Protein AF-A0ABD0QKV2-F1 (afdb_monomer)

Organism: Cirrhinus mrigala (NCBI:txid683832)

Structure (mmCIF, N/CA/C/O backbone):
data_AF-A0ABD0QKV2-F1
#
_entry.id   AF-A0ABD0QKV2-F1
#
loop_
_atom_site.group_PDB
_atom_site.id
_atom_site.type_symbol
_atom_site.label_atom_id
_atom_site.label_alt_id
_atom_site.label_comp_id
_atom_site.label_asym_id
_atom_site.label_entity_id
_atom_site.label_seq_id
_atom_site.pdbx_PDB_ins_code
_atom_site.Cartn_x
_atom_site.Cartn_y
_atom_site.Cartn_z
_atom_site.occupancy
_atom_site.B_iso_or_equiv
_atom_site.auth_seq_id
_atom_site.auth_comp_id
_atom_site.auth_asym_id
_atom_site.auth_atom_id
_atom_site.pdbx_PDB_model_num
ATOM 1 N N . GLU A 1 1 ? 58.581 32.798 39.010 1.00 36.25 1 GLU A N 1
ATOM 2 C CA . GLU A 1 1 ? 58.944 34.219 38.940 1.00 36.25 1 GLU A CA 1
ATOM 3 C C . GLU A 1 1 ? 58.485 34.706 37.579 1.00 36.25 1 GLU A C 1
ATOM 5 O O . GLU A 1 1 ? 59.067 34.332 36.573 1.00 36.25 1 GLU A O 1
ATOM 10 N N . ASP A 1 2 ? 57.300 35.310 37.620 1.00 37.59 2 ASP A N 1
ATOM 11 C CA . ASP A 1 2 ? 56.784 36.445 36.850 1.00 37.59 2 ASP A CA 1
ATOM 12 C C . ASP A 1 2 ? 56.943 36.471 35.320 1.00 37.59 2 ASP A C 1
ATOM 14 O O . ASP A 1 2 ? 57.939 36.946 34.781 1.00 37.59 2 ASP A O 1
ATOM 18 N N . GLU A 1 3 ? 55.862 36.077 34.637 1.00 36.50 3 GLU A N 1
ATOM 19 C CA . GLU A 1 3 ? 55.467 36.631 33.338 1.00 36.50 3 GLU A CA 1
ATOM 20 C C . GLU A 1 3 ? 54.128 37.370 33.521 1.00 36.50 3 GLU A C 1
ATOM 22 O O . GLU A 1 3 ? 53.061 36.758 33.595 1.00 36.50 3 GLU A O 1
ATOM 27 N N . GLU A 1 4 ? 54.195 38.695 33.634 1.00 41.81 4 GLU A N 1
ATOM 28 C CA . GLU A 1 4 ? 53.119 39.608 33.236 1.00 41.81 4 GLU A CA 1
ATOM 29 C C . GLU A 1 4 ? 53.403 39.993 31.770 1.00 41.81 4 GLU A C 1
ATOM 31 O O . GLU A 1 4 ? 54.542 40.320 31.441 1.00 41.81 4 GLU A O 1
ATOM 36 N N . ASP A 1 5 ? 52.435 39.932 30.852 1.00 35.72 5 ASP A N 1
ATOM 37 C CA . ASP A 1 5 ? 51.531 41.070 30.643 1.00 35.72 5 ASP A CA 1
ATOM 38 C C . ASP A 1 5 ? 50.574 40.892 29.438 1.00 35.72 5 ASP A C 1
ATOM 40 O O . ASP A 1 5 ? 50.903 40.310 28.406 1.00 35.72 5 ASP A O 1
ATOM 44 N N . GLU A 1 6 ? 49.380 41.452 29.627 1.00 35.06 6 GLU A N 1
ATOM 45 C CA . GLU A 1 6 ? 48.463 42.073 28.660 1.00 35.06 6 GLU A CA 1
ATOM 46 C C . GLU A 1 6 ? 47.909 41.342 27.406 1.00 35.06 6 GLU A C 1
ATOM 48 O O . GLU A 1 6 ? 48.517 41.210 26.345 1.00 35.06 6 GLU A O 1
ATOM 53 N N . ARG A 1 7 ? 46.598 41.052 27.482 1.00 43.97 7 ARG A N 1
ATOM 54 C CA . ARG A 1 7 ? 45.670 40.962 26.336 1.00 43.97 7 ARG A CA 1
ATOM 55 C C . ARG A 1 7 ? 45.372 42.354 25.754 1.00 43.97 7 ARG A C 1
ATOM 57 O O . ARG A 1 7 ? 45.107 43.268 26.533 1.00 43.97 7 ARG A O 1
ATOM 64 N N . PRO A 1 8 ? 45.142 42.453 24.431 1.00 47.12 8 PRO A N 1
ATOM 65 C CA . PRO A 1 8 ? 44.146 43.391 23.906 1.00 47.12 8 PRO A CA 1
ATOM 66 C C . PRO A 1 8 ? 43.104 42.740 22.963 1.00 47.12 8 PRO A C 1
ATOM 68 O O . PRO A 1 8 ? 43.262 41.586 22.563 1.00 47.12 8 PRO A O 1
ATOM 71 N N . PRO A 1 9 ? 41.991 43.448 22.671 1.00 44.97 9 PRO A N 1
ATOM 72 C CA . PRO A 1 9 ? 40.691 42.850 22.366 1.00 44.97 9 PRO A CA 1
ATOM 73 C C . PRO A 1 9 ? 40.333 42.799 20.872 1.00 44.97 9 PRO A C 1
ATOM 75 O O . PRO A 1 9 ? 40.781 43.612 20.066 1.00 44.97 9 PRO A O 1
ATOM 78 N N . GLU A 1 10 ? 39.430 41.876 20.544 1.00 47.44 10 GLU A N 1
ATOM 79 C CA . GLU A 1 10 ? 38.711 41.774 19.273 1.00 47.44 10 GLU A CA 1
ATOM 80 C C . GLU A 1 10 ? 37.808 42.999 19.040 1.00 47.44 10 GLU A C 1
ATOM 82 O O . GLU A 1 10 ? 36.949 43.299 19.873 1.00 47.44 10 GLU A O 1
ATOM 87 N N . ARG A 1 11 ? 37.957 43.677 17.891 1.00 40.59 11 ARG A N 1
ATOM 88 C CA . ARG A 1 11 ? 36.893 44.481 17.262 1.00 40.59 11 ARG A CA 1
ATOM 89 C C . ARG A 1 11 ? 36.997 44.476 15.733 1.00 40.59 11 ARG A C 1
ATOM 91 O O . ARG A 1 11 ? 38.031 44.807 15.166 1.00 40.59 11 ARG A O 1
ATOM 98 N N . GLU A 1 12 ? 35.869 44.094 15.141 1.00 47.84 12 GLU A N 1
ATOM 99 C CA . GLU A 1 12 ? 35.316 44.330 13.800 1.00 47.84 12 GLU A CA 1
ATOM 100 C C . GLU A 1 12 ? 36.091 45.254 12.840 1.00 47.84 12 GLU A C 1
ATOM 102 O O . GLU A 1 12 ? 36.335 46.425 13.130 1.00 47.84 12 GLU A O 1
ATOM 107 N N . ALA A 1 13 ? 36.321 44.768 11.615 1.00 38.47 13 ALA A N 1
ATOM 108 C CA . ALA A 1 13 ? 36.595 45.602 10.448 1.00 38.47 13 ALA A CA 1
ATOM 109 C C . ALA A 1 13 ? 35.646 45.207 9.305 1.00 38.47 13 ALA A C 1
ATOM 111 O O . ALA A 1 13 ? 35.945 44.337 8.490 1.00 38.47 13 ALA A O 1
ATOM 112 N N . ALA A 1 14 ? 34.479 45.853 9.250 1.00 46.31 14 ALA A N 1
ATOM 113 C CA . ALA A 1 14 ? 33.695 45.926 8.025 1.00 46.31 14 ALA A CA 1
ATOM 114 C C . ALA A 1 14 ? 34.515 46.723 6.995 1.00 46.31 14 ALA A C 1
ATOM 116 O O . ALA A 1 14 ? 34.829 47.893 7.219 1.00 46.31 14 ALA A O 1
ATOM 117 N N . ALA A 1 15 ? 34.919 46.073 5.904 1.00 52.50 15 ALA A N 1
ATOM 118 C CA . ALA A 1 15 ? 35.728 46.688 4.860 1.00 52.50 15 ALA A CA 1
ATOM 119 C C . ALA A 1 15 ? 34.952 47.840 4.197 1.00 52.50 15 ALA A C 1
ATOM 121 O O . ALA A 1 15 ? 33.942 47.634 3.525 1.00 52.50 15 ALA A O 1
ATOM 122 N N . VAL A 1 16 ? 35.423 49.067 4.409 1.00 57.22 16 VAL A N 1
ATOM 123 C CA . VAL A 1 16 ? 34.918 50.263 3.732 1.00 57.22 16 VAL A CA 1
ATOM 124 C C . VAL A 1 16 ? 35.433 50.227 2.294 1.00 57.22 16 VAL A C 1
ATOM 126 O O . VAL A 1 16 ? 36.618 50.450 2.065 1.00 57.22 16 VAL A O 1
ATOM 129 N N . ILE A 1 17 ? 34.554 49.924 1.336 1.00 61.88 17 ILE A N 1
ATOM 130 C CA . ILE A 1 17 ? 34.852 49.994 -0.103 1.00 61.88 17 ILE A CA 1
ATOM 131 C C . ILE A 1 17 ? 35.229 51.442 -0.435 1.00 61.88 17 ILE A C 1
ATOM 133 O O . ILE A 1 17 ? 34.429 52.360 -0.234 1.00 61.88 17 ILE A O 1
ATOM 137 N N . THR A 1 18 ? 36.450 51.662 -0.916 1.00 72.06 18 THR A N 1
ATOM 138 C CA . THR A 1 18 ? 36.936 52.999 -1.266 1.00 72.06 18 THR A CA 1
ATOM 139 C C . THR A 1 18 ? 36.606 53.332 -2.722 1.00 72.06 18 THR A C 1
ATOM 141 O O . THR A 1 18 ? 36.414 52.446 -3.554 1.00 72.06 18 THR A O 1
ATOM 144 N N . ALA A 1 19 ? 36.543 54.621 -3.073 1.00 69.56 19 ALA A N 1
ATOM 145 C CA . ALA A 1 19 ? 36.267 55.051 -4.451 1.00 69.56 19 ALA A CA 1
ATOM 146 C C . ALA A 1 19 ? 37.271 54.473 -5.476 1.00 69.56 19 ALA A C 1
ATOM 148 O O . ALA A 1 19 ? 36.898 54.204 -6.615 1.00 69.56 19 ALA A O 1
ATOM 149 N N . ALA A 1 20 ? 38.510 54.201 -5.049 1.00 72.12 20 ALA A N 1
ATOM 150 C CA . ALA A 1 20 ? 39.540 53.566 -5.870 1.00 72.12 20 ALA A CA 1
ATOM 151 C C . ALA A 1 20 ? 39.243 52.082 -6.179 1.00 72.12 20 ALA A C 1
ATOM 153 O O . ALA A 1 20 ? 39.584 51.597 -7.260 1.00 72.12 20 ALA A O 1
ATOM 154 N N . ASP A 1 21 ? 38.564 51.368 -5.274 1.00 78.75 21 ASP A N 1
ATOM 155 C CA . ASP A 1 21 ? 38.156 49.970 -5.482 1.00 78.75 21 ASP A CA 1
ATOM 156 C C . ASP A 1 21 ? 37.020 49.878 -6.512 1.00 78.75 21 ASP A C 1
ATOM 158 O O . ASP A 1 21 ? 36.986 48.976 -7.355 1.00 78.75 21 ASP A O 1
ATOM 162 N N . VAL A 1 22 ? 36.115 50.864 -6.499 1.00 80.75 22 VAL A N 1
ATOM 163 C CA . VAL A 1 22 ? 35.035 50.988 -7.489 1.00 80.75 22 VAL A CA 1
ATOM 164 C C . VAL A 1 22 ? 35.597 51.330 -8.869 1.00 80.75 22 VAL A C 1
ATOM 166 O O . VAL A 1 22 ? 35.208 50.701 -9.853 1.00 80.75 22 VAL A O 1
ATOM 169 N N . GLU A 1 23 ? 36.545 52.268 -8.956 1.00 85.12 23 GLU A N 1
ATOM 170 C CA . GLU A 1 23 ? 37.219 52.606 -10.218 1.00 85.12 23 GLU A CA 1
ATOM 171 C C . GLU A 1 23 ? 38.000 51.414 -10.790 1.00 85.12 23 GLU A C 1
ATOM 173 O O . GLU A 1 23 ? 37.902 51.135 -11.985 1.00 85.12 23 GLU A O 1
ATOM 178 N N . SER A 1 24 ? 38.696 50.651 -9.941 1.00 85.00 24 SER A N 1
ATOM 179 C CA . SER A 1 24 ? 39.420 49.438 -10.351 1.00 85.00 24 SER A CA 1
ATOM 180 C C . SER A 1 24 ? 38.476 48.349 -10.871 1.00 85.00 24 SER A C 1
ATOM 182 O O . SER A 1 24 ? 38.754 47.711 -11.887 1.00 85.00 24 SER A O 1
ATOM 184 N N . THR A 1 25 ? 37.321 48.173 -10.223 1.00 85.88 25 THR A N 1
ATOM 185 C CA . THR A 1 25 ? 36.288 47.222 -10.663 1.00 85.88 25 THR A CA 1
ATOM 186 C C . THR A 1 25 ? 35.670 47.642 -11.999 1.00 85.88 25 THR A C 1
ATOM 188 O O . THR A 1 25 ? 35.424 46.802 -12.865 1.00 85.88 25 THR A O 1
ATOM 191 N N . LEU A 1 26 ? 35.451 48.944 -12.205 1.00 89.38 26 LEU A N 1
ATOM 192 C CA . LEU A 1 26 ? 34.914 49.479 -13.456 1.00 89.38 26 LEU A CA 1
ATOM 193 C C . LEU A 1 26 ? 35.900 49.281 -14.615 1.00 89.38 26 LEU A C 1
ATOM 195 O O . LEU A 1 26 ? 35.490 48.871 -15.700 1.00 89.38 26 LEU A O 1
ATOM 199 N N . LEU A 1 27 ? 37.194 49.501 -14.372 1.00 91.50 27 LEU A N 1
ATOM 200 C CA . LEU A 1 27 ? 38.251 49.284 -15.361 1.00 91.50 27 LEU A CA 1
ATOM 201 C C . LEU A 1 27 ? 38.348 47.799 -15.750 1.00 91.50 27 LEU A C 1
ATOM 203 O O . LEU A 1 27 ? 38.351 47.478 -16.938 1.00 91.50 27 LEU A O 1
ATOM 207 N N . LEU A 1 28 ? 38.288 46.890 -14.770 1.00 92.31 28 LEU A N 1
ATOM 208 C CA . LEU A 1 28 ? 38.263 45.445 -15.015 1.00 92.31 28 LEU A CA 1
ATOM 209 C C . LEU A 1 28 ? 37.035 45.015 -15.835 1.00 92.31 28 LEU A C 1
ATOM 211 O O . LEU A 1 28 ? 37.156 44.249 -16.790 1.00 92.31 28 LEU A O 1
ATOM 215 N N . LEU A 1 29 ? 35.848 45.537 -15.510 1.00 91.12 29 LEU A N 1
ATOM 216 C CA . LEU A 1 29 ? 34.633 45.275 -16.286 1.00 91.12 29 LEU A CA 1
ATOM 217 C C . LEU A 1 29 ? 34.728 45.838 -17.706 1.00 91.12 29 LEU A C 1
ATOM 219 O O . LEU A 1 29 ? 34.202 45.239 -18.645 1.00 91.12 29 LEU A O 1
ATOM 223 N N . GLN A 1 30 ? 35.386 46.981 -17.893 1.00 93.25 30 GLN A N 1
ATOM 224 C CA . GLN A 1 30 ? 35.595 47.564 -19.213 1.00 93.25 30 GLN A CA 1
ATOM 225 C C . GLN A 1 30 ? 36.533 46.699 -20.067 1.00 93.25 30 GLN A C 1
ATOM 227 O O . GLN A 1 30 ? 36.234 46.462 -21.241 1.00 93.25 30 GLN A O 1
ATOM 232 N N . GLU A 1 31 ? 37.606 46.168 -19.478 1.00 93.06 31 GLU A N 1
ATOM 233 C CA . GLU A 1 31 ? 38.508 45.213 -20.131 1.00 93.06 31 GLU A CA 1
ATOM 234 C C . GLU A 1 31 ? 37.792 43.900 -20.479 1.00 93.06 31 GLU A C 1
ATOM 236 O O . GLU A 1 31 ? 37.879 43.439 -21.620 1.00 93.06 31 GLU A O 1
ATOM 241 N N . GLN A 1 32 ? 36.999 43.342 -19.558 1.00 93.62 32 GLN A N 1
ATOM 242 C CA . GLN A 1 32 ? 36.181 42.150 -19.822 1.00 93.62 32 GLN A CA 1
ATOM 243 C C . GLN A 1 32 ? 35.173 42.383 -20.955 1.00 93.62 32 GLN A C 1
ATOM 245 O O . GLN A 1 32 ? 35.053 41.563 -21.864 1.00 93.62 32 GLN A O 1
ATOM 250 N N . ASN A 1 33 ? 34.489 43.530 -20.968 1.00 92.06 33 ASN A N 1
ATOM 251 C CA . ASN A 1 33 ? 33.583 43.890 -22.060 1.00 92.06 33 ASN A CA 1
ATOM 252 C C . ASN A 1 33 ? 34.317 44.020 -23.402 1.00 92.06 33 ASN A C 1
ATOM 254 O O . ASN A 1 33 ? 33.766 43.675 -24.451 1.00 92.06 33 ASN A O 1
ATOM 258 N N . GLN A 1 34 ? 35.554 44.517 -23.397 1.00 94.88 34 GLN A N 1
ATOM 259 C CA . GLN A 1 34 ? 36.368 44.607 -24.603 1.00 94.88 34 GLN A CA 1
ATOM 260 C C . GLN A 1 34 ? 36.811 43.221 -25.097 1.00 94.88 34 GLN A C 1
ATOM 262 O O . GLN A 1 34 ? 36.757 42.974 -26.303 1.00 94.88 34 GLN A O 1
ATOM 267 N N . ALA A 1 35 ? 37.155 42.307 -24.186 1.00 94.25 35 ALA A N 1
ATOM 268 C CA . ALA A 1 35 ? 37.473 40.916 -24.504 1.00 94.25 35 ALA A CA 1
ATOM 269 C C . ALA A 1 35 ? 36.269 40.177 -25.116 1.00 94.25 35 ALA A C 1
ATOM 271 O O . ALA A 1 35 ? 36.386 39.627 -26.211 1.00 94.25 35 ALA A O 1
ATOM 272 N N . ILE A 1 36 ? 35.084 40.280 -24.499 1.00 93.75 36 ILE A N 1
ATOM 273 C CA . ILE A 1 36 ? 33.838 39.673 -25.006 1.00 93.75 36 ILE A CA 1
ATOM 274 C C . ILE A 1 36 ? 33.502 40.192 -26.410 1.00 93.75 36 ILE A C 1
ATOM 276 O O . ILE A 1 36 ? 33.123 39.429 -27.297 1.00 93.75 36 ILE A O 1
ATOM 280 N N . ARG A 1 37 ? 33.680 41.496 -26.665 1.00 93.31 37 ARG A N 1
ATOM 281 C CA . ARG A 1 37 ? 33.491 42.069 -28.011 1.00 93.31 37 ARG A CA 1
ATOM 282 C C . ARG A 1 37 ? 34.504 41.529 -29.025 1.00 93.31 37 ARG A C 1
ATOM 284 O O . ARG A 1 37 ? 34.176 41.423 -30.208 1.00 93.31 37 ARG A O 1
ATOM 291 N N . GLY A 1 38 ? 35.721 41.209 -28.590 1.00 94.75 38 GLY A N 1
ATOM 292 C CA . GLY A 1 38 ? 36.731 40.542 -29.410 1.00 94.75 38 GLY A CA 1
ATOM 293 C C . GLY A 1 38 ? 36.305 39.125 -29.795 1.00 94.75 38 GLY A C 1
ATOM 294 O O . GLY A 1 38 ? 36.274 38.795 -30.981 1.00 94.75 38 GLY A O 1
ATOM 295 N N . GLU A 1 39 ? 35.892 38.326 -28.814 1.00 94.56 39 GLU A N 1
ATOM 296 C CA . GLU A 1 39 ? 35.401 36.958 -29.020 1.00 94.56 39 GLU A CA 1
ATOM 297 C C . GLU A 1 39 ? 34.147 36.916 -29.895 1.00 94.56 39 GLU A C 1
ATOM 299 O O . GLU A 1 39 ? 34.071 36.125 -30.834 1.00 94.56 39 GLU A O 1
ATOM 304 N N . LEU A 1 40 ? 33.198 37.832 -29.681 1.00 94.88 40 LEU A N 1
ATOM 305 C CA . LEU A 1 40 ? 32.000 37.942 -30.511 1.00 94.88 40 LEU A CA 1
ATOM 306 C C . LEU A 1 40 ? 32.348 38.221 -31.981 1.00 94.88 40 LEU A C 1
ATOM 308 O O . LEU A 1 40 ? 31.725 37.669 -32.888 1.00 94.88 40 LEU A O 1
ATOM 312 N N . ASN A 1 41 ? 33.357 39.058 -32.238 1.00 94.69 41 ASN A N 1
ATOM 313 C CA . ASN A 1 41 ? 33.826 39.315 -33.598 1.00 94.69 41 ASN A CA 1
ATOM 314 C C . ASN A 1 41 ? 34.522 38.094 -34.216 1.00 94.69 41 ASN A C 1
ATOM 316 O O . ASN A 1 41 ? 34.325 37.832 -35.404 1.00 94.69 41 ASN A O 1
ATOM 320 N N . LEU A 1 42 ? 35.290 37.331 -33.432 1.00 95.56 42 LEU A N 1
ATOM 321 C CA . LEU A 1 42 ? 35.886 36.070 -33.884 1.00 95.56 42 LEU A CA 1
ATOM 322 C C . LEU A 1 42 ? 34.803 35.049 -34.249 1.00 95.56 42 LEU A C 1
ATOM 324 O O . LEU A 1 42 ? 34.794 34.565 -35.379 1.00 95.56 42 LEU A O 1
ATOM 328 N N . LEU A 1 43 ? 33.830 34.823 -33.364 1.00 94.94 43 LEU A N 1
ATOM 329 C CA . LEU A 1 43 ? 32.692 33.929 -33.603 1.00 94.94 43 LEU A CA 1
ATOM 330 C C . LEU A 1 43 ? 31.848 34.363 -34.805 1.00 94.94 43 LEU A C 1
ATOM 332 O O . LEU A 1 43 ? 31.356 33.523 -35.558 1.00 94.94 43 LEU A O 1
ATOM 336 N N . LYS A 1 44 ? 31.690 35.673 -35.030 1.00 95.81 44 LYS A N 1
ATOM 337 C CA . LYS A 1 44 ? 30.992 36.215 -36.205 1.00 95.81 44 LYS A CA 1
ATOM 338 C C . LYS A 1 44 ? 31.760 35.957 -37.503 1.00 95.81 44 LYS A C 1
ATOM 340 O O . LYS A 1 44 ? 31.143 35.706 -38.539 1.00 95.81 44 LYS A O 1
ATOM 345 N N . ASN A 1 45 ? 33.088 36.026 -37.467 1.00 94.38 45 ASN A N 1
ATOM 346 C CA . ASN A 1 45 ? 33.933 35.699 -38.615 1.00 94.38 45 ASN A CA 1
ATOM 347 C C . ASN A 1 45 ? 33.945 34.193 -38.887 1.00 94.38 45 ASN A C 1
ATOM 349 O O . ASN A 1 45 ? 33.835 33.790 -40.042 1.00 94.38 45 ASN A O 1
ATOM 353 N N . GLU A 1 46 ? 33.996 33.370 -37.843 1.00 95.25 46 GLU A N 1
ATOM 354 C CA . GLU A 1 46 ? 33.890 31.918 -37.960 1.00 95.25 46 GLU A CA 1
ATOM 355 C C . GLU A 1 46 ? 32.525 31.502 -38.516 1.00 95.25 46 GLU A C 1
ATOM 357 O O . GLU A 1 46 ? 32.470 30.771 -39.499 1.00 95.25 46 GLU A O 1
ATOM 362 N N . ASN A 1 47 ? 31.425 32.059 -37.999 1.00 92.19 47 ASN A N 1
ATOM 363 C CA . ASN A 1 47 ? 30.087 31.835 -38.552 1.00 92.19 47 ASN A CA 1
ATOM 364 C C . ASN A 1 47 ? 29.985 32.244 -40.022 1.00 92.19 47 ASN A C 1
ATOM 366 O O . ASN A 1 47 ? 29.327 31.564 -40.804 1.00 92.19 47 ASN A O 1
ATOM 370 N N . ARG A 1 48 ? 30.646 33.336 -40.421 1.00 95.25 48 ARG A N 1
ATOM 371 C CA . ARG A 1 48 ? 30.706 33.741 -41.829 1.00 95.25 48 ARG A CA 1
ATOM 372 C C . ARG A 1 48 ? 31.449 32.709 -42.671 1.00 95.25 48 ARG A C 1
ATOM 374 O O . ARG A 1 48 ? 30.910 32.283 -43.681 1.00 95.25 48 ARG A O 1
ATOM 381 N N . MET A 1 49 ? 32.620 32.251 -42.226 1.00 93.94 49 MET A N 1
ATOM 382 C CA . MET A 1 49 ? 33.375 31.212 -42.935 1.00 93.94 49 MET A CA 1
ATOM 383 C C . MET A 1 49 ? 32.616 29.886 -43.007 1.00 93.94 49 MET A C 1
ATOM 385 O O . MET A 1 49 ? 32.628 29.229 -44.045 1.00 93.94 49 MET A O 1
ATOM 389 N N . LEU A 1 50 ? 31.933 29.494 -41.930 1.00 91.81 50 LEU A N 1
ATOM 390 C CA . LEU A 1 50 ? 31.082 28.309 -41.911 1.00 91.81 50 LEU A CA 1
ATOM 391 C C . LEU A 1 50 ? 29.906 28.468 -42.873 1.00 91.81 50 LEU A C 1
ATOM 393 O O . LEU A 1 50 ? 29.639 27.545 -43.633 1.00 91.81 50 LEU A O 1
ATOM 397 N N . LYS A 1 51 ? 29.260 29.639 -42.910 1.00 92.69 51 LYS A N 1
ATOM 398 C CA . LYS A 1 51 ? 28.188 29.950 -43.865 1.00 92.69 51 LYS A CA 1
ATOM 399 C C . LYS A 1 51 ? 28.686 29.914 -45.313 1.00 92.69 51 LYS A C 1
ATOM 401 O O . LYS A 1 51 ? 28.032 29.317 -46.161 1.00 92.69 51 LYS A O 1
ATOM 406 N N . ASP A 1 52 ? 29.860 30.474 -45.589 1.00 91.56 52 ASP A N 1
ATOM 407 C CA . ASP A 1 52 ? 30.478 30.452 -46.919 1.00 91.56 52 ASP A CA 1
ATOM 408 C C . ASP A 1 52 ? 30.858 29.023 -47.337 1.00 91.56 52 ASP A C 1
ATOM 410 O O . ASP A 1 52 ? 30.630 28.624 -48.479 1.00 91.56 52 ASP A O 1
ATOM 414 N N . ARG A 1 53 ? 31.363 28.209 -46.402 1.00 91.12 53 ARG A N 1
ATOM 415 C CA . ARG A 1 53 ? 31.676 26.791 -46.632 1.00 91.12 53 ARG A CA 1
ATOM 416 C C . ARG A 1 53 ? 30.417 25.950 -46.841 1.00 91.12 53 ARG A C 1
ATOM 418 O O . ARG A 1 53 ? 30.414 25.078 -47.703 1.00 91.12 53 ARG A O 1
ATOM 425 N N . LEU A 1 54 ? 29.354 26.227 -46.089 1.00 84.00 54 LEU A N 1
ATOM 426 C CA . LEU A 1 54 ? 28.040 25.601 -46.233 1.00 84.00 54 LEU A CA 1
ATOM 427 C C . LEU A 1 54 ? 27.457 25.897 -47.627 1.00 84.00 54 LEU A C 1
ATOM 429 O O . LEU A 1 54 ? 27.043 24.982 -48.337 1.00 84.00 54 LEU A O 1
ATOM 433 N N . ASN A 1 55 ? 27.538 27.158 -48.060 1.00 84.75 55 ASN A N 1
ATOM 434 C CA . ASN A 1 55 ? 27.142 27.584 -49.401 1.00 84.75 55 ASN A CA 1
ATOM 435 C C . ASN A 1 55 ? 27.999 26.931 -50.500 1.00 84.75 55 ASN A C 1
ATOM 437 O O . ASN A 1 55 ? 27.453 26.474 -51.501 1.00 84.75 55 ASN A O 1
ATOM 441 N N . ALA A 1 56 ? 29.322 26.829 -50.317 1.00 83.31 56 ALA A N 1
ATOM 442 C CA . ALA A 1 56 ? 30.220 26.162 -51.267 1.00 83.31 56 ALA A CA 1
ATOM 443 C C . ALA A 1 56 ? 29.941 24.653 -51.404 1.00 83.31 56 ALA A C 1
ATOM 445 O O . ALA A 1 56 ? 30.164 24.079 -52.467 1.00 83.31 56 ALA A O 1
ATOM 446 N N . LEU A 1 57 ? 29.427 24.021 -50.345 1.00 80.00 57 LEU A N 1
ATOM 447 C CA . LEU A 1 57 ? 28.967 22.630 -50.342 1.00 80.00 57 LEU A CA 1
ATOM 448 C C . LEU A 1 57 ? 27.531 22.463 -50.880 1.00 80.00 57 LEU A C 1
ATOM 450 O O . LEU A 1 57 ? 26.997 21.359 -50.841 1.00 80.00 57 LEU A O 1
ATOM 454 N N . GLY A 1 58 ? 26.906 23.530 -51.394 1.00 70.31 58 GLY A N 1
ATOM 455 C CA . GLY A 1 58 ? 25.578 23.483 -52.017 1.00 70.31 58 GLY A CA 1
ATOM 456 C C . GLY A 1 58 ? 24.402 23.542 -51.037 1.00 70.31 58 GLY A C 1
ATOM 457 O O . GLY A 1 58 ? 23.260 23.336 -51.436 1.00 70.31 58 GLY A O 1
ATOM 458 N N . PHE A 1 59 ? 24.647 23.848 -49.762 1.00 58.78 59 PHE A N 1
ATOM 459 C CA . PHE A 1 59 ? 23.615 23.982 -48.736 1.00 58.78 59 PHE A CA 1
ATOM 460 C C . PHE A 1 59 ? 23.273 25.468 -48.517 1.00 58.78 59 PHE A C 1
ATOM 462 O O . PHE A 1 59 ? 23.613 26.050 -47.489 1.00 58.78 59 PHE A O 1
ATOM 469 N N . SER A 1 60 ? 22.599 26.104 -49.480 1.00 62.09 60 SER A N 1
ATOM 470 C CA . SER A 1 60 ? 21.972 27.416 -49.245 1.00 62.09 60 SER A CA 1
ATOM 471 C C . SER A 1 60 ? 20.641 27.214 -48.517 1.00 62.09 60 SER A C 1
ATOM 473 O O . SER A 1 60 ? 19.780 26.444 -48.953 1.00 62.09 60 SER A O 1
ATOM 475 N N . LEU A 1 61 ? 20.460 27.916 -47.394 1.00 55.31 61 LEU A N 1
ATOM 476 C CA . LEU A 1 61 ? 19.207 27.909 -46.636 1.00 55.31 61 LEU A CA 1
ATOM 477 C C . LEU A 1 61 ? 18.035 28.454 -47.477 1.00 55.31 61 LEU A C 1
ATOM 479 O O . LEU A 1 61 ? 16.905 28.020 -47.272 1.00 55.31 61 LEU A O 1
ATOM 483 N N . GLU A 1 62 ? 18.306 29.342 -48.444 1.00 56.75 62 GLU A N 1
ATOM 484 C CA . GLU A 1 62 ? 17.292 29.907 -49.343 1.00 56.75 62 GLU A CA 1
ATOM 485 C C . GLU A 1 62 ? 16.811 28.915 -50.417 1.00 56.75 62 GLU A C 1
ATOM 487 O O . GLU A 1 62 ? 15.665 28.988 -50.848 1.00 56.75 62 GLU A O 1
ATOM 492 N N . GLN A 1 63 ? 17.633 27.945 -50.830 1.00 51.12 63 GLN A N 1
ATOM 493 C CA . GLN A 1 63 ? 17.285 27.045 -51.942 1.00 51.12 63 GLN A CA 1
ATOM 494 C C . GLN A 1 63 ? 16.392 25.862 -51.527 1.00 51.12 63 GLN A C 1
ATOM 496 O O . GLN A 1 63 ? 15.778 25.208 -52.372 1.00 51.12 63 GLN A O 1
ATOM 501 N N . ARG A 1 64 ? 16.285 25.589 -50.220 1.00 49.19 64 ARG A N 1
ATOM 502 C CA . ARG A 1 64 ? 15.532 24.441 -49.687 1.00 49.19 64 ARG A CA 1
ATOM 503 C C . ARG A 1 64 ? 14.015 24.642 -49.653 1.00 49.19 64 ARG A C 1
ATOM 505 O O . ARG A 1 64 ? 13.303 23.659 -49.491 1.00 49.19 64 ARG A O 1
ATOM 512 N N . LEU A 1 65 ? 13.535 25.880 -49.782 1.00 47.81 65 LEU A N 1
ATOM 513 C CA . LEU A 1 65 ? 12.102 26.191 -49.736 1.00 47.81 65 LEU A CA 1
ATOM 514 C C . LEU A 1 65 ? 11.432 26.221 -51.120 1.00 47.81 65 LEU A C 1
ATOM 516 O O . LEU A 1 65 ? 10.234 25.991 -51.179 1.00 47.81 65 LEU A O 1
ATOM 520 N N . ASP A 1 66 ? 12.188 26.374 -52.216 1.00 43.62 66 ASP A N 1
ATOM 521 C CA . ASP A 1 66 ? 11.624 26.439 -53.582 1.00 43.62 66 ASP A CA 1
ATOM 522 C C . ASP A 1 66 ? 12.181 25.385 -54.570 1.00 43.62 66 ASP A C 1
ATOM 524 O O . ASP A 1 66 ? 11.772 25.336 -55.730 1.00 43.62 66 ASP A O 1
ATOM 528 N N . GLY A 1 67 ? 13.119 24.523 -54.151 1.00 42.44 67 GLY A N 1
ATOM 529 C CA . GLY A 1 67 ? 13.928 23.709 -55.075 1.00 42.44 67 GLY A CA 1
ATOM 530 C C . GLY A 1 67 ? 13.913 22.188 -54.893 1.00 42.44 67 GLY A C 1
ATOM 531 O O . GLY A 1 67 ? 14.746 21.522 -55.503 1.00 42.44 67 GLY A O 1
ATOM 532 N N . ALA A 1 68 ? 13.033 21.610 -54.071 1.00 44.12 68 ALA A N 1
ATOM 533 C CA . ALA A 1 68 ? 13.120 20.184 -53.721 1.00 44.12 68 ALA A CA 1
ATOM 534 C C . ALA A 1 68 ? 12.591 19.196 -54.788 1.00 44.12 68 ALA A C 1
ATOM 536 O O . ALA A 1 68 ? 12.791 17.996 -54.632 1.00 44.12 68 ALA A O 1
ATOM 537 N N . GLU A 1 69 ? 11.973 19.654 -55.886 1.00 45.88 69 GLU A N 1
ATOM 538 C CA . GLU A 1 69 ? 11.335 18.741 -56.861 1.00 45.88 69 GLU A CA 1
ATOM 539 C C . GLU A 1 69 ? 11.912 18.759 -58.289 1.00 45.88 69 GLU A C 1
ATOM 541 O O . GLU A 1 69 ? 11.474 17.982 -59.136 1.00 45.88 69 GLU A O 1
ATOM 546 N N . LYS A 1 70 ? 12.899 19.606 -58.615 1.00 48.53 70 LYS A N 1
ATOM 547 C CA . LYS A 1 70 ? 13.391 19.728 -60.005 1.00 48.53 70 LYS A CA 1
ATOM 548 C C . LYS A 1 70 ? 14.899 19.923 -60.107 1.00 48.53 70 LYS A C 1
ATOM 550 O O . LYS A 1 70 ? 15.354 20.992 -60.502 1.00 48.53 70 LYS A O 1
ATOM 555 N N . THR A 1 71 ? 15.689 18.891 -59.828 1.00 47.59 71 THR A N 1
ATOM 556 C CA . THR A 1 71 ? 17.128 18.919 -60.169 1.00 47.59 71 THR A CA 1
ATOM 557 C C . THR A 1 71 ? 17.684 17.661 -60.829 1.00 47.59 71 THR A C 1
ATOM 559 O O . THR A 1 71 ? 18.848 17.675 -61.207 1.00 47.59 71 THR A O 1
ATOM 562 N N . PHE A 1 72 ? 16.880 16.632 -61.125 1.00 41.72 72 PHE A N 1
ATOM 563 C CA . PHE A 1 72 ? 17.350 15.503 -61.944 1.00 41.72 72 PHE A CA 1
ATOM 564 C C . PHE A 1 72 ? 16.308 15.042 -62.968 1.00 41.72 72 PHE A C 1
ATOM 566 O O . PHE A 1 72 ? 15.714 13.977 -62.857 1.00 41.72 72 PHE A O 1
ATOM 573 N N . GLY A 1 73 ? 16.096 15.865 -63.997 1.00 33.75 73 GLY A N 1
ATOM 574 C CA . GLY A 1 73 ? 15.443 15.459 -65.241 1.00 33.75 73 GLY A CA 1
ATOM 575 C C . GLY A 1 73 ? 16.441 15.545 -66.393 1.00 33.75 73 GLY A C 1
ATOM 576 O O . GLY A 1 73 ? 16.686 16.632 -66.910 1.00 33.75 73 GLY A O 1
ATOM 577 N N . PHE A 1 74 ? 17.036 14.419 -66.785 1.00 30.77 74 PHE A N 1
ATOM 578 C CA . PHE A 1 74 ? 17.803 14.320 -68.031 1.00 30.77 74 PHE A CA 1
ATOM 579 C C . PHE A 1 74 ? 16.850 14.342 -69.244 1.00 30.77 74 PHE A C 1
ATOM 581 O O . PHE A 1 74 ? 15.829 13.652 -69.210 1.00 30.77 74 PHE A O 1
ATOM 588 N N . PRO A 1 75 ? 17.161 15.063 -70.341 1.00 40.03 75 PRO A N 1
ATOM 589 C CA . PRO A 1 75 ? 16.436 14.927 -71.596 1.00 40.03 75 PRO A CA 1
ATOM 590 C C . PRO A 1 75 ? 16.994 13.730 -72.380 1.00 40.03 75 PRO A C 1
ATOM 592 O O . PRO A 1 75 ? 18.125 13.763 -72.860 1.00 40.03 75 PRO A O 1
ATOM 595 N N . SER A 1 76 ? 16.196 12.671 -72.518 1.00 29.48 76 SER A N 1
ATOM 596 C CA . SER A 1 76 ? 16.481 11.584 -73.458 1.00 29.48 76 SER A CA 1
ATOM 597 C C . SER A 1 76 ? 16.068 12.026 -74.862 1.00 29.48 76 SER A C 1
ATOM 599 O O . SER A 1 76 ? 14.892 12.280 -75.125 1.00 29.48 76 SER A O 1
ATOM 601 N N . THR A 1 77 ? 17.040 12.168 -75.759 1.00 35.81 77 THR A N 1
ATOM 602 C CA . THR A 1 77 ? 16.811 12.360 -77.190 1.00 35.81 77 THR A CA 1
ATOM 603 C C . THR A 1 77 ? 16.909 11.015 -77.899 1.00 35.81 77 THR A C 1
ATOM 605 O O . THR A 1 77 ? 17.965 10.387 -77.908 1.00 35.81 77 THR A O 1
ATOM 608 N N . SER A 1 78 ? 15.829 10.591 -78.555 1.00 26.91 78 SER A N 1
ATOM 609 C CA . SER A 1 78 ? 15.885 9.826 -79.810 1.00 26.91 78 SER A CA 1
ATOM 610 C C . SER A 1 78 ? 14.520 9.811 -80.515 1.00 26.91 78 SER A C 1
ATOM 612 O O . SER A 1 78 ? 13.503 10.011 -79.850 1.00 26.91 78 SER A O 1
ATOM 614 N N . PRO A 1 79 ? 14.493 9.680 -81.857 1.00 46.12 79 PRO A N 1
ATOM 615 C CA . PRO A 1 79 ? 13.558 10.432 -82.691 1.00 46.12 79 PRO A CA 1
ATOM 616 C C . PRO A 1 79 ? 12.524 9.576 -83.448 1.00 46.12 79 PRO A C 1
ATOM 618 O O . PRO A 1 79 ? 12.592 8.351 -83.461 1.00 46.12 79 PRO A O 1
ATOM 621 N N . ASP A 1 80 ? 11.641 10.304 -84.146 1.00 27.11 80 ASP A N 1
ATOM 622 C CA . ASP A 1 80 ? 10.951 9.941 -85.394 1.00 27.11 80 ASP A CA 1
ATOM 623 C C . ASP A 1 80 ? 9.786 8.925 -85.340 1.00 27.11 80 ASP A C 1
ATOM 625 O O . ASP A 1 80 ? 9.961 7.717 -85.258 1.00 27.11 80 ASP A O 1
ATOM 629 N N . LEU A 1 81 ? 8.542 9.392 -85.507 1.00 31.92 81 LEU A N 1
ATOM 630 C CA . LEU A 1 81 ? 7.906 9.635 -86.815 1.00 31.92 81 LEU A CA 1
ATOM 631 C C . LEU A 1 81 ? 6.425 10.016 -86.639 1.00 31.92 81 LEU A C 1
ATOM 633 O O . LEU A 1 81 ? 5.668 9.454 -85.854 1.00 31.92 81 LEU A O 1
ATOM 637 N N . SER A 1 82 ? 6.030 10.981 -87.457 1.00 34.09 82 SER A N 1
ATOM 638 C CA . SER A 1 82 ? 4.684 11.470 -87.742 1.00 34.09 82 SER A CA 1
ATOM 639 C C . SER A 1 82 ? 3.644 10.387 -88.067 1.00 34.09 82 SER A C 1
ATOM 641 O O . SER A 1 82 ? 3.886 9.564 -88.946 1.00 34.09 82 SER A O 1
ATOM 643 N N . SER A 1 83 ? 2.425 10.522 -87.538 1.00 33.16 83 SER A N 1
ATOM 644 C CA . SER A 1 83 ? 1.207 10.511 -88.364 1.00 33.16 83 SER A CA 1
ATOM 645 C C . SER A 1 83 ? 0.004 11.046 -87.586 1.00 33.16 83 SER A C 1
ATOM 647 O O . SER A 1 83 ? -0.167 10.814 -86.396 1.00 33.16 83 SER A O 1
ATOM 649 N N . SER A 1 84 ? -0.806 11.787 -88.323 1.00 35.19 84 SER A N 1
ATOM 650 C CA . SER A 1 84 ? -2.016 12.518 -87.981 1.00 35.19 84 SER A CA 1
ATOM 651 C C . SER A 1 84 ? -3.245 11.649 -87.673 1.00 35.19 84 SER A C 1
ATOM 653 O O . SER A 1 84 ? -3.337 10.496 -88.090 1.00 35.19 84 SER A O 1
ATOM 655 N N . GLY A 1 85 ? -4.238 12.287 -87.038 1.00 31.66 85 GLY A N 1
ATOM 656 C CA . GLY A 1 85 ? -5.637 11.845 -86.905 1.00 31.66 85 GLY A CA 1
ATOM 657 C C . GLY A 1 85 ? -6.155 12.175 -85.502 1.00 31.66 85 GLY A C 1
ATOM 658 O O . GLY A 1 85 ? -5.717 11.553 -84.549 1.00 31.66 85 GLY A O 1
ATOM 659 N N . GLY A 1 86 ? -6.896 13.269 -85.277 1.00 30.48 86 GLY A N 1
ATOM 660 C CA . GLY A 1 86 ? -8.352 13.366 -85.493 1.00 30.48 86 GLY A CA 1
ATOM 661 C C . GLY A 1 86 ? -9.092 12.621 -84.369 1.00 30.48 86 GLY A C 1
ATOM 662 O O . GLY A 1 86 ? -8.857 11.440 -84.196 1.00 30.48 86 GLY A O 1
ATOM 663 N N . GLY A 1 87 ? -9.981 13.167 -83.547 1.00 31.34 87 GLY A N 1
ATOM 664 C CA . GLY A 1 87 ? -10.701 14.431 -83.464 1.00 31.34 87 GLY A CA 1
ATOM 665 C C . GLY A 1 87 ? -11.847 14.228 -82.451 1.00 31.34 87 GLY A C 1
ATOM 666 O O . GLY A 1 87 ? -12.292 13.099 -82.273 1.00 31.34 87 GLY A O 1
ATOM 667 N N . GLY A 1 88 ? -12.330 15.314 -81.832 1.00 30.61 88 GLY A N 1
ATOM 668 C CA . GLY A 1 88 ? -13.577 15.367 -81.042 1.00 30.61 88 GLY A CA 1
ATOM 669 C C . GLY A 1 88 ? -13.508 14.711 -79.651 1.00 30.61 88 GLY A C 1
ATOM 670 O O . GLY A 1 88 ? -12.939 13.647 -79.485 1.00 30.61 88 GLY A O 1
ATOM 671 N N . GLY A 1 89 ? -14.076 15.265 -78.587 1.00 33.75 89 GLY A N 1
ATOM 672 C CA . GLY A 1 89 ? -14.859 16.479 -78.412 1.00 33.75 89 GLY A CA 1
ATOM 673 C C . GLY A 1 89 ? -15.377 16.541 -76.969 1.00 33.75 89 GLY A C 1
ATOM 674 O O . GLY A 1 89 ? -15.444 15.508 -76.318 1.00 33.75 89 GLY A O 1
ATOM 675 N N . HIS A 1 90 ? -15.755 17.756 -76.552 1.00 38.25 90 HIS A N 1
ATOM 676 C CA . HIS A 1 90 ? -16.677 18.120 -75.456 1.00 38.25 90 HIS A CA 1
ATOM 677 C C . HIS A 1 90 ? -16.398 17.581 -74.027 1.00 38.25 90 HIS A C 1
ATOM 679 O O . HIS A 1 90 ? -16.204 16.398 -73.810 1.00 38.25 90 HIS A O 1
ATOM 685 N N . GLY A 1 91 ? -16.456 18.385 -72.967 1.00 34.62 91 GLY A N 1
ATOM 686 C CA . GLY A 1 91 ? -16.940 19.754 -72.867 1.00 34.62 91 GLY A CA 1
ATOM 687 C C . GLY A 1 91 ? -16.663 20.365 -71.492 1.00 34.62 91 GLY A C 1
ATOM 688 O O . GLY A 1 91 ? -16.512 19.661 -70.498 1.00 34.62 91 GLY A O 1
ATOM 689 N N . ASP A 1 92 ? -16.558 21.690 -71.530 1.00 33.38 92 ASP A N 1
ATOM 690 C CA . ASP A 1 92 ? -16.983 22.693 -70.556 1.00 33.38 92 ASP A CA 1
ATOM 691 C C . ASP A 1 92 ? -16.806 22.423 -69.054 1.00 33.38 92 ASP A C 1
ATOM 693 O O . ASP A 1 92 ? -17.570 21.701 -68.423 1.00 33.38 92 ASP A O 1
ATOM 697 N N . CYS A 1 93 ? -15.950 23.237 -68.433 1.00 34.66 93 CYS A N 1
ATOM 698 C CA . CYS A 1 93 ? -16.458 24.137 -67.401 1.00 34.66 93 CYS A CA 1
ATOM 699 C C . CYS A 1 93 ? -15.671 25.448 -67.425 1.00 34.66 93 CYS A C 1
ATOM 701 O O . CYS A 1 93 ? -14.460 25.504 -67.213 1.00 34.66 93 CYS A O 1
ATOM 703 N N . ALA A 1 94 ? -16.404 26.494 -67.768 1.00 34.94 94 ALA A N 1
ATOM 704 C CA . ALA A 1 94 ? -15.962 27.857 -67.891 1.00 34.94 94 ALA A CA 1
ATOM 705 C C . ALA A 1 94 ? -15.808 28.504 -66.501 1.00 34.94 94 ALA A C 1
ATOM 707 O O . ALA A 1 94 ? -16.697 28.397 -65.666 1.00 34.94 94 ALA A O 1
ATOM 708 N N . THR A 1 95 ? -14.667 29.176 -66.308 1.00 35.16 95 THR A N 1
ATOM 709 C CA . THR A 1 95 ? -14.547 30.616 -65.986 1.00 35.16 95 THR A CA 1
ATOM 710 C C . THR A 1 95 ? -15.495 31.203 -64.926 1.00 35.16 95 THR A C 1
ATOM 712 O O . THR A 1 95 ? -16.702 31.056 -65.021 1.00 35.16 95 THR A O 1
ATOM 715 N N . VAL A 1 96 ? -15.120 32.079 -64.001 1.00 38.41 96 VAL A N 1
ATOM 716 C CA . VAL A 1 96 ? -13.951 32.930 -63.754 1.00 38.41 96 VAL A CA 1
ATOM 717 C C . VAL A 1 96 ? -14.271 33.679 -62.448 1.00 38.41 96 VAL A C 1
ATOM 719 O O . VAL A 1 96 ? -15.438 33.807 -62.082 1.00 38.41 96 VAL A O 1
ATOM 722 N N . ALA A 1 97 ? -13.231 34.314 -61.905 1.00 33.84 97 ALA A N 1
ATOM 723 C CA . ALA A 1 97 ? -13.265 35.638 -61.277 1.00 33.84 97 ALA A CA 1
ATOM 724 C C . ALA A 1 97 ? -13.426 35.671 -59.748 1.00 33.84 97 ALA A C 1
ATOM 726 O O . ALA A 1 97 ? -14.210 34.926 -59.181 1.00 33.84 97 ALA A O 1
ATOM 727 N N . SER A 1 98 ? -12.767 36.563 -59.008 1.00 33.53 98 SER A N 1
ATOM 728 C CA . SER A 1 98 ? -11.640 37.478 -59.268 1.00 33.53 98 SER A CA 1
ATOM 729 C C . SER A 1 98 ? -11.438 38.336 -58.011 1.00 33.53 98 SER A C 1
ATOM 731 O O . SER A 1 98 ? -12.444 38.677 -57.393 1.00 33.53 98 SER A O 1
ATOM 733 N N . SER A 1 99 ? -10.206 38.828 -57.805 1.00 35.16 99 SER A N 1
ATOM 734 C CA . SER A 1 99 ? -9.886 40.156 -57.225 1.00 35.16 99 SER A CA 1
ATOM 735 C C . SER A 1 99 ? -10.114 40.304 -55.707 1.00 35.16 99 SER A C 1
ATOM 737 O O . SER A 1 99 ? -11.049 39.742 -55.164 1.00 35.16 99 SER A O 1
ATOM 739 N N . VAL A 1 100 ? -9.344 41.049 -54.911 1.00 37.81 100 VAL A N 1
ATOM 740 C CA . VAL A 1 100 ? -8.284 42.070 -55.067 1.00 37.81 100 VAL A CA 1
ATOM 741 C C . VAL A 1 100 ? -7.668 42.187 -53.642 1.00 37.81 100 VAL A C 1
ATOM 743 O O . VAL A 1 100 ? -8.380 41.909 -52.684 1.00 37.81 100 VAL A O 1
ATOM 746 N N . GLU A 1 101 ? -6.377 42.341 -53.348 1.00 37.81 101 GLU A N 1
ATOM 747 C CA . GLU A 1 101 ? -5.460 43.504 -53.360 1.00 37.81 101 GLU A CA 1
ATOM 748 C C . GLU A 1 101 ? -4.286 42.999 -52.471 1.00 37.81 101 GLU A C 1
ATOM 750 O O . GLU A 1 101 ? -4.522 42.353 -51.457 1.00 37.81 101 GLU A O 1
ATOM 755 N N . GLY A 1 102 ? -3.004 43.064 -52.828 1.00 32.75 102 GLY A N 1
ATOM 756 C CA . GLY A 1 102 ? -2.226 44.292 -52.921 1.00 32.75 102 GLY A CA 1
ATOM 757 C C . GLY A 1 102 ? -1.613 44.671 -51.562 1.00 32.75 102 GLY A C 1
ATOM 758 O O . GLY A 1 1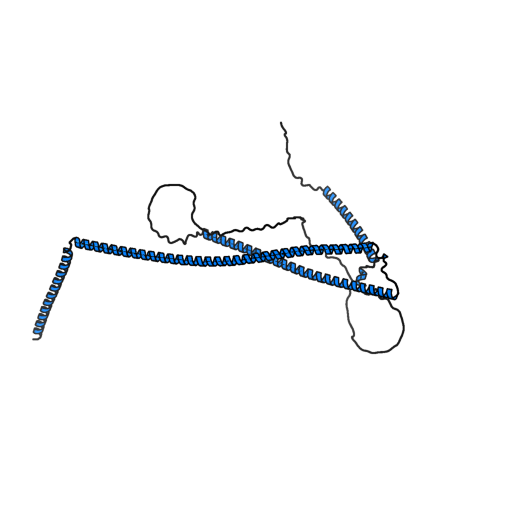02 ? -2.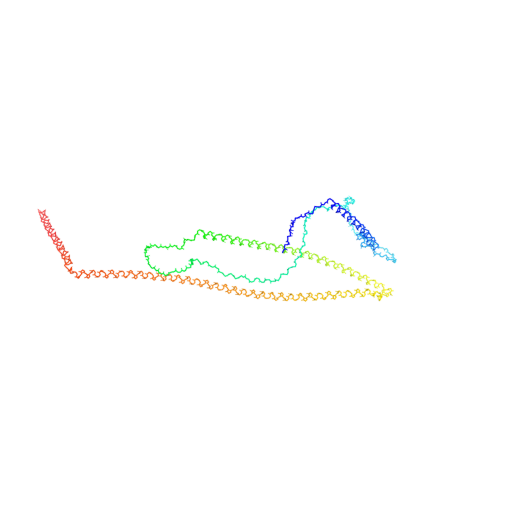251 45.402 -50.817 1.00 32.75 102 GLY A O 1
ATOM 759 N N . SER A 1 103 ? -0.386 44.218 -51.253 1.00 35.06 103 SER A N 1
ATOM 760 C CA . SER A 1 103 ? 0.709 45.025 -50.655 1.00 35.06 103 SER A CA 1
ATOM 761 C C . SER A 1 103 ? 1.910 44.174 -50.213 1.00 35.06 103 SER A C 1
ATOM 763 O O . SER A 1 103 ? 1.775 43.044 -49.760 1.00 35.06 103 SER A O 1
ATOM 765 N N . ALA A 1 104 ? 3.093 44.753 -50.409 1.00 40.41 104 ALA A N 1
ATOM 766 C CA . ALA A 1 104 ? 4.429 44.187 -50.234 1.00 40.41 104 ALA A CA 1
ATOM 767 C C . ALA A 1 104 ? 4.913 44.233 -48.749 1.00 40.41 104 ALA A C 1
ATOM 769 O O . ALA A 1 104 ? 4.186 44.739 -47.894 1.00 40.41 104 ALA A O 1
ATOM 770 N N . PRO A 1 105 ? 6.110 43.693 -48.426 1.00 51.94 105 PRO A N 1
ATOM 771 C CA . PRO A 1 105 ? 6.446 43.084 -47.136 1.00 51.94 105 PRO A CA 1
ATOM 772 C C . PRO A 1 105 ? 7.076 44.057 -46.129 1.00 51.94 105 PRO A C 1
ATOM 774 O O . PRO A 1 105 ? 7.696 45.049 -46.511 1.00 51.94 105 PRO A O 1
ATOM 777 N N . GLY A 1 106 ? 7.000 43.735 -44.835 1.00 31.03 106 GLY A N 1
ATOM 778 C CA . GLY A 1 106 ? 7.685 44.513 -43.807 1.00 31.03 106 GLY A CA 1
ATOM 779 C C . GLY A 1 106 ? 7.834 43.806 -42.460 1.00 31.03 106 GLY A C 1
ATOM 780 O O . GLY A 1 106 ? 6.847 43.536 -41.793 1.00 31.03 106 GLY A O 1
ATOM 781 N N . SER A 1 107 ? 9.102 43.650 -42.065 1.00 33.66 107 SER A N 1
ATOM 782 C CA . SER A 1 107 ? 9.622 43.904 -40.712 1.00 33.66 107 SER A CA 1
ATOM 783 C C . SER A 1 107 ? 9.338 42.885 -39.596 1.00 33.66 107 SER A C 1
ATOM 785 O O . SER A 1 107 ? 8.276 42.893 -38.985 1.00 33.66 107 SER A O 1
ATOM 787 N N . MET A 1 108 ? 10.358 42.080 -39.256 1.00 45.72 108 MET A N 1
ATOM 788 C CA . MET A 1 108 ? 10.439 41.308 -38.006 1.00 45.72 108 MET A CA 1
ATOM 789 C C . MET A 1 108 ? 11.248 42.057 -36.939 1.00 45.72 108 MET A C 1
ATOM 791 O O . MET A 1 108 ? 12.401 41.732 -36.676 1.00 45.72 108 MET A O 1
ATOM 795 N N . GLU A 1 109 ? 10.652 43.046 -36.287 1.00 44.19 109 GLU A N 1
ATOM 796 C CA . GLU A 1 109 ? 11.183 43.487 -34.999 1.00 44.19 109 GLU A CA 1
ATOM 797 C C . GLU A 1 109 ? 10.075 43.569 -33.961 1.00 44.19 109 GLU A C 1
ATOM 799 O O . GLU A 1 109 ? 8.978 44.048 -34.238 1.00 44.19 109 GLU A O 1
ATOM 804 N N . ASP A 1 110 ? 10.471 43.131 -32.769 1.00 34.53 110 ASP A N 1
ATOM 805 C CA . ASP A 1 110 ? 9.889 43.422 -31.468 1.00 34.53 110 ASP A CA 1
ATOM 806 C C . ASP A 1 110 ? 8.814 42.454 -30.952 1.00 34.53 110 ASP A C 1
ATOM 808 O O . ASP A 1 110 ? 7.727 42.333 -31.504 1.00 34.53 110 ASP A O 1
ATOM 812 N N . LEU A 1 111 ? 9.181 41.718 -29.895 1.00 40.03 111 LEU A N 1
ATOM 813 C CA . LEU A 1 111 ? 8.488 41.642 -28.600 1.00 40.03 111 LEU A CA 1
ATOM 814 C C . LEU A 1 111 ? 9.239 40.640 -27.695 1.00 40.03 111 LEU A C 1
ATOM 816 O O . LEU A 1 111 ? 8.762 39.550 -27.384 1.00 40.03 111 LEU A O 1
ATOM 820 N N . LEU A 1 112 ? 10.437 41.024 -27.246 1.00 41.34 112 LEU A N 1
ATOM 821 C CA . LEU A 1 112 ? 11.042 40.477 -26.027 1.00 41.34 112 LEU A CA 1
ATOM 822 C C . LEU A 1 112 ? 11.311 41.630 -25.066 1.00 41.34 112 LEU A C 1
ATOM 824 O O . LEU A 1 112 ? 12.418 42.151 -25.004 1.00 41.34 112 LEU A O 1
ATOM 828 N N . THR A 1 113 ? 10.295 42.017 -24.291 1.00 37.84 113 THR A N 1
ATOM 829 C CA . THR A 1 113 ? 10.522 42.701 -23.013 1.00 37.84 113 THR A CA 1
ATOM 830 C C . THR A 1 113 ? 9.402 42.378 -22.026 1.00 37.84 113 THR A C 1
ATOM 832 O O . THR A 1 113 ? 8.243 42.689 -22.284 1.00 37.84 113 THR A O 1
ATOM 835 N N . GLY A 1 114 ? 9.762 41.819 -20.866 1.00 30.16 114 GLY A N 1
ATOM 836 C CA . GLY A 1 114 ? 8.944 41.910 -19.654 1.00 30.16 114 GLY A CA 1
ATOM 837 C C . GLY A 1 114 ? 8.858 40.626 -18.834 1.00 30.16 114 GLY A C 1
ATOM 838 O O . GLY A 1 114 ? 8.123 39.715 -19.194 1.00 30.16 114 GLY A O 1
ATOM 839 N N . GLY A 1 115 ? 9.531 40.593 -17.678 1.00 30.06 115 GLY A N 1
ATOM 840 C CA . GLY A 1 115 ? 9.163 39.663 -16.603 1.00 30.06 115 GLY A CA 1
ATOM 841 C C . GLY A 1 115 ? 10.312 39.178 -15.730 1.00 30.06 115 GLY A C 1
ATOM 842 O O . GLY A 1 115 ? 10.745 38.041 -15.845 1.00 30.06 115 GLY A O 1
ATOM 843 N N . GLN A 1 116 ? 10.778 40.056 -14.848 1.00 34.44 116 GLN A N 1
ATOM 844 C CA . GLN A 1 116 ? 11.758 39.829 -13.787 1.00 34.44 116 GLN A CA 1
ATOM 845 C C . GLN A 1 116 ? 11.560 38.511 -13.012 1.00 34.44 116 GLN A C 1
ATOM 847 O O . GLN A 1 116 ? 10.463 38.233 -12.528 1.00 34.44 116 GLN A O 1
ATOM 852 N N . ARG A 1 117 ? 12.651 37.774 -12.771 1.00 30.89 117 ARG A N 1
ATOM 853 C CA . ARG A 1 117 ? 12.764 36.874 -11.617 1.00 30.89 117 ARG A CA 1
ATOM 854 C C . ARG A 1 117 ? 14.017 37.226 -10.824 1.00 30.89 117 ARG A C 1
ATOM 856 O O . ARG A 1 117 ? 15.139 37.076 -11.297 1.00 30.89 117 ARG A O 1
ATOM 863 N N . SER A 1 118 ? 13.764 37.762 -9.636 1.00 33.03 118 SER A N 1
ATOM 864 C CA . SER A 1 118 ? 14.701 37.848 -8.525 1.00 33.03 118 SER A CA 1
ATOM 865 C C . SER A 1 118 ? 15.106 36.452 -8.063 1.00 33.03 118 SER A C 1
ATOM 867 O O . SER A 1 118 ? 14.241 35.602 -7.888 1.00 33.03 118 SER A O 1
ATOM 869 N N . GLY A 1 119 ? 16.387 36.309 -7.731 1.00 32.94 119 GLY A N 1
ATOM 870 C CA . GLY A 1 119 ? 16.775 35.802 -6.418 1.00 32.94 119 GLY A CA 1
ATOM 871 C C . GLY A 1 119 ? 17.083 34.312 -6.280 1.00 32.94 119 GLY A C 1
ATOM 872 O O . GLY A 1 119 ? 16.189 33.481 -6.236 1.00 32.94 119 GLY A O 1
ATOM 873 N N . SER A 1 120 ? 18.361 34.086 -5.978 1.00 33.94 120 SER A N 1
ATOM 874 C CA . SER A 1 120 ? 18.886 33.117 -5.011 1.00 33.94 120 SER A CA 1
ATOM 875 C C . SER A 1 120 ? 19.402 31.790 -5.554 1.00 33.94 120 SER A C 1
ATOM 877 O O . SER A 1 120 ? 18.677 30.844 -5.838 1.00 33.94 120 SER A O 1
ATOM 879 N N . THR A 1 121 ? 20.728 31.761 -5.621 1.00 48.03 121 THR A N 1
ATOM 880 C CA . THR A 1 121 ? 21.582 30.604 -5.384 1.00 48.03 121 THR A CA 1
ATOM 881 C C . THR A 1 121 ? 21.237 29.948 -4.048 1.00 48.03 121 THR A C 1
ATOM 883 O O . THR A 1 121 ? 21.050 30.677 -3.079 1.00 48.03 121 THR A O 1
ATOM 886 N N . ASP A 1 122 ? 21.212 28.617 -4.004 1.00 37.19 122 ASP A N 1
ATOM 887 C CA . ASP A 1 122 ? 21.933 27.836 -2.994 1.00 37.19 122 ASP A CA 1
ATOM 888 C C . ASP A 1 122 ? 22.093 26.384 -3.466 1.00 37.19 122 ASP A C 1
ATOM 890 O O . ASP A 1 122 ? 21.134 25.688 -3.793 1.00 37.19 122 ASP A O 1
ATOM 894 N N . ASN A 1 123 ? 23.359 25.972 -3.541 1.00 41.31 123 ASN A N 1
ATOM 895 C CA . ASN A 1 123 ? 23.807 24.590 -3.620 1.00 41.31 123 ASN A CA 1
ATOM 896 C C . ASN A 1 123 ? 23.773 24.012 -2.209 1.00 41.31 123 ASN A C 1
ATOM 898 O O . ASN A 1 123 ? 24.413 24.592 -1.335 1.00 41.31 123 ASN A O 1
ATOM 902 N N . LEU A 1 124 ? 23.175 22.837 -2.021 1.00 44.94 124 LEU A N 1
ATOM 903 C CA . LEU A 1 124 ? 23.595 21.912 -0.974 1.00 44.94 124 LEU A CA 1
ATOM 904 C C . LEU A 1 124 ? 23.547 20.483 -1.516 1.00 44.94 124 LEU A C 1
ATOM 906 O O . LEU A 1 124 ? 22.481 19.907 -1.722 1.00 44.94 124 LEU A O 1
ATOM 910 N N . ASP A 1 125 ? 24.744 19.937 -1.722 1.00 39.12 125 ASP A N 1
ATOM 911 C CA . ASP A 1 125 ? 25.030 18.521 -1.531 1.00 39.12 125 ASP A CA 1
ATOM 912 C C . ASP A 1 125 ? 24.545 18.109 -0.136 1.00 39.12 125 ASP A C 1
ATOM 914 O O . ASP A 1 125 ? 24.873 18.748 0.869 1.00 39.12 125 ASP A O 1
ATOM 918 N N . SER A 1 126 ? 23.794 17.019 -0.055 1.00 46.28 126 SER A N 1
ATOM 919 C CA . SER A 1 126 ? 23.669 16.236 1.172 1.00 46.28 126 SER A CA 1
ATOM 920 C C . SER A 1 126 ? 23.365 14.797 0.803 1.00 46.28 126 SER A C 1
ATOM 922 O O . SER A 1 126 ? 22.220 14.370 0.680 1.00 46.28 126 SER A O 1
ATOM 924 N N . GLU A 1 127 ? 24.446 14.046 0.632 1.00 42.47 127 GLU A N 1
ATOM 925 C CA . GLU A 1 127 ? 24.444 12.607 0.811 1.00 42.47 127 GLU A CA 1
ATOM 926 C C . GLU A 1 127 ? 24.063 12.311 2.265 1.00 42.47 127 GLU A C 1
ATOM 928 O O . GLU A 1 127 ? 24.752 12.706 3.208 1.00 42.47 127 GLU A O 1
ATOM 933 N N . SER A 1 128 ? 22.942 11.632 2.474 1.00 31.25 128 SER A N 1
ATOM 934 C CA . SER A 1 128 ? 22.612 11.012 3.754 1.00 31.25 128 SER A CA 1
ATOM 935 C C . SER A 1 128 ? 21.851 9.725 3.488 1.00 31.25 128 SER A C 1
ATOM 937 O O . SER A 1 128 ? 20.687 9.701 3.114 1.00 31.25 128 SER A O 1
ATOM 939 N N . SER A 1 129 ? 22.607 8.645 3.641 1.00 44.47 129 SER A N 1
ATOM 940 C CA . SER A 1 129 ? 22.183 7.257 3.727 1.00 44.47 129 SER A CA 1
ATOM 941 C C . SER A 1 129 ? 21.106 7.075 4.802 1.00 44.47 129 SER A C 1
ATOM 943 O O . SER A 1 129 ? 21.428 7.066 5.990 1.00 44.47 129 SER A O 1
ATOM 945 N N . GLU A 1 130 ? 19.860 6.827 4.406 1.00 36.00 130 GLU A N 1
ATOM 946 C CA . GLU A 1 130 ? 18.819 6.343 5.316 1.00 36.00 130 GLU A CA 1
ATOM 947 C C . GLU A 1 130 ? 18.760 4.814 5.274 1.00 36.00 130 GLU A C 1
ATOM 949 O O . GLU A 1 130 ? 18.177 4.173 4.401 1.00 36.00 130 GLU A O 1
ATOM 954 N N . VAL A 1 131 ? 19.441 4.228 6.256 1.00 35.41 131 VAL A N 1
ATOM 955 C CA . VAL A 1 131 ? 19.275 2.840 6.671 1.00 35.41 131 VAL A CA 1
ATOM 956 C C . VAL A 1 131 ? 17.967 2.742 7.450 1.00 35.41 131 VAL A C 1
ATOM 958 O O . VAL A 1 131 ? 17.759 3.464 8.422 1.00 35.41 131 VAL A O 1
ATOM 961 N N . TYR A 1 132 ? 17.121 1.806 7.029 1.00 38.34 132 TYR A N 1
ATOM 962 C CA . TYR A 1 132 ? 15.959 1.281 7.738 1.00 38.34 132 TYR A CA 1
ATOM 963 C C . TYR A 1 132 ? 16.108 1.315 9.272 1.00 38.34 132 TYR A C 1
ATOM 965 O O . TYR A 1 132 ? 16.879 0.543 9.846 1.00 38.34 132 TYR A O 1
ATOM 973 N N . GLN A 1 133 ? 15.301 2.136 9.945 1.00 31.56 133 GLN A N 1
ATOM 974 C CA . GLN A 1 133 ? 14.911 1.886 11.330 1.00 31.56 133 GLN A CA 1
ATOM 975 C C . GLN A 1 133 ? 13.481 1.357 11.346 1.00 31.56 133 GLN A C 1
ATOM 977 O O . GLN A 1 133 ? 12.518 2.065 11.065 1.00 31.56 133 GLN A O 1
ATOM 982 N N . ALA A 1 134 ? 13.361 0.075 11.681 1.00 38.50 134 ALA A N 1
ATOM 983 C CA . ALA A 1 134 ? 12.105 -0.533 12.070 1.00 38.50 134 ALA A CA 1
ATOM 984 C C . ALA A 1 134 ? 11.646 0.093 13.395 1.00 38.50 134 ALA A C 1
ATOM 986 O O . ALA A 1 134 ? 12.200 -0.197 14.456 1.00 38.50 134 ALA A O 1
ATOM 987 N N . VAL A 1 135 ? 10.627 0.945 13.338 1.00 39.06 135 VAL A N 1
ATOM 988 C CA . VAL A 1 135 ? 9.876 1.368 14.520 1.00 39.06 135 VAL A CA 1
ATOM 989 C C . VAL A 1 135 ? 8.853 0.287 14.860 1.00 39.06 135 VAL A C 1
ATOM 991 O O . VAL A 1 135 ? 7.720 0.284 14.394 1.00 39.06 135 VAL A O 1
ATOM 994 N N . THR A 1 136 ? 9.268 -0.676 15.680 1.00 46.06 136 THR A N 1
ATOM 995 C CA . THR A 1 136 ? 8.342 -1.501 16.460 1.00 46.06 136 THR A CA 1
ATOM 996 C C . THR A 1 136 ? 8.352 -0.983 17.893 1.00 46.06 136 THR A C 1
ATOM 998 O O . THR A 1 136 ? 9.155 -1.430 18.709 1.00 46.06 136 THR A O 1
ATOM 1001 N N . SER A 1 137 ? 7.487 -0.026 18.219 1.00 45.19 137 SER A N 1
ATOM 1002 C CA . SER A 1 137 ? 7.136 0.253 19.615 1.00 45.19 137 SER A CA 1
ATOM 1003 C C . SER A 1 137 ? 5.804 0.988 19.700 1.00 45.19 137 SER A C 1
ATOM 1005 O O . SER A 1 137 ? 5.738 2.209 19.571 1.00 45.19 137 SER A O 1
ATOM 1007 N N . SER A 1 138 ? 4.737 0.238 19.942 1.00 40.03 138 SER A N 1
ATOM 1008 C CA . SER A 1 138 ? 3.523 0.749 20.577 1.00 40.03 138 SER A CA 1
ATOM 1009 C C . SER A 1 138 ? 2.919 -0.408 21.366 1.00 40.03 138 SER A C 1
ATOM 1011 O O . SER A 1 138 ? 2.121 -1.192 20.860 1.00 40.03 138 SER A O 1
ATOM 1013 N N . ASP A 1 139 ? 3.435 -0.563 22.581 1.00 52.72 139 ASP A N 1
ATOM 1014 C CA . ASP A 1 139 ? 2.775 -1.246 23.685 1.00 52.72 139 ASP A CA 1
ATOM 1015 C C . ASP A 1 139 ? 2.010 -0.138 24.415 1.00 52.72 139 ASP A C 1
ATOM 1017 O O . ASP A 1 139 ? 2.637 0.721 25.029 1.00 52.72 139 ASP A O 1
ATOM 1021 N N . ASP A 1 140 ? 0.687 -0.081 24.256 1.00 42.66 140 ASP A N 1
ATOM 1022 C CA . ASP A 1 140 ? -0.153 0.819 25.050 1.00 42.66 140 ASP A CA 1
ATOM 1023 C C . ASP A 1 140 ? -1.385 0.046 25.522 1.00 42.66 140 ASP A C 1
ATOM 1025 O O . ASP A 1 140 ? -2.423 -0.072 24.863 1.00 42.66 140 ASP A O 1
ATOM 1029 N N . ALA A 1 141 ? -1.184 -0.626 26.651 1.00 42.12 141 ALA A N 1
ATOM 1030 C CA . ALA A 1 141 ? -2.206 -1.345 27.374 1.00 42.12 141 ALA A CA 1
ATOM 1031 C C . ALA A 1 141 ? -2.991 -0.358 28.249 1.00 42.12 141 ALA A C 1
ATOM 1033 O O . ALA A 1 141 ? -2.459 0.180 29.209 1.00 42.12 141 ALA A O 1
ATOM 1034 N N . LEU A 1 142 ? -4.272 -0.191 27.916 1.00 46.69 142 LEU A N 1
ATOM 1035 C CA . LEU A 1 142 ? -5.411 0.010 28.821 1.00 46.69 142 LEU A CA 1
ATOM 1036 C C . LEU A 1 142 ? -5.105 0.660 30.187 1.00 46.69 142 LEU A C 1
ATOM 1038 O O . LEU A 1 142 ? -4.770 -0.051 31.136 1.00 46.69 142 LEU A O 1
ATOM 1042 N N . ASP A 1 143 ? -5.407 1.953 30.336 1.00 41.31 143 ASP A N 1
ATOM 1043 C CA . ASP A 1 143 ? -5.657 2.540 31.657 1.00 41.31 143 ASP A CA 1
ATOM 1044 C C . ASP A 1 143 ? -7.152 2.850 31.837 1.00 41.31 143 ASP A C 1
ATOM 1046 O O . ASP A 1 143 ? -7.784 3.567 31.057 1.00 41.31 143 ASP A O 1
ATOM 1050 N N . ALA A 1 144 ? -7.733 2.231 32.862 1.00 39.81 144 ALA A N 1
ATOM 1051 C CA . ALA A 1 144 ? -9.121 2.377 33.279 1.00 39.81 144 ALA A CA 1
ATOM 1052 C C . ALA A 1 144 ? -9.142 3.125 34.622 1.00 39.81 144 ALA A C 1
ATOM 1054 O O . ALA A 1 144 ? -8.402 2.750 35.533 1.00 39.81 144 ALA A O 1
ATOM 1055 N N . PRO A 1 145 ? -10.007 4.136 34.824 1.00 45.16 145 PRO A N 1
ATOM 1056 C CA . PRO A 1 145 ? -9.936 4.961 36.019 1.00 45.16 145 PRO A CA 1
ATOM 1057 C C . PRO A 1 145 ? -10.522 4.213 37.222 1.00 45.16 145 PRO A C 1
ATOM 1059 O O . PRO A 1 145 ? -11.733 4.025 37.338 1.00 45.16 145 PRO A O 1
ATOM 1062 N N . SER A 1 146 ? -9.654 3.819 38.152 1.00 37.44 146 SER A N 1
ATOM 1063 C CA . SER A 1 146 ? -10.036 3.404 39.504 1.00 37.44 146 SER A CA 1
ATOM 1064 C C . SER A 1 146 ? -9.822 4.577 40.456 1.00 37.44 146 SER A C 1
ATOM 1066 O O . SER A 1 146 ? -8.696 4.911 40.812 1.00 37.44 146 SER A O 1
ATOM 1068 N N . GLY A 1 147 ? -10.908 5.223 40.877 1.00 36.28 147 GLY A N 1
ATOM 1069 C CA . GLY A 1 147 ? -10.871 6.197 41.963 1.00 36.28 147 GLY A CA 1
ATOM 1070 C C . GLY A 1 147 ? -10.942 5.508 43.325 1.00 36.28 147 GLY A C 1
ATOM 1071 O O . GLY A 1 147 ? -11.887 4.761 43.563 1.00 36.28 147 GLY A O 1
ATOM 1072 N N . CYS A 1 148 ? -9.977 5.785 44.212 1.00 33.75 148 CYS A N 1
ATOM 1073 C CA . CYS A 1 148 ? -10.157 6.031 45.655 1.00 33.75 148 CYS A CA 1
ATOM 1074 C C . CYS A 1 148 ? -8.807 5.984 46.403 1.00 33.75 148 CYS A C 1
ATOM 1076 O O . CYS A 1 148 ? -8.178 4.936 46.483 1.00 33.75 148 CYS A O 1
ATOM 1078 N N . GLY A 1 149 ? -8.449 7.095 47.057 1.00 32.81 149 GLY A N 1
ATOM 1079 C CA . GLY A 1 149 ? -7.974 7.049 48.447 1.00 32.81 149 GLY A CA 1
ATOM 1080 C C . GLY A 1 149 ? -6.469 6.939 48.699 1.00 32.81 149 GLY A C 1
ATOM 1081 O O . GLY A 1 149 ? -5.925 5.858 48.877 1.00 32.81 149 GLY A O 1
ATOM 1082 N N . SER A 1 150 ? -5.846 8.107 48.831 1.00 38.78 150 SER A N 1
ATOM 1083 C CA . SER A 1 150 ? -4.531 8.422 49.402 1.00 38.78 150 SER A CA 1
ATOM 1084 C C . SER A 1 150 ? -4.106 7.622 50.652 1.00 38.78 150 SER A C 1
ATOM 1086 O O . SER A 1 150 ? -4.914 7.402 51.551 1.00 38.78 150 SER A O 1
ATOM 1088 N N . SER A 1 151 ? -2.799 7.353 50.803 1.00 35.66 151 SER A N 1
ATOM 1089 C CA . SER A 1 151 ? -1.913 8.086 51.741 1.00 35.66 151 SER A CA 1
ATOM 1090 C C . SER A 1 151 ? -0.708 7.281 52.243 1.00 35.66 151 SER A C 1
ATOM 1092 O O . SER A 1 151 ? -0.752 6.079 52.480 1.00 35.66 151 SER A O 1
ATOM 1094 N N . SER A 1 152 ? 0.364 8.043 52.433 1.00 35.47 152 SER A N 1
ATOM 1095 C CA . SER A 1 152 ? 1.676 7.710 52.976 1.00 35.47 152 SER A CA 1
ATOM 1096 C C . SER A 1 152 ? 1.666 7.291 54.461 1.00 35.47 152 SER A C 1
ATOM 1098 O O . SER A 1 152 ? 0.864 7.793 55.243 1.00 35.47 152 SER A O 1
ATOM 1100 N N . SER A 1 153 ? 2.664 6.467 54.816 1.00 33.91 153 SER A N 1
ATOM 1101 C CA . SER A 1 153 ? 3.437 6.416 56.082 1.00 33.91 153 SER A CA 1
ATOM 1102 C C . SER A 1 153 ? 2.727 6.208 57.438 1.00 33.91 153 SER A C 1
ATOM 1104 O O . SER A 1 153 ? 2.198 7.142 58.025 1.00 33.91 153 SER A O 1
ATOM 1106 N N . SER A 1 154 ? 2.813 4.956 57.908 1.00 35.97 154 SER A N 1
ATOM 1107 C CA . SER A 1 154 ? 3.466 4.458 59.141 1.00 35.97 154 SER A CA 1
ATOM 1108 C C . SER A 1 154 ? 3.098 4.942 60.575 1.00 35.97 154 SER A C 1
ATOM 1110 O O . SER A 1 154 ? 2.609 6.035 60.821 1.00 35.97 154 SER A O 1
ATOM 1112 N N . GLU A 1 155 ? 3.312 3.986 61.503 1.00 35.34 155 GLU A N 1
ATOM 1113 C CA . GLU A 1 155 ? 3.251 3.956 62.984 1.00 35.34 155 GLU A CA 1
ATOM 1114 C C . GLU A 1 155 ? 2.022 4.478 63.769 1.00 35.34 155 GLU A C 1
ATOM 1116 O O . GLU A 1 155 ? 1.790 5.673 63.889 1.00 35.34 155 GLU A O 1
ATOM 1121 N N . SER A 1 156 ? 1.342 3.579 64.505 1.00 31.38 156 SER A N 1
ATOM 1122 C CA . SER A 1 156 ? 1.392 3.537 65.987 1.00 31.38 156 SER A CA 1
ATOM 1123 C C . SER A 1 156 ? 0.351 2.577 66.588 1.00 31.38 156 SER A C 1
ATOM 1125 O O . SER A 1 156 ? -0.823 2.574 66.229 1.00 31.38 156 SER A O 1
ATOM 1127 N N . GLU A 1 157 ? 0.812 1.808 67.573 1.00 40.66 157 GLU A N 1
ATOM 1128 C CA . GLU A 1 157 ? 0.037 1.092 68.587 1.00 40.66 157 GLU A CA 1
ATOM 1129 C C . GLU A 1 157 ? -0.937 2.011 69.355 1.00 40.66 157 GLU A C 1
ATOM 1131 O O . GLU A 1 157 ? -0.603 3.156 69.666 1.00 40.66 157 GLU A O 1
ATOM 1136 N N . GLY A 1 158 ? -2.073 1.438 69.774 1.00 33.38 158 GLY A N 1
ATOM 1137 C CA . GLY A 1 158 ? -2.745 1.779 71.033 1.00 33.38 158 GLY A CA 1
ATOM 1138 C C . GLY A 1 158 ? -3.904 2.789 71.001 1.00 33.38 158 GLY A C 1
ATOM 1139 O O . GLY A 1 158 ? -3.719 3.968 70.730 1.00 33.38 158 GLY A O 1
ATOM 1140 N N . GLY A 1 159 ? -5.082 2.341 71.465 1.00 29.95 159 GLY A N 1
ATOM 1141 C CA . GLY A 1 159 ? -6.062 3.210 72.139 1.00 29.95 159 GLY A CA 1
ATOM 1142 C C . GLY A 1 159 ? -7.471 3.266 71.534 1.00 29.95 159 GLY A C 1
ATOM 1143 O O . GLY A 1 159 ? -7.754 4.048 70.638 1.00 29.95 159 GLY A O 1
ATOM 1144 N N . ALA A 1 160 ? -8.390 2.484 72.099 1.00 34.84 160 ALA A N 1
ATOM 1145 C CA . ALA A 1 160 ? -9.846 2.638 71.967 1.00 34.84 160 ALA A CA 1
ATOM 1146 C C . ALA A 1 160 ? -10.369 3.858 72.785 1.00 34.84 160 ALA A C 1
ATOM 1148 O O . ALA A 1 160 ? -9.587 4.466 73.514 1.00 34.84 160 ALA A O 1
ATOM 1149 N N . PRO A 1 161 ? -11.694 4.081 72.940 1.00 57.66 161 PRO A N 1
ATOM 1150 C CA . PRO A 1 161 ? -12.779 4.236 71.957 1.00 57.66 161 PRO A CA 1
ATOM 1151 C C . PRO A 1 161 ? -13.645 5.491 72.248 1.00 57.66 161 PRO A C 1
ATOM 1153 O O . PRO A 1 161 ? -13.768 5.897 73.397 1.00 57.66 161 PRO A O 1
ATOM 1156 N N . CYS A 1 162 ? -14.406 6.009 71.275 1.00 31.25 162 CYS A N 1
ATOM 1157 C CA . CYS A 1 162 ? -15.564 6.869 71.578 1.00 31.25 162 CYS A CA 1
ATOM 1158 C C . CYS A 1 162 ? -16.735 6.599 70.624 1.00 31.25 162 CYS A C 1
ATOM 1160 O O . CYS A 1 162 ? -16.722 6.962 69.452 1.00 31.25 162 CYS A O 1
ATOM 1162 N N . ARG A 1 163 ? -17.777 5.966 71.177 1.00 42.78 163 ARG A N 1
ATOM 1163 C CA . ARG A 1 163 ? -19.141 5.938 70.638 1.00 42.78 163 ARG A CA 1
ATOM 1164 C C . ARG A 1 163 ? -19.662 7.372 70.553 1.00 42.78 163 ARG A C 1
ATOM 1166 O O . ARG A 1 163 ? -19.570 8.084 71.544 1.00 42.78 163 ARG A O 1
ATOM 1173 N N . ASN A 1 164 ? -20.317 7.728 69.450 1.00 34.50 164 ASN A N 1
ATOM 1174 C CA . ASN A 1 164 ? -21.585 8.446 69.519 1.00 34.50 164 ASN A CA 1
ATOM 1175 C C . ASN A 1 164 ? -22.443 8.207 68.270 1.00 34.50 164 ASN A C 1
ATOM 1177 O O . ASN A 1 164 ? -22.025 8.363 67.130 1.00 34.50 164 ASN A O 1
ATOM 1181 N N . SER A 1 165 ? -23.668 7.788 68.572 1.00 38.81 165 SER A N 1
ATOM 1182 C CA . SER A 1 165 ? -24.875 7.737 67.755 1.00 38.81 165 SER A CA 1
ATOM 1183 C C . SER A 1 165 ? -25.000 8.869 66.729 1.00 38.81 165 SER A C 1
ATOM 1185 O O . SER A 1 165 ? -24.935 10.035 67.111 1.00 38.81 165 SER A O 1
ATOM 1187 N N . SER A 1 166 ? -25.393 8.547 65.492 1.00 34.66 166 SER A N 1
ATOM 1188 C CA . SER A 1 166 ? -26.738 8.895 64.997 1.00 34.66 166 SER A CA 1
ATOM 1189 C C . SER A 1 166 ? -27.023 8.318 63.614 1.00 34.66 166 SER A C 1
ATOM 1191 O O . SER A 1 166 ? -26.243 8.428 62.676 1.00 34.66 166 SER A O 1
ATOM 1193 N N . ARG A 1 167 ? -28.208 7.716 63.515 1.00 49.41 167 ARG A N 1
ATOM 1194 C CA . ARG A 1 167 ? -28.865 7.287 62.284 1.00 49.41 167 ARG A CA 1
ATOM 1195 C C . ARG A 1 167 ? -29.054 8.475 61.336 1.00 49.41 167 ARG A C 1
ATOM 1197 O O . ARG A 1 167 ? -29.744 9.428 61.689 1.00 49.41 167 ARG A O 1
ATOM 1204 N N . LYS A 1 168 ? -28.587 8.344 60.098 1.00 39.06 168 LYS A N 1
ATOM 1205 C CA . LYS A 1 168 ? -29.222 8.953 58.926 1.00 39.06 168 LYS A CA 1
ATOM 1206 C C . LYS A 1 168 ? -28.861 8.095 57.719 1.00 39.06 168 LYS A C 1
ATOM 1208 O O . LYS A 1 168 ? -27.686 7.916 57.423 1.00 39.06 168 LYS A O 1
ATOM 1213 N N . GLY A 1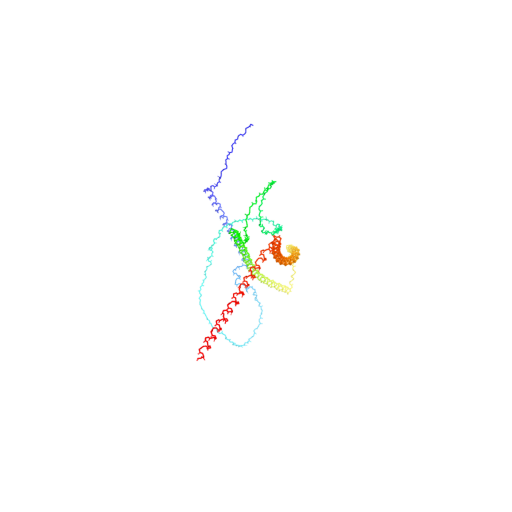 169 ? -29.873 7.522 57.074 1.00 45.84 169 GLY A N 1
ATOM 1214 C CA . GLY A 1 169 ? -29.691 6.914 55.765 1.00 45.84 169 GLY A CA 1
ATOM 1215 C C . GLY A 1 169 ? -29.154 7.962 54.797 1.00 45.84 169 GLY A C 1
ATOM 1216 O O . GLY A 1 169 ? -29.664 9.081 54.765 1.00 45.84 169 GLY A O 1
ATOM 1217 N N . SER A 1 170 ? -28.129 7.589 54.039 1.00 38.59 170 SER A N 1
ATOM 1218 C CA . SER A 1 170 ? -27.728 8.306 52.837 1.00 38.59 170 SER A CA 1
ATOM 1219 C C . SER A 1 170 ? -27.820 7.328 51.677 1.00 38.59 170 SER A C 1
ATOM 1221 O O . SER A 1 170 ? -26.890 6.596 51.360 1.00 38.59 170 SER A O 1
ATOM 1223 N N . SER A 1 171 ? -29.018 7.269 51.105 1.00 49.88 171 SER A N 1
ATOM 1224 C CA . SER A 1 171 ? -29.185 7.067 49.676 1.00 49.88 171 SER A CA 1
ATOM 1225 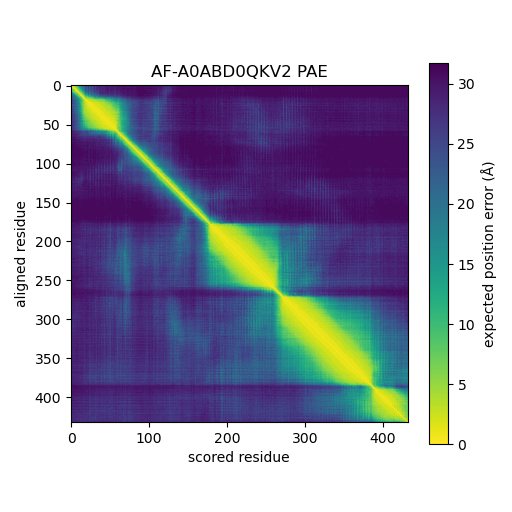C C . SER A 1 171 ? -28.532 8.256 48.969 1.00 49.88 171 SER A C 1
ATOM 1227 O O . SER A 1 171 ? -28.993 9.384 49.158 1.00 49.88 171 SER A O 1
ATOM 1229 N N . GLY A 1 172 ? -27.486 8.032 48.176 1.00 39.31 172 GLY A N 1
ATOM 1230 C CA . GLY A 1 172 ? -26.930 9.105 47.352 1.00 39.31 172 GLY A CA 1
ATOM 1231 C C . GLY A 1 172 ? -25.477 8.918 46.945 1.00 39.31 172 GLY A C 1
ATOM 1232 O O . GLY A 1 172 ? -24.659 9.776 47.236 1.00 39.31 172 GLY A O 1
ATOM 1233 N N . ASN A 1 173 ? -25.147 7.839 46.237 1.00 40.50 173 ASN A N 1
ATOM 1234 C CA . ASN A 1 173 ? -23.863 7.731 45.528 1.00 40.50 173 ASN A CA 1
ATOM 1235 C C . ASN A 1 173 ? -23.967 8.237 44.075 1.00 40.50 173 ASN A C 1
ATOM 1237 O O . ASN A 1 173 ? -23.087 7.969 43.268 1.00 40.50 173 ASN A O 1
ATOM 1241 N N . THR A 1 174 ? -25.040 8.950 43.716 1.00 48.41 174 THR A N 1
ATOM 1242 C CA . THR A 1 174 ? -25.300 9.417 42.341 1.00 48.41 174 THR A CA 1
ATOM 1243 C C . THR A 1 174 ? -25.177 10.929 42.163 1.00 48.41 174 THR A C 1
ATOM 1245 O O . THR A 1 174 ? -25.699 11.459 41.190 1.00 48.41 174 THR A O 1
ATOM 1248 N N . SER A 1 175 ? -24.544 11.668 43.076 1.00 56.59 175 SER A N 1
ATOM 1249 C CA . SER A 1 175 ? -24.496 13.129 42.936 1.00 56.59 175 SER A CA 1
ATOM 1250 C C . SER A 1 175 ? -23.285 13.751 43.613 1.00 56.59 175 SER A C 1
ATOM 1252 O O . SER A 1 175 ? -23.434 14.457 44.599 1.00 56.59 175 SER A O 1
ATOM 1254 N N . GLU A 1 176 ? -22.097 13.512 43.064 1.00 50.44 176 GLU A N 1
ATOM 1255 C CA . GLU A 1 176 ? -20.945 14.411 43.235 1.00 50.44 176 GLU A CA 1
ATOM 1256 C C . GLU A 1 176 ? -19.922 14.197 42.100 1.00 50.44 176 GLU A C 1
ATOM 1258 O O . GLU A 1 176 ? -18.713 14.186 42.301 1.00 50.44 176 GLU A O 1
ATOM 1263 N N . VAL A 1 177 ? -20.400 14.055 40.854 1.00 57.66 177 VAL A N 1
ATOM 1264 C CA . VAL A 1 177 ? -19.568 14.475 39.717 1.00 57.66 177 VAL A CA 1
ATOM 1265 C C . VAL A 1 177 ? -19.487 15.990 39.846 1.00 57.66 177 VAL A C 1
ATOM 1267 O O . VAL A 1 177 ? -20.433 16.703 39.515 1.00 57.66 177 VAL A O 1
ATOM 1270 N N . SER A 1 178 ? -18.408 16.473 40.460 1.00 70.88 178 SER A N 1
ATOM 1271 C CA . SER A 1 178 ? -18.172 17.903 40.619 1.00 70.88 178 SER A CA 1
ATOM 1272 C C . SER A 1 178 ? -18.248 18.570 39.249 1.00 70.88 178 SER A C 1
ATOM 1274 O O . SER A 1 178 ? -17.775 18.004 38.264 1.00 70.88 178 SER A O 1
ATOM 1276 N N . VAL A 1 179 ? -18.802 19.784 39.184 1.00 81.50 179 VAL A N 1
ATOM 1277 C CA . VAL A 1 179 ? -18.808 20.604 37.958 1.00 81.50 179 VAL A CA 1
ATOM 1278 C C . VAL A 1 179 ? -17.416 20.609 37.315 1.00 81.50 179 VAL A C 1
ATOM 1280 O O . VAL A 1 179 ? -17.314 20.460 36.109 1.00 81.50 179 VAL A O 1
ATOM 1283 N N . ALA A 1 180 ? -16.352 20.635 38.127 1.00 80.31 180 ALA A N 1
ATOM 1284 C CA . ALA A 1 180 ? -14.964 20.499 37.688 1.00 80.31 180 ALA A CA 1
ATOM 1285 C C . ALA A 1 180 ? -14.669 19.225 36.863 1.00 80.31 180 ALA A C 1
ATOM 1287 O O . ALA A 1 180 ? -14.089 19.342 35.790 1.00 80.31 180 ALA A O 1
ATOM 1288 N N . CYS A 1 181 ? -15.107 18.036 37.300 1.00 83.00 181 CYS A N 1
ATOM 1289 C CA . CYS A 1 181 ? -14.897 16.780 36.563 1.00 83.00 181 CYS A CA 1
ATOM 1290 C C . CYS A 1 181 ? -15.687 16.746 35.246 1.00 83.00 181 CYS A C 1
ATOM 1292 O O . CYS A 1 181 ? -15.234 16.177 34.256 1.00 83.00 181 CYS A O 1
ATOM 1294 N N . LEU A 1 182 ? -16.877 17.357 35.221 1.00 90.44 182 LEU A N 1
ATOM 1295 C CA . LEU A 1 182 ? -17.674 17.460 33.998 1.00 90.44 182 LEU A CA 1
ATOM 1296 C C . LEU A 1 182 ? -17.025 18.431 32.998 1.00 90.44 182 LEU A C 1
ATOM 1298 O O . LEU A 1 182 ? -16.961 18.132 31.810 1.00 90.44 182 LEU A O 1
ATOM 1302 N N . THR A 1 183 ? -16.504 19.562 33.484 1.00 90.19 183 THR A N 1
ATOM 1303 C CA . THR A 1 183 ? -15.777 20.550 32.676 1.00 90.19 183 THR A CA 1
ATOM 1304 C C . THR A 1 183 ? -14.497 19.964 32.088 1.00 90.19 183 THR A C 1
ATOM 1306 O O . THR A 1 183 ? -14.222 20.184 30.913 1.00 90.19 183 THR A O 1
ATOM 1309 N N . GLU A 1 184 ? -13.735 19.196 32.866 1.00 93.75 184 GLU A N 1
ATOM 1310 C CA . GLU A 1 184 ? -12.538 18.493 32.385 1.00 93.75 184 GLU A CA 1
ATOM 1311 C C . GLU A 1 184 ? -12.891 17.465 31.303 1.00 93.75 184 GLU A C 1
ATOM 1313 O O . GLU A 1 184 ? -12.263 17.425 30.247 1.00 93.75 184 GLU A O 1
ATOM 1318 N N . ARG A 1 185 ? -13.974 16.699 31.500 1.00 94.62 185 ARG A N 1
ATOM 1319 C CA . ARG A 1 185 ? -14.438 15.737 30.495 1.00 94.62 185 ARG A CA 1
ATOM 1320 C C . ARG A 1 185 ? -14.876 16.404 29.188 1.00 94.62 185 ARG A C 1
ATOM 1322 O O . ARG A 1 185 ? -14.639 15.835 28.126 1.00 94.62 185 ARG A O 1
ATOM 1329 N N . ILE A 1 186 ? -15.512 17.574 29.262 1.00 92.69 186 ILE A N 1
ATOM 1330 C CA . ILE A 1 186 ? -15.900 18.361 28.083 1.00 92.69 186 ILE A CA 1
ATOM 1331 C C . ILE A 1 186 ? -14.657 18.854 27.337 1.00 92.69 186 ILE A C 1
ATOM 1333 O O . ILE A 1 186 ? -14.569 18.611 26.140 1.00 92.69 186 ILE A O 1
ATOM 1337 N N . HIS A 1 187 ? -13.671 19.435 28.031 1.00 95.12 187 HIS A N 1
ATOM 1338 C CA . HIS A 1 187 ? -12.427 19.884 27.390 1.00 95.12 187 HIS A CA 1
ATOM 1339 C C . HIS A 1 187 ? -11.695 18.735 26.697 1.00 95.12 187 HIS A C 1
ATOM 1341 O O . HIS A 1 187 ? -11.236 18.894 25.574 1.00 95.12 187 HIS A O 1
ATOM 1347 N N . GLN A 1 188 ? -11.641 17.552 27.314 1.00 96.94 188 GLN A N 1
ATOM 1348 C CA . GLN A 1 188 ? -10.999 16.406 26.675 1.00 96.94 188 GLN A CA 1
ATOM 1349 C C . GLN A 1 188 ? -11.777 15.896 25.454 1.00 96.94 188 GLN A C 1
ATOM 1351 O O . GLN A 1 188 ? -11.187 15.425 24.486 1.00 96.94 188 GLN A O 1
ATOM 1356 N N . MET A 1 189 ? -13.109 15.992 25.469 1.00 96.56 189 MET A N 1
ATOM 1357 C CA . MET A 1 189 ? -13.901 15.717 24.271 1.00 96.56 189 MET A CA 1
ATOM 1358 C C . MET A 1 189 ? -13.657 16.751 23.167 1.00 96.56 189 MET A C 1
ATOM 1360 O O . MET A 1 189 ? -13.591 16.365 22.004 1.00 96.56 189 MET A O 1
ATOM 1364 N N . GLU A 1 190 ? -13.517 18.030 23.515 1.00 96.81 190 GLU A N 1
ATOM 1365 C CA . GLU A 1 190 ? -13.204 19.106 22.569 1.00 96.81 190 GLU A CA 1
ATOM 1366 C C . GLU A 1 190 ? -11.805 18.919 21.966 1.00 96.81 190 GLU A C 1
ATOM 1368 O O . GLU A 1 190 ? -11.654 18.974 20.750 1.00 96.81 190 GLU A O 1
ATOM 1373 N N . GLU A 1 191 ? -10.798 18.603 22.779 1.00 95.81 191 GLU A N 1
ATOM 1374 C CA . GLU A 1 191 ? -9.434 18.317 22.322 1.00 95.81 191 GLU A CA 1
ATOM 1375 C C . GLU A 1 191 ? -9.387 17.091 21.403 1.00 95.81 191 GLU A C 1
ATOM 1377 O O . GLU A 1 191 ? -8.831 17.160 20.308 1.00 95.81 191 GLU A O 1
ATOM 1382 N N . ASN A 1 192 ? -10.055 15.996 21.781 1.00 95.88 192 ASN A N 1
ATOM 1383 C CA . ASN A 1 192 ? -10.146 14.810 20.930 1.00 95.88 192 ASN A CA 1
ATOM 1384 C C . ASN A 1 192 ? -10.867 15.113 19.611 1.00 95.88 192 ASN A C 1
ATOM 1386 O O . ASN A 1 192 ? -10.467 14.616 18.558 1.00 95.88 192 ASN A O 1
ATOM 1390 N N . GLN A 1 193 ? -11.923 15.930 19.647 1.00 96.94 193 GLN A N 1
ATOM 1391 C CA . GLN A 1 193 ? -12.618 16.366 18.440 1.00 96.94 193 GLN A CA 1
ATOM 1392 C C . GLN A 1 193 ? -11.698 17.205 17.547 1.00 96.94 193 GLN A C 1
ATOM 1394 O O . GLN A 1 193 ? -11.684 16.988 16.336 1.00 96.94 193 GLN A O 1
ATOM 1399 N N . HIS A 1 194 ? -10.933 18.134 18.124 1.00 97.75 194 HIS A N 1
ATOM 1400 C CA . HIS A 1 194 ? -9.974 18.955 17.393 1.00 97.75 194 HIS A CA 1
ATOM 1401 C C . HIS A 1 194 ? -8.862 18.107 16.771 1.00 97.75 194 HIS A C 1
ATOM 1403 O O . HIS A 1 194 ? -8.651 18.209 15.568 1.00 97.75 194 HIS A O 1
ATOM 1409 N N . SER A 1 195 ? -8.245 17.202 17.533 1.00 97.62 195 SER A N 1
ATOM 1410 C CA . SER A 1 195 ? -7.208 16.294 17.028 1.00 97.62 195 SER A CA 1
ATOM 1411 C C . SER A 1 195 ? -7.729 15.398 15.900 1.00 97.62 195 SER A C 1
ATOM 1413 O O . SER A 1 195 ? -7.101 15.307 14.849 1.00 97.62 195 SER A O 1
ATOM 1415 N N . THR A 1 196 ? -8.929 14.825 16.053 1.00 97.44 196 THR A N 1
ATOM 1416 C CA . THR A 1 196 ? -9.551 14.012 14.992 1.00 97.44 196 THR A CA 1
ATOM 1417 C C . THR A 1 196 ? -9.838 14.852 13.742 1.00 97.44 196 THR A C 1
ATOM 1419 O O . THR A 1 196 ? -9.679 14.381 12.619 1.00 97.44 196 THR A O 1
ATOM 1422 N N . ALA A 1 197 ? -10.283 16.101 13.909 1.00 97.94 197 ALA A N 1
ATOM 1423 C CA . ALA A 1 197 ? -10.560 16.994 12.788 1.00 97.94 197 ALA A CA 1
ATOM 1424 C C . ALA A 1 197 ? -9.278 17.415 12.051 1.00 97.94 197 ALA A C 1
ATOM 1426 O O . ALA A 1 197 ? -9.279 17.448 10.822 1.00 97.94 197 ALA A O 1
ATOM 1427 N N . GLU A 1 198 ? -8.198 17.699 12.781 1.00 98.00 198 GLU A N 1
ATOM 1428 C CA . GLU A 1 198 ? -6.880 18.009 12.216 1.00 98.00 198 GLU A CA 1
ATOM 1429 C C . GLU A 1 198 ? -6.303 16.814 11.452 1.00 98.00 198 GLU A C 1
ATOM 1431 O O . GLU A 1 198 ? -5.846 16.976 10.322 1.00 98.00 198 GLU A O 1
ATOM 1436 N N . GLU A 1 199 ? -6.401 15.606 12.010 1.00 97.88 199 GLU A N 1
ATOM 1437 C CA . GLU A 1 199 ? -5.968 14.377 11.340 1.00 97.88 199 GLU A CA 1
ATOM 1438 C C . GLU A 1 199 ? -6.777 14.123 10.057 1.00 97.88 199 GLU A C 1
ATOM 1440 O O . GLU A 1 199 ? -6.215 13.874 8.989 1.00 97.88 199 GLU A O 1
ATOM 1445 N N . LEU A 1 200 ? -8.104 14.285 10.104 1.00 98.44 200 LEU A N 1
ATOM 1446 C CA . LEU A 1 200 ? -8.944 14.192 8.906 1.00 98.44 200 LEU A CA 1
ATOM 1447 C C . LEU A 1 200 ? -8.585 15.260 7.866 1.00 98.44 200 LEU A C 1
ATOM 1449 O O . LEU A 1 200 ? -8.567 14.968 6.671 1.00 98.44 200 LEU A O 1
ATOM 1453 N N . GLN A 1 201 ? -8.267 16.483 8.288 1.00 98.50 201 GLN A N 1
ATOM 1454 C CA . GLN A 1 201 ? -7.831 17.531 7.372 1.00 98.50 201 GLN A CA 1
ATOM 1455 C C . GLN A 1 201 ? -6.475 17.200 6.730 1.00 98.50 201 GLN A C 1
ATOM 1457 O O . GLN A 1 201 ? -6.317 17.421 5.529 1.00 98.50 201 GLN A O 1
ATOM 1462 N N . ALA A 1 202 ? -5.536 16.623 7.485 1.00 98.25 202 ALA A N 1
ATOM 1463 C CA . ALA A 1 202 ? -4.259 16.150 6.955 1.00 98.25 202 ALA A CA 1
ATOM 1464 C C . ALA A 1 202 ? -4.464 15.047 5.904 1.00 98.25 202 ALA A C 1
ATOM 1466 O O . ALA A 1 202 ? -3.964 15.170 4.789 1.00 98.25 202 ALA A O 1
ATOM 1467 N N . THR A 1 203 ? -5.294 14.036 6.192 1.00 98.00 203 THR A N 1
ATOM 1468 C CA . THR A 1 203 ? -5.582 12.960 5.220 1.00 98.00 203 THR A CA 1
ATOM 1469 C C . THR A 1 203 ? -6.279 13.465 3.953 1.00 98.00 203 THR A C 1
ATOM 1471 O O . THR A 1 203 ? -6.008 12.978 2.855 1.00 98.00 203 THR A O 1
ATOM 1474 N N . LEU A 1 204 ? -7.163 14.464 4.067 1.00 98.44 204 LEU A N 1
ATOM 1475 C CA . LEU A 1 204 ? -7.788 15.101 2.906 1.00 98.44 204 LEU A CA 1
ATOM 1476 C C . LEU A 1 204 ? -6.770 15.866 2.056 1.00 98.44 204 LEU A C 1
ATOM 1478 O O . LEU A 1 204 ? -6.869 15.826 0.829 1.00 98.44 204 LEU A O 1
ATOM 1482 N N . GLN A 1 205 ? -5.805 16.538 2.688 1.00 98.50 205 GLN A N 1
ATOM 1483 C CA . GLN A 1 205 ? -4.732 17.226 1.976 1.00 98.50 205 GLN A CA 1
ATOM 1484 C C . GLN A 1 205 ? -3.814 16.228 1.262 1.00 98.50 205 GLN A C 1
ATOM 1486 O O . GLN A 1 205 ? -3.582 16.381 0.068 1.00 98.50 205 GLN A O 1
ATOM 1491 N N . GLU A 1 206 ? -3.381 15.163 1.939 1.00 98.38 206 GLU A N 1
ATOM 1492 C CA . GLU A 1 206 ? -2.570 14.104 1.324 1.00 98.38 206 GLU A CA 1
ATOM 1493 C C . GLU A 1 206 ? -3.284 13.466 0.121 1.00 98.38 206 GLU A C 1
ATOM 1495 O O . GLU A 1 206 ? -2.676 13.232 -0.924 1.00 98.38 206 GLU A O 1
ATOM 1500 N N . LEU A 1 207 ? -4.599 13.231 0.220 1.00 98.38 207 LEU A N 1
ATOM 1501 C CA . LEU A 1 207 ? -5.387 12.720 -0.900 1.00 98.38 207 LEU A CA 1
ATOM 1502 C C . LEU A 1 207 ? -5.441 13.712 -2.073 1.00 98.38 207 LEU A C 1
ATOM 1504 O O . LEU A 1 207 ? -5.396 13.285 -3.228 1.00 98.38 207 LEU A O 1
ATOM 1508 N N . ALA A 1 208 ? -5.543 15.014 -1.799 1.00 98.38 208 ALA A N 1
ATOM 1509 C CA . ALA A 1 208 ? -5.520 16.051 -2.829 1.00 98.38 208 ALA A CA 1
ATOM 1510 C C . ALA A 1 208 ? -4.152 16.127 -3.527 1.00 98.38 208 ALA A C 1
ATOM 1512 O O . ALA A 1 208 ? -4.099 16.188 -4.757 1.00 98.38 208 ALA A O 1
ATOM 1513 N N . ASP A 1 209 ? -3.059 16.028 -2.770 1.00 98.62 209 ASP A N 1
ATOM 1514 C CA . ASP A 1 209 ? -1.696 16.024 -3.307 1.00 98.62 209 ASP A CA 1
ATOM 1515 C C . ASP A 1 209 ? -1.459 14.783 -4.186 1.00 98.62 209 ASP A C 1
ATOM 1517 O O . ASP A 1 209 ? -0.954 14.885 -5.306 1.00 98.62 209 ASP A O 1
ATOM 1521 N N . LEU A 1 210 ? -1.922 13.603 -3.750 1.00 98.44 210 LEU A N 1
ATOM 1522 C CA . LEU A 1 210 ? -1.879 12.379 -4.559 1.00 98.44 210 LEU A CA 1
ATOM 1523 C C . LEU A 1 210 ? -2.706 12.499 -5.847 1.00 98.44 210 LEU A C 1
ATOM 1525 O O . LEU A 1 210 ? -2.290 12.012 -6.906 1.00 98.44 210 LEU A O 1
ATOM 1529 N N . GLN A 1 211 ? -3.870 13.152 -5.789 1.00 98.44 211 GLN A N 1
ATOM 1530 C CA . GLN A 1 211 ? -4.671 13.438 -6.980 1.00 98.44 211 GLN A CA 1
ATOM 1531 C C . GLN A 1 211 ? -3.942 14.382 -7.940 1.00 98.44 211 GLN A C 1
ATOM 1533 O O . GLN A 1 211 ? -3.987 14.147 -9.149 1.00 98.44 211 GLN A O 1
ATOM 1538 N N . GLN A 1 212 ? -3.248 15.401 -7.430 1.00 98.50 212 GLN A N 1
ATOM 1539 C CA . GLN A 1 212 ? -2.439 16.306 -8.243 1.00 98.50 212 GLN A CA 1
ATOM 1540 C C . GLN A 1 212 ? -1.286 15.560 -8.928 1.00 98.50 212 GLN A C 1
ATOM 1542 O O . GLN A 1 212 ? -1.160 15.636 -10.148 1.00 98.50 212 GLN A O 1
ATOM 1547 N N . ILE A 1 213 ? -0.511 14.766 -8.183 1.00 98.44 213 ILE A N 1
ATOM 1548 C CA . ILE A 1 213 ? 0.591 13.964 -8.740 1.00 98.44 213 ILE A CA 1
ATOM 1549 C C . ILE A 1 213 ? 0.072 13.016 -9.828 1.00 98.44 213 ILE A C 1
ATOM 1551 O O . ILE A 1 213 ? 0.684 12.869 -10.883 1.00 98.44 213 ILE A O 1
ATOM 1555 N N . THR A 1 214 ? -1.092 12.398 -9.615 1.00 98.19 214 THR A N 1
ATOM 1556 C CA . THR A 1 214 ? -1.713 11.519 -10.618 1.00 98.19 214 THR A CA 1
ATOM 1557 C C . THR A 1 214 ? -2.069 12.276 -11.903 1.00 98.19 214 THR A C 1
ATOM 1559 O O . THR A 1 214 ? -1.902 11.742 -13.000 1.00 98.19 214 THR A O 1
ATOM 1562 N N . GLN A 1 215 ? -2.549 13.517 -11.794 1.00 98.50 215 GLN A N 1
ATOM 1563 C CA . GLN A 1 215 ? -2.843 14.359 -12.958 1.00 98.50 215 GLN A CA 1
ATOM 1564 C C . GLN A 1 215 ? -1.567 14.766 -13.701 1.00 98.50 215 GLN A C 1
ATOM 1566 O O . GLN A 1 215 ? -1.530 14.675 -14.927 1.00 98.50 215 GLN A O 1
ATOM 1571 N N . GLU A 1 216 ? -0.516 15.151 -12.975 1.00 98.31 216 GLU A N 1
ATOM 1572 C CA . GLU A 1 216 ? 0.788 15.493 -13.554 1.00 98.31 216 GLU A CA 1
ATOM 1573 C C . GLU A 1 216 ? 1.408 14.293 -14.286 1.00 98.31 216 GLU A C 1
ATOM 1575 O O . GLU A 1 216 ? 1.828 14.421 -15.436 1.00 98.31 216 GLU A O 1
ATOM 1580 N N . LEU A 1 217 ? 1.379 13.102 -13.676 1.00 98.00 217 LEU A N 1
ATOM 1581 C CA . LEU A 1 217 ? 1.858 11.864 -14.299 1.00 98.00 217 LEU A CA 1
ATOM 1582 C C . LEU A 1 217 ? 1.050 11.478 -15.542 1.00 98.00 217 LEU A C 1
ATOM 1584 O O . LEU A 1 217 ? 1.628 11.000 -16.517 1.00 98.00 217 LEU A O 1
ATOM 1588 N N . ASN A 1 218 ? -0.269 11.686 -15.539 1.00 97.94 218 ASN A N 1
ATOM 1589 C CA . ASN A 1 218 ? -1.086 11.457 -16.730 1.00 97.94 218 ASN A CA 1
ATOM 1590 C C . ASN A 1 218 ? -0.720 12.425 -17.862 1.00 97.94 218 ASN A C 1
ATOM 1592 O O . ASN A 1 218 ? -0.561 11.978 -18.995 1.00 97.94 218 ASN A O 1
ATOM 1596 N N . GLY A 1 219 ? -0.525 13.713 -17.560 1.00 98.38 219 GLY A N 1
ATOM 1597 C CA . GLY A 1 219 ? -0.078 14.694 -18.553 1.00 98.38 219 GLY A CA 1
ATOM 1598 C C . GLY A 1 219 ? 1.300 14.357 -19.128 1.00 98.38 219 GLY A C 1
ATOM 1599 O O . GLY A 1 219 ? 1.508 14.425 -20.338 1.00 98.38 219 GLY A O 1
ATOM 1600 N N . GLU A 1 220 ? 2.227 13.907 -18.283 1.00 98.19 220 GLU A N 1
ATOM 1601 C CA . GLU A 1 220 ? 3.545 13.448 -18.724 1.00 98.19 220 GLU A CA 1
ATOM 1602 C C . GLU A 1 220 ? 3.457 12.189 -19.600 1.00 98.19 220 GLU A C 1
ATOM 1604 O O . GLU A 1 220 ? 4.167 12.066 -20.597 1.00 98.19 220 GLU A O 1
ATOM 1609 N N . ASN A 1 221 ? 2.549 11.265 -19.282 1.00 97.62 221 ASN A N 1
ATOM 1610 C CA . ASN A 1 221 ? 2.323 10.059 -20.075 1.00 97.62 221 ASN A CA 1
ATOM 1611 C C . ASN A 1 221 ? 1.741 10.383 -21.463 1.00 97.62 221 ASN A C 1
ATOM 1613 O O . ASN A 1 221 ? 2.175 9.813 -22.464 1.00 97.62 221 ASN A O 1
ATOM 1617 N N . GLU A 1 222 ? 0.808 11.335 -21.546 1.00 98.12 222 GLU A N 1
ATOM 1618 C CA . GLU A 1 222 ? 0.295 11.849 -22.823 1.00 98.12 222 GLU A CA 1
ATOM 1619 C C . GLU A 1 222 ? 1.418 12.487 -23.652 1.00 98.12 222 GLU A C 1
ATOM 1621 O O . GLU A 1 222 ? 1.607 12.122 -24.815 1.00 98.12 222 GLU A O 1
ATOM 1626 N N . ARG A 1 223 ? 2.239 13.343 -23.030 1.00 98.50 223 ARG A N 1
ATOM 1627 C CA . ARG A 1 223 ? 3.399 13.993 -23.661 1.00 98.50 223 ARG A CA 1
ATOM 1628 C C . ARG A 1 223 ? 4.419 12.979 -24.193 1.00 98.50 223 ARG A C 1
ATOM 1630 O O . ARG A 1 223 ? 4.857 13.078 -25.338 1.00 98.50 223 ARG A O 1
ATOM 1637 N N . LEU A 1 224 ? 4.771 11.967 -23.398 1.00 97.94 224 LEU A N 1
ATOM 1638 C CA . LEU A 1 224 ? 5.643 10.866 -23.828 1.00 97.94 224 LEU A CA 1
ATOM 1639 C C . LEU A 1 224 ? 5.007 10.044 -24.961 1.00 97.94 224 LEU A C 1
ATOM 1641 O O . LEU A 1 224 ? 5.707 9.563 -25.857 1.00 97.94 224 LEU A O 1
ATOM 1645 N N . GLY A 1 225 ? 3.680 9.892 -24.948 1.00 98.31 225 GLY A N 1
ATOM 1646 C CA . GLY A 1 225 ? 2.914 9.288 -26.034 1.00 98.31 225 GLY A CA 1
ATOM 1647 C C . GLY A 1 225 ? 3.082 10.040 -27.356 1.00 98.31 225 GLY A C 1
ATOM 1648 O O . GLY A 1 225 ? 3.337 9.411 -28.386 1.00 98.31 225 GLY A O 1
ATOM 1649 N N . GLU A 1 226 ? 3.011 11.370 -27.329 1.00 98.38 226 GLU A N 1
ATOM 1650 C CA . GLU A 1 226 ? 3.240 12.230 -28.497 1.00 98.38 226 GLU A CA 1
ATOM 1651 C C . GLU A 1 226 ? 4.684 12.134 -29.009 1.00 98.38 226 GLU A C 1
ATOM 1653 O O . GLU A 1 226 ? 4.908 11.913 -30.202 1.00 98.38 226 GLU A O 1
ATOM 1658 N N . GLU A 1 227 ? 5.675 12.216 -28.116 1.00 97.88 227 GLU A N 1
ATOM 1659 C CA . GLU A 1 227 ? 7.093 12.079 -28.479 1.00 97.88 227 GLU A CA 1
ATOM 1660 C C . GLU A 1 227 ? 7.395 10.726 -29.128 1.00 97.88 227 GLU A C 1
ATOM 1662 O O . GLU A 1 227 ? 8.124 10.651 -30.121 1.00 97.88 227 GLU A O 1
ATOM 1667 N N . LYS A 1 228 ? 6.795 9.648 -28.613 1.00 97.94 228 LYS A N 1
ATOM 1668 C CA . LYS A 1 228 ? 6.915 8.309 -29.195 1.00 97.94 228 LYS A CA 1
ATOM 1669 C C . LYS A 1 228 ? 6.379 8.264 -30.625 1.00 97.94 228 LYS A C 1
ATOM 1671 O O . LYS A 1 228 ? 7.007 7.635 -31.478 1.00 97.94 228 LYS A O 1
ATOM 1676 N N . VAL A 1 229 ? 5.236 8.897 -30.893 1.00 98.38 229 VAL A N 1
ATOM 1677 C CA . VAL A 1 229 ? 4.665 8.963 -32.248 1.00 98.38 229 VAL A CA 1
ATOM 1678 C C . VAL A 1 229 ? 5.591 9.747 -33.178 1.00 98.38 229 VAL A C 1
ATOM 1680 O O . VAL A 1 229 ? 5.926 9.246 -34.247 1.00 98.38 229 VAL A O 1
ATOM 1683 N N . LEU A 1 230 ? 6.101 10.905 -32.746 1.00 98.19 230 LEU A N 1
ATOM 1684 C CA . LEU A 1 230 ? 7.052 11.701 -33.534 1.00 98.19 230 LEU A CA 1
ATOM 1685 C C . LEU A 1 230 ? 8.345 10.935 -33.853 1.00 98.19 230 LEU A C 1
ATOM 1687 O O . LEU A 1 230 ? 8.844 10.982 -34.980 1.00 98.19 230 LEU A O 1
ATOM 1691 N N . LEU A 1 231 ? 8.891 10.209 -32.874 1.00 98.19 231 LEU A N 1
ATOM 1692 C CA . LEU A 1 231 ? 10.067 9.357 -33.064 1.00 98.19 231 LEU A CA 1
ATOM 1693 C C . LEU A 1 231 ? 9.792 8.226 -34.058 1.00 98.19 231 LEU A C 1
ATOM 1695 O O . LEU A 1 231 ? 10.633 7.948 -34.914 1.00 98.19 231 LEU A O 1
ATOM 1699 N N . MET A 1 232 ? 8.621 7.595 -33.970 1.00 98.00 232 MET A N 1
ATOM 1700 C CA . MET A 1 232 ? 8.206 6.543 -34.894 1.00 98.00 232 MET A CA 1
ATOM 1701 C C . MET A 1 232 ? 8.066 7.078 -36.325 1.00 98.00 232 MET A C 1
ATOM 1703 O O . MET A 1 232 ? 8.602 6.469 -37.248 1.00 98.00 232 MET A O 1
ATOM 1707 N N . ASP A 1 233 ? 7.438 8.239 -36.510 1.00 97.88 233 ASP A N 1
ATOM 1708 C CA . ASP A 1 233 ? 7.304 8.877 -37.823 1.00 97.88 233 ASP A CA 1
ATOM 1709 C C . ASP A 1 233 ? 8.669 9.247 -38.414 1.00 97.88 233 ASP A C 1
ATOM 1711 O O . ASP A 1 233 ? 8.934 8.994 -39.591 1.00 97.88 233 ASP A O 1
ATOM 1715 N N . SER A 1 234 ? 9.571 9.794 -37.594 1.00 97.50 234 SER A N 1
ATOM 1716 C CA . SER A 1 234 ? 10.947 10.098 -38.000 1.00 97.50 234 SER A CA 1
ATOM 1717 C C . SER A 1 234 ? 11.705 8.837 -38.424 1.00 97.50 234 SER A C 1
ATOM 1719 O O . SER A 1 234 ? 12.387 8.836 -39.453 1.00 97.50 234 SER A O 1
ATOM 1721 N N . LEU A 1 235 ? 11.550 7.737 -37.681 1.00 97.31 235 LEU A N 1
ATOM 1722 C CA . LEU A 1 235 ? 12.172 6.458 -38.009 1.00 97.31 235 LEU A CA 1
ATOM 1723 C C . LEU A 1 235 ? 11.631 5.886 -39.327 1.00 97.31 235 LEU A C 1
ATOM 1725 O O . LEU A 1 235 ? 12.423 5.460 -40.167 1.00 97.31 235 LEU A O 1
ATOM 1729 N N . CYS A 1 236 ? 10.315 5.931 -39.545 1.00 97.62 236 CYS A N 1
ATOM 1730 C CA . CYS A 1 236 ? 9.700 5.533 -40.813 1.00 97.62 236 CYS A CA 1
ATOM 1731 C C . CYS A 1 236 ? 10.254 6.364 -41.980 1.00 97.62 236 CYS A C 1
ATOM 1733 O O . CYS A 1 236 ? 10.725 5.802 -42.965 1.00 97.62 236 CYS A O 1
ATOM 1735 N N . GLN A 1 237 ? 10.326 7.692 -41.835 1.00 97.88 237 GLN A N 1
ATOM 1736 C CA . GLN A 1 237 ? 10.904 8.568 -42.862 1.00 97.88 237 GLN A CA 1
ATOM 1737 C C . GLN A 1 237 ? 12.381 8.263 -43.145 1.00 97.88 237 GLN A C 1
ATOM 1739 O O . GLN A 1 237 ? 12.834 8.366 -44.287 1.00 97.88 237 GLN A O 1
ATOM 1744 N N . GLN A 1 238 ? 13.170 7.930 -42.119 1.00 96.56 238 GLN A N 1
ATOM 1745 C CA . GLN A 1 238 ? 14.561 7.516 -42.306 1.00 96.56 238 GLN A CA 1
ATOM 1746 C C . GLN A 1 238 ? 14.657 6.167 -43.021 1.00 96.56 238 GLN A C 1
ATOM 1748 O O . GLN A 1 238 ? 15.499 6.018 -43.908 1.00 96.56 238 GLN A O 1
ATOM 1753 N N . SER A 1 239 ? 13.779 5.221 -42.684 1.00 96.25 239 SER A N 1
ATOM 1754 C CA . SER A 1 239 ? 13.672 3.931 -43.366 1.00 96.25 239 SER A CA 1
ATOM 1755 C C . SER A 1 239 ? 13.351 4.116 -44.851 1.00 96.25 239 SER A C 1
ATOM 1757 O O . SER A 1 239 ? 14.049 3.554 -45.693 1.00 96.25 239 SER A O 1
ATOM 1759 N N . ASP A 1 240 ? 12.389 4.978 -45.190 1.00 97.31 240 ASP A N 1
ATOM 1760 C CA . ASP A 1 240 ? 12.018 5.275 -46.580 1.00 97.31 240 ASP A CA 1
ATOM 1761 C C . ASP A 1 240 ? 13.178 5.908 -47.363 1.00 97.31 240 ASP A C 1
ATOM 1763 O O . ASP A 1 240 ? 13.447 5.547 -48.513 1.00 97.31 240 ASP A O 1
ATOM 1767 N N . LYS A 1 241 ? 13.910 6.841 -46.736 1.00 97.69 241 LYS A N 1
ATOM 1768 C CA . LYS A 1 241 ? 15.115 7.445 -47.331 1.00 97.69 241 LYS A CA 1
ATOM 1769 C C . LYS A 1 241 ? 16.192 6.396 -47.592 1.00 97.69 241 LYS A C 1
ATOM 1771 O O . LYS A 1 241 ? 16.819 6.423 -48.650 1.00 97.69 241 LYS A O 1
ATOM 1776 N N . LEU A 1 242 ? 16.408 5.482 -46.648 1.00 96.19 242 LEU A N 1
ATOM 1777 C CA . LEU A 1 242 ? 17.396 4.416 -46.782 1.00 96.19 242 LEU A CA 1
ATOM 1778 C C . LEU A 1 242 ? 17.000 3.423 -47.877 1.00 96.19 242 LEU A C 1
ATOM 1780 O O . LEU A 1 242 ? 17.846 3.052 -48.689 1.00 96.19 242 LEU A O 1
ATOM 1784 N N . GLU A 1 243 ? 15.722 3.057 -47.961 1.00 97.12 243 GLU A N 1
ATOM 1785 C CA . GLU A 1 243 ? 15.204 2.208 -49.032 1.00 97.12 243 GLU A CA 1
ATOM 1786 C C . GLU A 1 243 ? 15.360 2.886 -50.401 1.00 97.12 243 GLU A C 1
ATOM 1788 O O . GLU A 1 243 ? 15.814 2.260 -51.358 1.00 97.12 243 GLU A O 1
ATOM 1793 N N . HIS A 1 244 ? 15.071 4.187 -50.497 1.00 96.81 244 HIS A N 1
ATOM 1794 C CA . HIS A 1 244 ? 15.282 4.952 -51.723 1.00 96.81 244 HIS A CA 1
ATOM 1795 C C . HIS A 1 244 ? 16.756 4.965 -52.153 1.00 96.81 244 HIS A C 1
ATOM 1797 O O . HIS A 1 244 ? 17.055 4.690 -53.315 1.00 96.81 244 HIS A O 1
ATOM 1803 N N . CYS A 1 245 ? 17.682 5.222 -51.224 1.00 94.88 245 CYS A N 1
ATOM 1804 C CA . CYS A 1 245 ? 19.119 5.118 -51.484 1.00 94.88 245 CYS A CA 1
ATOM 1805 C C . CYS A 1 245 ? 19.519 3.696 -51.908 1.00 94.88 245 CYS A C 1
ATOM 1807 O O . CYS A 1 245 ? 20.307 3.539 -52.837 1.00 94.88 245 CYS A O 1
ATOM 1809 N N . GLY A 1 246 ? 18.946 2.663 -51.283 1.00 93.81 246 GLY A N 1
ATOM 1810 C CA . GLY A 1 246 ? 19.138 1.263 -51.667 1.00 93.81 246 GLY A CA 1
ATOM 1811 C C . GLY A 1 246 ? 18.744 1.004 -53.121 1.00 93.81 246 GLY A C 1
ATOM 1812 O O . GLY A 1 246 ? 19.556 0.499 -53.894 1.00 93.81 246 GLY A O 1
ATOM 1813 N N . ARG A 1 247 ? 17.554 1.461 -53.534 1.00 96.56 247 ARG A N 1
ATOM 1814 C CA . ARG A 1 247 ? 17.092 1.363 -54.930 1.00 96.56 247 ARG A CA 1
ATOM 1815 C C . ARG A 1 247 ? 17.995 2.133 -55.898 1.00 96.56 247 ARG A C 1
ATOM 1817 O O . ARG A 1 247 ? 18.254 1.652 -56.997 1.00 96.56 247 ARG A O 1
ATOM 1824 N N . GLN A 1 248 ? 18.500 3.309 -55.510 1.00 95.88 248 GLN A N 1
ATOM 1825 C CA . GLN A 1 248 ? 19.470 4.049 -56.330 1.00 95.88 248 GLN A CA 1
ATOM 1826 C C . GLN A 1 248 ? 20.779 3.269 -56.501 1.00 95.88 248 GLN A C 1
ATOM 1828 O O . GLN A 1 248 ? 21.303 3.192 -57.610 1.00 95.88 248 GLN A O 1
ATOM 1833 N N . ILE A 1 249 ? 21.296 2.661 -55.429 1.00 91.56 249 ILE A N 1
ATOM 1834 C CA . ILE A 1 249 ? 22.500 1.819 -55.481 1.00 91.56 249 ILE A CA 1
ATOM 1835 C C . ILE A 1 249 ? 22.275 0.624 -56.410 1.00 91.56 249 ILE A C 1
ATOM 1837 O O . ILE A 1 249 ? 23.133 0.337 -57.241 1.00 91.56 249 ILE A O 1
ATOM 1841 N N . GLU A 1 250 ? 21.135 -0.058 -56.299 1.00 94.12 250 GLU A N 1
ATOM 1842 C CA . GLU A 1 250 ? 20.777 -1.177 -57.179 1.00 94.12 250 GLU A CA 1
ATOM 1843 C C . GLU A 1 250 ? 20.683 -0.745 -58.644 1.00 94.12 250 GLU A C 1
ATOM 1845 O O . GLU A 1 250 ? 21.241 -1.414 -59.511 1.00 94.12 250 GLU A O 1
ATOM 1850 N N . TYR A 1 251 ? 20.072 0.410 -58.915 1.00 95.12 251 TYR A N 1
ATOM 1851 C CA . TYR A 1 251 ? 20.008 0.987 -60.257 1.00 95.12 251 TYR A CA 1
ATOM 1852 C C . TYR A 1 251 ? 21.402 1.289 -60.832 1.00 95.12 251 TYR A C 1
ATOM 1854 O O . TYR A 1 251 ? 21.705 0.936 -61.976 1.00 95.12 251 TYR A O 1
ATOM 1862 N N . PHE A 1 252 ? 22.287 1.905 -60.043 1.00 90.31 252 PHE A N 1
ATOM 1863 C CA . PHE A 1 252 ? 23.659 2.157 -60.485 1.00 90.31 252 PHE A CA 1
ATOM 1864 C C . PHE A 1 252 ? 24.438 0.860 -60.702 1.00 90.31 252 PHE A C 1
ATOM 1866 O O . PHE A 1 252 ? 25.172 0.762 -61.682 1.00 90.31 252 PHE A O 1
ATOM 1873 N N . ARG A 1 253 ? 24.252 -0.152 -59.845 1.00 87.44 253 ARG A N 1
ATOM 1874 C CA . ARG A 1 253 ? 24.842 -1.484 -60.043 1.00 87.44 253 ARG A CA 1
ATOM 1875 C C . ARG A 1 253 ? 24.378 -2.111 -61.354 1.00 87.44 253 ARG A C 1
ATOM 1877 O O . ARG A 1 253 ? 25.232 -2.524 -62.128 1.00 87.44 253 ARG A O 1
ATOM 1884 N N . SER A 1 254 ? 23.076 -2.087 -61.656 1.00 90.62 254 SER A N 1
ATOM 1885 C CA . SER A 1 254 ? 22.572 -2.616 -62.930 1.00 90.62 254 SER A CA 1
ATOM 1886 C C . SER A 1 254 ? 23.154 -1.885 -64.140 1.00 90.62 254 SER A C 1
ATOM 1888 O O . SER A 1 254 ? 23.524 -2.528 -65.115 1.00 90.62 254 SER A O 1
ATOM 1890 N N . LEU A 1 255 ? 23.314 -0.559 -64.064 1.00 92.75 255 LEU A N 1
ATOM 1891 C CA . LEU A 1 255 ? 23.910 0.224 -65.149 1.00 92.75 255 LEU A CA 1
ATOM 1892 C C . LEU A 1 255 ? 25.400 -0.109 -65.347 1.00 92.75 255 LEU A C 1
ATOM 1894 O O . LEU A 1 255 ? 25.884 -0.191 -66.475 1.00 92.75 255 LEU A O 1
ATOM 1898 N N . LEU A 1 256 ? 26.138 -0.318 -64.253 1.00 87.56 256 LEU A N 1
ATOM 1899 C CA . LEU A 1 256 ? 27.535 -0.754 -64.303 1.00 87.56 256 LEU A CA 1
ATOM 1900 C C . LEU A 1 256 ? 27.663 -2.168 -64.890 1.00 87.56 256 LEU A C 1
ATOM 1902 O O . LEU A 1 256 ? 28.539 -2.390 -65.728 1.00 87.56 256 LEU A O 1
ATOM 1906 N N . ASP A 1 257 ? 26.766 -3.083 -64.510 1.00 85.94 257 ASP A N 1
ATOM 1907 C CA . ASP A 1 257 ? 26.689 -4.442 -65.060 1.00 85.94 257 ASP A CA 1
ATOM 1908 C C . ASP A 1 257 ? 26.383 -4.428 -66.571 1.00 85.94 257 ASP A C 1
ATOM 1910 O O . ASP A 1 257 ? 27.065 -5.108 -67.340 1.00 85.94 257 ASP A O 1
ATOM 1914 N N . GLU A 1 258 ? 25.427 -3.606 -67.027 1.00 90.88 258 GLU A N 1
ATOM 1915 C CA . GLU A 1 258 ? 25.100 -3.422 -68.454 1.00 90.88 258 GLU A CA 1
ATOM 1916 C C . GLU A 1 258 ? 26.298 -2.928 -69.279 1.00 90.88 258 GLU A C 1
ATOM 1918 O O . GLU A 1 258 ? 26.499 -3.354 -70.420 1.00 90.88 258 GLU A O 1
ATOM 1923 N N . HIS A 1 259 ? 27.122 -2.051 -68.702 1.00 88.56 259 HIS A N 1
ATOM 1924 C CA . HIS A 1 259 ? 28.325 -1.524 -69.346 1.00 88.56 259 HIS A CA 1
ATOM 1925 C C . HIS A 1 259 ? 29.575 -2.398 -69.147 1.00 88.56 259 HIS A C 1
ATOM 1927 O O . HIS A 1 259 ? 30.653 -2.029 -69.618 1.00 88.56 259 HIS A O 1
ATOM 1933 N N . GLY A 1 260 ? 29.455 -3.556 -68.485 1.00 79.38 260 GLY A N 1
ATOM 1934 C CA . GLY A 1 260 ? 30.576 -4.462 -68.221 1.00 79.38 260 GLY A CA 1
ATOM 1935 C C . GLY A 1 260 ? 31.661 -3.852 -67.328 1.00 79.38 260 GLY A C 1
ATOM 1936 O O . GLY A 1 260 ? 32.824 -4.255 -67.402 1.00 79.38 260 GLY A O 1
ATOM 1937 N N . VAL A 1 261 ? 31.304 -2.858 -66.510 1.00 79.00 261 VAL A N 1
ATOM 1938 C CA . VAL A 1 261 ? 32.217 -2.200 -65.575 1.00 79.00 261 VAL A CA 1
ATOM 1939 C C . VAL A 1 261 ? 32.254 -3.024 -64.295 1.00 79.00 261 VAL A C 1
ATOM 1941 O O . VAL A 1 261 ? 31.304 -3.027 -63.518 1.00 79.00 261 VAL A O 1
ATOM 1944 N N . ALA A 1 262 ? 33.364 -3.722 -64.058 1.00 74.94 262 ALA A N 1
ATOM 1945 C CA . ALA A 1 262 ? 33.564 -4.449 -62.813 1.00 74.94 262 ALA A CA 1
ATOM 1946 C C . ALA A 1 262 ? 33.634 -3.464 -61.632 1.00 74.94 262 ALA A C 1
ATOM 1948 O O . ALA A 1 262 ? 34.569 -2.672 -61.532 1.00 74.94 262 ALA A O 1
ATOM 1949 N N . TYR A 1 263 ? 32.653 -3.536 -60.731 1.00 65.31 263 TYR A N 1
ATOM 1950 C CA . TYR A 1 263 ? 32.643 -2.827 -59.452 1.00 65.31 263 TYR A CA 1
ATOM 1951 C C . TYR A 1 263 ? 32.956 -3.810 -58.320 1.00 65.31 263 TYR A C 1
ATOM 1953 O O . TYR A 1 263 ? 32.156 -4.063 -57.422 1.00 65.31 263 TYR A O 1
ATOM 1961 N N . SER A 1 264 ? 34.149 -4.401 -58.335 1.00 62.62 264 SER A N 1
ATOM 1962 C CA . SER A 1 264 ? 34.677 -4.906 -57.070 1.00 62.62 264 SER A CA 1
ATOM 1963 C C . SER A 1 264 ? 34.821 -3.703 -56.143 1.00 62.62 264 SER A C 1
ATOM 1965 O O . SER A 1 264 ? 35.422 -2.704 -56.538 1.00 62.62 264 SER A O 1
ATOM 1967 N N . VAL A 1 265 ? 34.253 -3.771 -54.936 1.00 56.34 265 VAL A N 1
ATOM 1968 C CA . VAL A 1 265 ? 34.669 -2.872 -53.854 1.00 56.34 265 VAL A CA 1
ATOM 1969 C C . VAL A 1 265 ? 36.171 -3.068 -53.760 1.00 56.34 265 VAL A C 1
ATOM 1971 O O . VAL A 1 265 ? 36.608 -4.164 -53.414 1.00 56.34 265 VAL A O 1
ATOM 1974 N N . ASP A 1 266 ? 36.941 -2.074 -54.197 1.00 52.34 266 ASP A N 1
ATOM 1975 C CA . ASP A 1 266 ? 38.393 -2.155 -54.164 1.00 52.34 266 ASP A CA 1
ATOM 1976 C C . ASP A 1 266 ? 38.777 -2.550 -52.734 1.00 52.34 266 ASP A C 1
ATOM 1978 O O . ASP A 1 266 ? 38.296 -1.936 -51.775 1.00 52.34 266 ASP A O 1
ATOM 1982 N N . GLU A 1 267 ? 39.597 -3.588 -52.560 1.00 54.03 267 GLU A N 1
ATOM 1983 C CA . GLU A 1 267 ? 40.131 -3.935 -51.233 1.00 54.03 267 GLU A CA 1
ATOM 1984 C C . GLU A 1 267 ? 40.892 -2.732 -50.631 1.00 54.03 267 GLU A C 1
ATOM 1986 O O . GLU A 1 267 ? 41.015 -2.620 -49.416 1.00 54.03 267 GLU A O 1
ATOM 1991 N N . ASP A 1 268 ? 41.278 -1.757 -51.461 1.00 53.66 268 ASP A N 1
ATOM 1992 C CA . ASP A 1 268 ? 41.847 -0.466 -51.069 1.00 53.66 268 ASP A CA 1
ATOM 1993 C C . ASP A 1 268 ? 40.841 0.496 -50.383 1.00 53.66 268 ASP A C 1
ATOM 1995 O O . ASP A 1 268 ? 41.257 1.415 -49.671 1.00 53.66 268 ASP A O 1
ATOM 1999 N N . ILE A 1 269 ? 39.518 0.285 -50.510 1.00 54.44 269 ILE A N 1
ATOM 20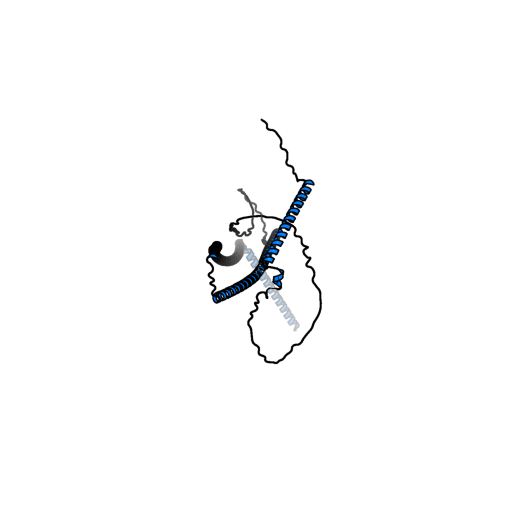00 C CA . ILE A 1 269 ? 38.480 1.016 -49.742 1.00 54.44 269 ILE A CA 1
ATOM 2001 C C . ILE A 1 269 ? 38.404 0.500 -48.297 1.00 54.44 269 ILE A C 1
ATOM 2003 O O . ILE A 1 269 ? 38.081 1.271 -47.387 1.00 54.44 269 ILE A O 1
ATOM 2007 N N . LYS A 1 270 ? 38.836 -0.744 -48.038 1.00 55.41 270 LYS A N 1
ATOM 2008 C CA . LYS A 1 270 ? 39.186 -1.214 -46.687 1.00 55.41 270 LYS A CA 1
ATOM 2009 C C . LYS A 1 270 ? 40.542 -0.642 -46.262 1.00 55.41 270 LYS A C 1
ATOM 2011 O O . LYS A 1 270 ? 41.426 -1.351 -45.784 1.00 55.41 270 LYS A O 1
ATOM 2016 N N . SER A 1 271 ? 40.718 0.670 -46.416 1.00 67.25 271 SER A N 1
ATOM 2017 C CA . SER A 1 271 ? 41.819 1.371 -45.764 1.00 67.25 271 SER A CA 1
ATOM 2018 C C . SER A 1 271 ? 41.781 1.037 -44.268 1.00 67.25 271 SER A C 1
ATOM 2020 O O . SER A 1 271 ? 40.693 0.872 -43.713 1.00 67.25 271 SER A O 1
ATOM 2022 N N . GLY A 1 272 ? 42.934 0.953 -43.596 1.00 78.75 272 GLY A N 1
ATOM 2023 C CA . GLY A 1 272 ? 42.992 0.591 -42.168 1.00 78.75 272 GLY A CA 1
ATOM 2024 C C . GLY A 1 272 ? 42.008 1.377 -41.287 1.00 78.75 272 GLY A C 1
ATOM 2025 O O . GLY A 1 272 ? 41.454 0.821 -40.349 1.00 78.75 272 GLY A O 1
ATOM 2026 N N . ARG A 1 273 ? 41.667 2.616 -41.675 1.00 82.19 273 ARG A N 1
ATOM 2027 C CA . ARG A 1 273 ? 40.647 3.444 -41.011 1.00 82.19 273 ARG A CA 1
ATOM 2028 C C . ARG A 1 273 ? 39.227 2.873 -41.063 1.00 82.19 273 ARG A C 1
ATOM 2030 O O . ARG A 1 273 ? 38.482 3.055 -40.109 1.00 82.19 273 ARG A O 1
ATOM 2037 N N . TYR A 1 274 ? 38.826 2.241 -42.166 1.00 81.19 274 TYR A N 1
ATOM 2038 C CA . TYR A 1 274 ? 37.512 1.601 -42.279 1.00 81.19 274 TYR A CA 1
ATOM 2039 C C . TYR A 1 274 ? 37.435 0.376 -41.362 1.00 81.19 274 TYR A C 1
ATOM 2041 O O . TYR A 1 274 ? 36.460 0.222 -40.635 1.00 81.19 274 TYR A O 1
ATOM 2049 N N . LEU A 1 275 ? 38.494 -0.438 -41.337 1.00 84.50 275 LEU A N 1
ATOM 2050 C CA . LEU A 1 275 ? 38.567 -1.633 -40.496 1.00 84.50 275 LEU A CA 1
ATOM 2051 C C . LEU A 1 275 ? 38.627 -1.279 -38.998 1.00 84.50 275 LEU A C 1
ATOM 2053 O O . LEU A 1 275 ? 37.944 -1.900 -38.192 1.00 84.50 275 LEU A O 1
ATOM 2057 N N . GLU A 1 276 ? 39.383 -0.239 -38.629 1.00 89.25 276 GLU A N 1
ATOM 2058 C CA . GLU A 1 276 ? 39.412 0.319 -37.267 1.00 89.25 276 GLU A CA 1
ATOM 2059 C C . GLU A 1 276 ? 38.039 0.859 -36.839 1.00 89.25 276 GLU A C 1
ATOM 2061 O O . GLU A 1 276 ? 37.621 0.676 -35.695 1.00 89.25 276 GLU A O 1
ATOM 2066 N N . LEU A 1 277 ? 37.315 1.519 -37.751 1.00 89.75 277 LEU A N 1
ATOM 2067 C CA . LEU A 1 277 ? 35.971 2.022 -37.478 1.00 89.75 277 LEU A CA 1
ATOM 2068 C C . LEU A 1 277 ? 34.967 0.875 -37.299 1.00 89.75 277 LEU A C 1
ATOM 2070 O O . LEU A 1 277 ? 34.175 0.908 -36.359 1.00 89.75 277 LEU A O 1
ATOM 2074 N N . GLU A 1 278 ? 35.019 -0.141 -38.162 1.00 87.56 278 GLU A N 1
ATOM 2075 C CA . GLU A 1 278 ? 34.211 -1.359 -38.049 1.00 87.56 278 GLU A CA 1
ATOM 2076 C C . GLU A 1 278 ? 34.475 -2.070 -36.717 1.00 87.56 278 GLU A C 1
ATOM 2078 O O . GLU A 1 278 ? 33.534 -2.357 -35.978 1.00 87.56 278 GLU A O 1
ATOM 2083 N N . GLN A 1 279 ? 35.747 -2.246 -36.347 1.00 93.81 279 GLN A N 1
ATOM 2084 C CA . GLN A 1 279 ? 36.133 -2.834 -35.067 1.00 93.81 279 GLN A CA 1
ATOM 2085 C C . GLN A 1 279 ? 35.589 -2.030 -33.879 1.00 93.81 279 GLN A C 1
ATOM 2087 O O . GLN A 1 279 ? 35.008 -2.608 -32.964 1.00 93.81 279 GLN A O 1
ATOM 2092 N N . ARG A 1 280 ? 35.683 -0.694 -33.914 1.00 96.19 280 ARG A N 1
ATOM 2093 C CA . ARG A 1 280 ? 35.149 0.165 -32.847 1.00 96.19 280 ARG A CA 1
ATOM 2094 C C . ARG A 1 280 ? 33.626 0.067 -32.718 1.00 96.19 280 ARG A C 1
ATOM 2096 O O . ARG A 1 280 ? 33.109 0.122 -31.604 1.00 96.19 280 ARG A O 1
ATOM 2103 N N . TYR A 1 281 ? 32.898 -0.067 -33.829 1.00 93.38 281 TYR A N 1
ATOM 2104 C CA . TYR A 1 281 ? 31.448 -0.280 -33.791 1.00 93.38 281 TYR A CA 1
ATOM 2105 C C . TYR A 1 281 ? 31.080 -1.656 -33.236 1.00 93.38 281 TYR A C 1
ATOM 2107 O O . TYR A 1 281 ? 30.112 -1.756 -32.483 1.00 93.38 281 TYR A O 1
ATOM 2115 N N . VAL A 1 282 ? 31.855 -2.693 -33.563 1.00 96.12 282 VAL A N 1
ATOM 2116 C CA . VAL A 1 282 ? 31.677 -4.033 -32.991 1.00 96.12 282 VAL A CA 1
ATOM 2117 C C . VAL A 1 282 ? 31.926 -4.009 -31.483 1.00 96.12 282 VAL A C 1
ATOM 2119 O O . VAL A 1 282 ? 31.055 -4.434 -30.732 1.00 96.12 282 VAL A O 1
ATOM 2122 N N . GLU A 1 283 ? 33.036 -3.428 -31.025 1.00 97.50 283 GLU A N 1
ATOM 2123 C CA . GLU A 1 283 ? 33.344 -3.287 -29.594 1.00 97.50 283 GLU A CA 1
ATOM 2124 C C . GLU A 1 283 ? 32.259 -2.492 -28.853 1.00 97.50 283 GLU A C 1
ATOM 2126 O O . GLU A 1 283 ? 31.833 -2.875 -27.765 1.00 97.50 283 GLU A O 1
ATOM 2131 N N . LEU A 1 284 ? 31.751 -1.405 -29.448 1.00 97.69 284 LEU A N 1
ATOM 2132 C CA . LEU A 1 284 ? 30.646 -0.639 -28.870 1.00 97.69 284 LEU A CA 1
ATOM 2133 C C . LEU A 1 284 ? 29.361 -1.475 -28.766 1.00 97.69 284 LEU A C 1
ATOM 2135 O O . LEU A 1 284 ? 28.671 -1.408 -27.749 1.00 97.69 284 LEU A O 1
ATOM 2139 N N . ALA A 1 285 ? 29.040 -2.266 -29.792 1.00 94.69 285 ALA A N 1
ATOM 2140 C CA . ALA A 1 285 ? 27.872 -3.142 -29.789 1.00 94.69 285 ALA A CA 1
ATOM 2141 C C . ALA A 1 285 ? 28.002 -4.274 -28.757 1.00 94.69 285 ALA A C 1
ATOM 2143 O O . ALA A 1 285 ? 27.029 -4.600 -28.075 1.00 94.69 285 ALA A O 1
ATOM 2144 N N . GLU A 1 286 ? 29.197 -4.849 -28.608 1.00 98.00 286 GLU A N 1
ATOM 2145 C CA . GLU A 1 286 ? 29.495 -5.864 -27.597 1.00 98.00 286 GLU A CA 1
ATOM 2146 C C . GLU A 1 286 ? 29.408 -5.291 -26.178 1.00 98.00 286 GLU A C 1
ATOM 2148 O O . GLU A 1 286 ? 28.754 -5.892 -25.324 1.00 98.00 286 GLU A O 1
ATOM 2153 N N . ASN A 1 287 ? 29.961 -4.098 -25.941 1.00 97.50 287 ASN A N 1
ATOM 2154 C CA . ASN A 1 287 ? 29.861 -3.405 -24.655 1.00 97.50 287 ASN A CA 1
ATOM 2155 C C . ASN A 1 287 ? 28.405 -3.084 -24.299 1.00 97.50 287 ASN A C 1
ATOM 2157 O O . ASN A 1 287 ? 27.949 -3.425 -23.209 1.00 97.50 287 ASN A O 1
ATOM 2161 N N . ALA A 1 288 ? 27.637 -2.522 -25.239 1.00 95.25 288 ALA A N 1
ATOM 2162 C CA . ALA A 1 288 ? 26.219 -2.234 -25.030 1.00 95.25 288 ALA A CA 1
ATOM 2163 C C . ALA A 1 288 ? 25.406 -3.510 -24.751 1.00 95.25 288 ALA A C 1
ATOM 2165 O O . ALA A 1 288 ? 24.489 -3.516 -23.925 1.00 95.25 288 ALA A O 1
ATOM 2166 N N . ARG A 1 289 ? 25.748 -4.622 -25.415 1.00 97.62 289 ARG A N 1
ATOM 2167 C CA . ARG A 1 289 ? 25.136 -5.925 -25.145 1.00 97.62 289 ARG A CA 1
ATOM 2168 C C . ARG A 1 289 ? 25.479 -6.426 -23.741 1.00 97.62 289 ARG A C 1
ATOM 2170 O O . ARG A 1 289 ? 24.580 -6.887 -23.043 1.00 97.62 289 ARG A O 1
ATOM 2177 N N . PHE A 1 290 ? 26.737 -6.322 -23.322 1.00 98.38 290 PHE A N 1
ATOM 2178 C CA . PHE A 1 290 ? 27.176 -6.737 -21.991 1.00 98.38 290 PHE A CA 1
ATOM 2179 C C . PHE A 1 290 ? 26.519 -5.904 -20.881 1.00 98.38 290 PHE A C 1
ATOM 2181 O O . PHE A 1 290 ? 26.011 -6.457 -19.908 1.00 98.38 290 PHE A O 1
ATOM 2188 N N . GLU A 1 291 ? 26.450 -4.581 -21.037 1.00 98.00 291 GLU A N 1
ATOM 2189 C CA . GLU A 1 291 ? 25.728 -3.686 -20.120 1.00 98.00 291 GLU A CA 1
ATOM 2190 C C . GLU A 1 291 ? 24.244 -4.051 -20.024 1.00 98.00 291 GLU A C 1
ATOM 2192 O O . GLU A 1 291 ? 23.701 -4.166 -18.924 1.00 98.00 291 GLU A O 1
ATOM 2197 N N . ARG A 1 292 ? 23.594 -4.327 -21.161 1.00 98.06 292 ARG A N 1
ATOM 2198 C CA . ARG A 1 292 ? 22.205 -4.798 -21.184 1.00 98.06 292 ARG A CA 1
ATOM 2199 C C . ARG A 1 292 ? 22.031 -6.121 -20.438 1.00 98.06 292 ARG A C 1
ATOM 2201 O O . ARG A 1 292 ? 21.064 -6.261 -19.695 1.00 98.06 292 ARG A O 1
ATOM 2208 N N . GLU A 1 293 ? 22.922 -7.090 -20.638 1.00 98.38 293 GLU A N 1
ATOM 2209 C CA . GLU A 1 293 ? 22.869 -8.386 -19.947 1.00 98.38 293 GLU A CA 1
ATOM 2210 C C . GLU A 1 293 ? 23.060 -8.222 -18.427 1.00 98.38 293 GLU A C 1
ATOM 2212 O O . GLU A 1 293 ? 22.330 -8.839 -17.649 1.00 98.38 293 GLU A O 1
ATOM 2217 N N . GLN A 1 294 ? 23.953 -7.328 -17.988 1.00 98.50 294 GLN A N 1
ATOM 2218 C CA . GLN A 1 294 ? 24.121 -6.997 -16.568 1.00 98.50 294 GLN A CA 1
ATOM 2219 C C . GLN A 1 294 ? 22.868 -6.350 -15.969 1.00 98.50 294 GLN A C 1
ATOM 2221 O O . GLN A 1 294 ? 22.393 -6.788 -14.919 1.00 98.50 294 GLN A O 1
ATOM 2226 N N . LEU A 1 295 ? 22.302 -5.342 -16.643 1.00 98.19 295 LEU A N 1
ATOM 2227 C CA . LEU A 1 295 ? 21.074 -4.682 -16.196 1.00 98.19 295 LEU A CA 1
ATOM 2228 C C . LEU A 1 295 ? 19.900 -5.665 -16.130 1.00 98.19 295 LEU A C 1
ATOM 2230 O O . LEU A 1 295 ? 19.120 -5.616 -15.182 1.00 98.19 295 LEU A O 1
ATOM 2234 N N . LEU A 1 296 ? 19.809 -6.603 -17.077 1.00 98.50 296 LEU A N 1
ATOM 2235 C CA . LEU A 1 296 ? 18.809 -7.671 -17.050 1.00 98.50 296 LEU A CA 1
ATOM 2236 C C . LEU A 1 296 ? 18.986 -8.582 -15.823 1.00 98.50 296 LEU A C 1
ATOM 2238 O O . LEU A 1 296 ? 18.003 -8.958 -15.187 1.00 98.50 296 LEU A O 1
ATOM 2242 N N . GLY A 1 297 ? 20.231 -8.903 -15.457 1.00 98.56 297 GLY A N 1
ATOM 2243 C CA . GLY A 1 297 ? 20.544 -9.669 -14.249 1.00 98.56 297 GLY A CA 1
ATOM 2244 C C . GLY A 1 297 ? 20.127 -8.945 -12.965 1.00 98.56 297 GLY A C 1
ATOM 2245 O O . GLY A 1 297 ? 19.489 -9.545 -12.097 1.00 98.56 297 GLY A O 1
ATOM 2246 N N . VAL A 1 298 ? 20.416 -7.643 -12.865 1.00 98.56 298 VAL A N 1
ATOM 2247 C CA . VAL A 1 298 ? 19.979 -6.804 -11.736 1.00 98.56 298 VAL A CA 1
ATOM 2248 C C . VAL A 1 298 ? 18.453 -6.722 -11.679 1.00 98.56 298 VAL A C 1
ATOM 2250 O O . VAL A 1 298 ? 17.871 -6.938 -10.617 1.00 98.56 298 VAL A O 1
ATOM 2253 N N . GLN A 1 299 ? 17.791 -6.492 -12.816 1.00 98.06 299 GLN A N 1
ATOM 2254 C CA . GLN A 1 299 ? 16.331 -6.464 -12.908 1.00 98.06 299 GLN A CA 1
ATOM 2255 C C . GLN A 1 299 ? 15.714 -7.787 -12.441 1.00 98.06 299 GLN A C 1
ATOM 2257 O O . GLN A 1 299 ? 14.754 -7.781 -11.671 1.00 98.06 299 GLN A O 1
ATOM 2262 N N . GLN A 1 300 ? 16.267 -8.925 -12.868 1.00 98.62 300 GLN A N 1
ATOM 2263 C CA . GLN A 1 300 ? 15.788 -10.242 -12.454 1.00 98.62 300 GLN A CA 1
ATOM 2264 C C . GLN A 1 300 ? 15.980 -10.466 -10.950 1.00 98.62 300 GLN A C 1
ATOM 2266 O O . GLN A 1 300 ? 15.080 -10.987 -10.290 1.00 98.62 300 GLN A O 1
ATOM 2271 N N . HIS A 1 301 ? 17.125 -10.062 -10.394 1.00 98.44 301 HIS A N 1
ATOM 2272 C CA . HIS A 1 301 ? 17.375 -10.159 -8.960 1.00 98.44 301 HIS A CA 1
ATOM 2273 C C . HIS A 1 301 ? 16.383 -9.309 -8.155 1.00 98.44 301 HIS A C 1
ATOM 2275 O O . HIS A 1 301 ? 15.720 -9.840 -7.267 1.00 98.44 301 HIS A O 1
ATOM 2281 N N . LEU A 1 302 ? 16.214 -8.030 -8.511 1.00 98.50 302 LEU A N 1
ATOM 2282 C CA . LEU A 1 302 ? 15.264 -7.127 -7.854 1.00 98.50 302 LEU A CA 1
ATOM 2283 C C . LEU A 1 302 ? 13.819 -7.620 -7.981 1.00 98.50 302 LEU A C 1
ATOM 2285 O O . LEU A 1 302 ? 13.078 -7.586 -7.004 1.00 98.50 302 LEU A O 1
ATOM 2289 N N . SER A 1 303 ? 13.428 -8.140 -9.148 1.00 98.44 303 SER A N 1
ATOM 2290 C CA . SER A 1 303 ? 12.092 -8.705 -9.366 1.00 98.44 303 SER A CA 1
ATOM 2291 C C . SER A 1 303 ? 11.827 -9.925 -8.481 1.00 98.44 303 SER A C 1
ATOM 2293 O O . SER A 1 303 ? 10.746 -10.040 -7.907 1.00 98.44 303 SER A O 1
ATOM 2295 N N . ASN A 1 304 ? 12.812 -10.812 -8.318 1.00 98.56 304 ASN A N 1
ATOM 2296 C CA . ASN A 1 304 ? 12.686 -11.953 -7.413 1.00 98.56 304 ASN A CA 1
ATOM 2297 C C . ASN A 1 304 ? 12.584 -11.503 -5.951 1.00 98.56 304 ASN A C 1
ATOM 2299 O O . ASN A 1 304 ? 11.733 -12.009 -5.225 1.00 98.56 304 ASN A O 1
ATOM 2303 N N . THR A 1 305 ? 13.412 -10.546 -5.524 1.00 98.50 305 THR A N 1
ATOM 2304 C CA . THR A 1 305 ? 13.373 -10.007 -4.157 1.00 98.50 305 THR A CA 1
ATOM 2305 C C . THR A 1 305 ? 12.039 -9.321 -3.861 1.00 98.50 305 THR A C 1
ATOM 2307 O O . THR A 1 305 ? 11.454 -9.570 -2.810 1.00 98.50 305 THR A O 1
ATOM 2310 N N . LEU A 1 306 ? 11.514 -8.528 -4.802 1.00 98.25 306 LEU A N 1
ATOM 2311 C CA . LEU A 1 306 ? 10.191 -7.911 -4.687 1.00 98.25 306 LEU A CA 1
ATOM 2312 C C . LEU A 1 306 ? 9.099 -8.974 -4.535 1.00 98.25 306 LEU A C 1
ATOM 2314 O O . LEU A 1 306 ? 8.294 -8.891 -3.617 1.00 98.25 306 LEU A O 1
ATOM 2318 N N . LYS A 1 307 ? 9.121 -10.015 -5.374 1.00 98.62 307 LYS A N 1
ATOM 2319 C CA . LYS A 1 307 ? 8.143 -11.108 -5.310 1.00 98.62 307 LYS A CA 1
ATOM 2320 C C . LYS A 1 307 ? 8.177 -11.855 -3.972 1.00 98.62 307 LYS A C 1
ATOM 2322 O O . LYS A 1 307 ? 7.127 -12.240 -3.465 1.00 98.62 307 LYS A O 1
ATOM 2327 N N . MET A 1 308 ? 9.364 -12.065 -3.401 1.00 98.44 308 MET A N 1
ATOM 2328 C CA . MET A 1 308 ? 9.496 -12.657 -2.065 1.00 98.44 308 MET A CA 1
ATOM 2329 C C . MET A 1 308 ? 8.895 -11.740 -0.994 1.00 98.44 308 MET A C 1
ATOM 2331 O O . MET A 1 308 ? 8.095 -12.202 -0.191 1.00 98.44 308 MET A O 1
ATOM 2335 N N . ALA A 1 309 ? 9.194 -10.437 -1.032 1.00 98.00 309 ALA A N 1
ATOM 2336 C CA . ALA A 1 309 ? 8.634 -9.470 -0.088 1.00 98.00 309 ALA A CA 1
ATOM 2337 C C . ALA A 1 309 ? 7.101 -9.338 -0.206 1.00 98.00 309 ALA A C 1
ATOM 2339 O O . ALA A 1 309 ? 6.407 -9.224 0.803 1.00 98.00 309 ALA A O 1
ATOM 2340 N N . GLU A 1 310 ? 6.554 -9.384 -1.424 1.00 98.12 310 GLU A N 1
ATOM 2341 C CA . GLU A 1 310 ? 5.107 -9.417 -1.669 1.00 98.12 310 GLU A CA 1
ATOM 2342 C C . GLU A 1 310 ? 4.459 -10.664 -1.060 1.00 98.12 310 GLU A C 1
ATOM 2344 O O . GLU A 1 310 ? 3.390 -10.571 -0.452 1.00 98.12 310 GLU A O 1
ATOM 2349 N N . GLN A 1 311 ? 5.110 -11.823 -1.189 1.00 98.56 311 GLN A N 1
ATOM 2350 C CA . GLN A 1 311 ? 4.632 -13.059 -0.584 1.00 98.56 311 GLN A CA 1
ATOM 2351 C C . GLN A 1 311 ? 4.687 -13.001 0.949 1.00 98.56 311 GLN A C 1
ATOM 2353 O O . GLN A 1 311 ? 3.684 -13.305 1.593 1.00 98.56 311 GLN A O 1
ATOM 2358 N N . ASP A 1 312 ? 5.796 -12.540 1.531 1.00 98.38 312 ASP A N 1
ATOM 2359 C CA . ASP A 1 312 ? 5.938 -12.381 2.983 1.00 98.38 312 ASP A CA 1
ATOM 2360 C C . ASP A 1 312 ? 4.877 -11.415 3.546 1.00 98.38 312 ASP A C 1
ATOM 2362 O O . ASP A 1 312 ? 4.277 -11.668 4.593 1.00 98.38 312 ASP A O 1
ATOM 2366 N N . ASN A 1 313 ? 4.577 -10.328 2.825 1.00 98.19 313 ASN A N 1
ATOM 2367 C CA . ASN A 1 313 ? 3.512 -9.393 3.189 1.00 98.19 313 ASN A CA 1
ATOM 2368 C C . ASN A 1 313 ? 2.126 -10.058 3.121 1.00 98.19 313 ASN A C 1
ATOM 2370 O O . ASN A 1 313 ? 1.328 -9.914 4.047 1.00 98.19 313 ASN A O 1
ATOM 2374 N N . ALA A 1 314 ? 1.835 -10.833 2.072 1.00 98.44 314 ALA A N 1
ATOM 2375 C CA . ALA A 1 314 ? 0.575 -11.571 1.966 1.00 98.44 314 ALA A CA 1
ATOM 2376 C C . ALA A 1 314 ? 0.400 -12.585 3.115 1.00 98.44 314 ALA A C 1
ATOM 2378 O O . ALA A 1 314 ? -0.686 -12.699 3.693 1.00 98.44 314 ALA A O 1
ATOM 2379 N N . GLU A 1 315 ? 1.471 -13.283 3.496 1.00 98.56 315 GLU A N 1
ATOM 2380 C CA . GLU A 1 315 ? 1.478 -14.202 4.638 1.00 98.56 315 GLU A CA 1
ATOM 2381 C C . GLU A 1 315 ? 1.250 -13.453 5.963 1.00 98.56 315 GLU A C 1
ATOM 2383 O O . GLU A 1 315 ? 0.389 -13.848 6.758 1.00 98.56 315 GLU A O 1
ATOM 2388 N N . ALA A 1 316 ? 1.924 -12.318 6.174 1.00 98.19 316 ALA A N 1
ATOM 2389 C CA . ALA A 1 316 ? 1.717 -11.463 7.344 1.00 98.19 316 ALA A CA 1
ATOM 2390 C C . ALA A 1 316 ? 0.273 -10.932 7.430 1.00 98.19 316 ALA A C 1
ATOM 2392 O O . ALA A 1 316 ? -0.344 -10.982 8.497 1.00 98.19 316 ALA A O 1
ATOM 2393 N N . GLN A 1 317 ? -0.309 -10.491 6.311 1.00 98.50 317 GLN A N 1
ATOM 2394 C CA . GLN A 1 317 ? -1.706 -10.048 6.242 1.00 98.50 317 GLN A CA 1
ATOM 2395 C C . GLN A 1 317 ? -2.686 -11.171 6.599 1.00 98.50 317 GLN A C 1
ATOM 2397 O O . GLN A 1 317 ? -3.650 -10.931 7.331 1.00 98.50 317 GLN A O 1
ATOM 2402 N N . SER A 1 318 ? -2.423 -12.403 6.155 1.00 98.62 318 SER A N 1
ATOM 2403 C CA . SER A 1 318 ? -3.220 -13.574 6.534 1.00 98.62 318 SER A CA 1
ATOM 2404 C C . SER A 1 318 ? -3.171 -13.830 8.045 1.00 98.62 318 SER A C 1
ATOM 2406 O O . SER A 1 318 ? -4.203 -14.103 8.664 1.00 98.62 318 SER A O 1
ATOM 2408 N N . VAL A 1 319 ? -1.993 -13.712 8.667 1.00 98.56 319 VAL A N 1
ATOM 2409 C CA . VAL A 1 319 ? -1.843 -13.861 10.125 1.00 98.56 319 VAL A CA 1
ATOM 2410 C C . VAL A 1 319 ? -2.585 -12.750 10.868 1.00 98.56 319 VAL A C 1
ATOM 2412 O O . VAL A 1 319 ? -3.323 -13.036 11.812 1.00 98.56 319 VAL A O 1
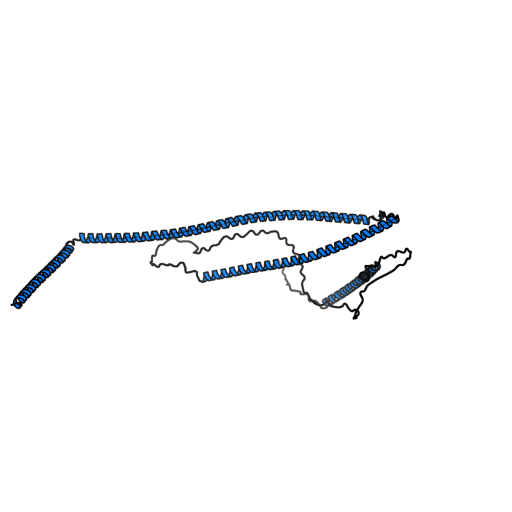ATOM 2415 N N . ILE A 1 320 ? -2.456 -11.496 10.425 1.00 98.44 320 ILE A N 1
ATOM 2416 C CA . ILE A 1 320 ? -3.177 -10.357 11.010 1.00 98.44 320 ILE A CA 1
ATOM 2417 C C . ILE A 1 320 ? -4.692 -10.575 10.924 1.00 98.44 320 ILE A C 1
ATOM 2419 O O . ILE A 1 320 ? -5.394 -10.346 11.908 1.00 98.44 320 ILE A O 1
ATOM 2423 N N . ALA A 1 321 ? -5.208 -11.044 9.786 1.00 98.56 321 ALA A N 1
ATOM 2424 C CA . ALA A 1 321 ? -6.630 -11.332 9.620 1.00 98.56 321 ALA A CA 1
ATOM 2425 C C . ALA A 1 321 ? -7.116 -12.420 10.595 1.00 98.56 321 ALA A C 1
ATOM 2427 O O . ALA A 1 321 ? -8.122 -12.222 11.280 1.00 98.56 321 ALA A O 1
ATOM 2428 N N . ALA A 1 322 ? -6.369 -13.520 10.733 1.00 98.56 322 ALA A N 1
ATOM 2429 C CA . ALA A 1 322 ? -6.694 -14.593 11.674 1.00 98.56 322 ALA A CA 1
ATOM 2430 C C . ALA A 1 322 ? -6.654 -14.123 13.141 1.00 98.56 322 ALA A C 1
ATOM 2432 O O . ALA A 1 322 ? -7.522 -14.476 13.945 1.00 98.56 322 ALA A O 1
ATOM 2433 N N . LEU A 1 323 ? -5.668 -13.293 13.501 1.00 98.62 323 LEU A N 1
ATOM 2434 C CA . LEU A 1 323 ? -5.575 -12.699 14.836 1.00 98.62 323 LEU A CA 1
ATOM 2435 C C . LEU A 1 323 ? -6.732 -11.735 15.108 1.00 98.62 323 LEU A C 1
ATOM 2437 O O . LEU A 1 323 ? -7.314 -11.790 16.193 1.00 98.62 323 LEU A O 1
ATOM 2441 N N . LYS A 1 324 ? -7.115 -10.909 14.127 1.00 98.69 324 LYS A N 1
ATOM 2442 C CA . LYS A 1 324 ? -8.300 -10.048 14.219 1.00 98.69 324 LYS A CA 1
ATOM 2443 C C . LYS A 1 324 ? -9.552 -10.886 14.452 1.00 98.69 324 LYS A C 1
ATOM 2445 O O . LYS A 1 324 ? -10.281 -10.597 15.394 1.00 98.69 324 LYS A O 1
ATOM 2450 N N . GLU A 1 325 ? -9.793 -11.940 13.674 1.00 98.50 325 GLU A N 1
ATOM 2451 C CA . GLU A 1 325 ? -10.965 -12.809 13.859 1.00 98.50 325 GLU A CA 1
ATOM 2452 C C . GLU A 1 325 ? -11.001 -13.441 15.259 1.00 98.50 325 GLU A C 1
ATOM 2454 O O . GLU A 1 325 ? -12.038 -13.423 15.932 1.00 98.50 325 GLU A O 1
ATOM 2459 N N . ARG A 1 326 ? -9.855 -13.939 15.741 1.00 98.31 326 ARG A N 1
ATOM 2460 C CA . ARG A 1 326 ? -9.730 -14.487 17.097 1.00 98.31 326 ARG A CA 1
ATOM 2461 C C . ARG A 1 326 ? -10.023 -13.434 18.166 1.00 98.31 326 ARG A C 1
ATOM 2463 O O . ARG A 1 326 ? -10.678 -13.757 19.155 1.00 98.31 326 ARG A O 1
ATOM 2470 N N . ASN A 1 327 ? -9.558 -12.201 17.977 1.00 98.25 327 ASN A N 1
ATOM 2471 C CA . ASN A 1 327 ? -9.813 -11.102 18.903 1.00 98.25 327 ASN A CA 1
ATOM 2472 C C . ASN A 1 327 ? -11.316 -10.777 18.968 1.00 98.25 327 ASN A C 1
ATOM 2474 O O . ASN A 1 327 ? -11.913 -10.899 20.034 1.00 98.25 327 ASN A O 1
ATOM 2478 N N . HIS A 1 328 ? -11.969 -10.581 17.817 1.00 98.56 328 HIS A N 1
ATOM 2479 C CA . HIS A 1 328 ? -13.424 -10.379 17.747 1.00 98.56 328 HIS A CA 1
ATOM 2480 C C . HIS A 1 328 ? -14.212 -11.553 18.353 1.00 98.56 328 HIS A C 1
ATOM 2482 O O . HIS A 1 328 ? -15.321 -11.386 18.865 1.00 98.56 328 HIS A O 1
ATOM 2488 N N . HIS A 1 329 ? -13.694 -12.782 18.266 1.00 98.56 329 HIS A N 1
ATOM 2489 C CA . HIS A 1 329 ? -14.301 -13.933 18.930 1.00 98.56 329 HIS A CA 1
ATOM 2490 C C . HIS A 1 329 ? -14.184 -13.863 20.454 1.00 98.56 329 HIS A C 1
ATOM 2492 O O . HIS A 1 329 ? -15.177 -14.084 21.147 1.00 98.56 329 HIS A O 1
ATOM 2498 N N . MET A 1 330 ? -13.001 -13.523 20.962 1.00 98.31 330 MET A N 1
ATOM 2499 C CA . MET A 1 330 ? -12.754 -13.327 22.390 1.00 98.31 330 MET A CA 1
ATOM 2500 C C . MET A 1 330 ? -13.595 -12.179 22.961 1.00 98.31 330 MET A C 1
ATOM 2502 O O . MET A 1 330 ? -14.182 -12.342 24.024 1.00 98.31 330 MET A O 1
ATOM 2506 N N . GLU A 1 331 ? -13.723 -11.059 22.249 1.00 98.25 331 GLU A N 1
ATOM 2507 C CA . GLU A 1 331 ? -14.572 -9.928 22.649 1.00 98.25 331 GLU A CA 1
ATOM 2508 C C . GLU A 1 331 ? -16.037 -10.343 22.805 1.00 98.25 331 GLU A C 1
ATOM 2510 O O . GLU A 1 331 ? -16.662 -10.043 23.821 1.00 98.25 331 GLU A O 1
ATOM 2515 N N . ARG A 1 332 ? -16.572 -11.117 21.850 1.00 98.56 332 ARG A N 1
ATOM 2516 C CA . ARG A 1 332 ? -17.932 -11.671 21.946 1.00 98.56 332 ARG A CA 1
ATOM 2517 C C . ARG A 1 332 ? -18.103 -12.583 23.159 1.00 98.56 332 ARG A C 1
ATOM 2519 O O . ARG A 1 332 ? -19.133 -12.510 23.822 1.00 98.56 332 ARG A O 1
ATOM 2526 N N . LEU A 1 333 ? -17.120 -13.435 23.455 1.00 98.44 333 LEU A N 1
ATOM 2527 C CA . LEU A 1 333 ? -17.165 -14.302 24.637 1.00 98.44 333 LEU A CA 1
ATOM 2528 C C . LEU A 1 333 ? -17.119 -13.493 25.937 1.00 98.44 333 LEU A C 1
ATOM 2530 O O . LEU A 1 333 ? -17.877 -13.788 26.856 1.00 98.44 333 LEU A O 1
ATOM 2534 N N . LEU A 1 334 ? -16.276 -12.459 26.001 1.00 98.38 334 LEU A N 1
ATOM 2535 C CA . LEU A 1 334 ? -16.203 -11.562 27.153 1.00 98.38 334 LEU A CA 1
ATOM 2536 C C . LEU A 1 334 ? -17.513 -10.801 27.368 1.00 98.38 334 LEU A C 1
ATOM 2538 O O . LEU A 1 334 ? -17.922 -10.617 28.510 1.00 98.38 334 LEU A O 1
ATOM 2542 N N . GLU A 1 335 ? -18.185 -10.372 26.300 1.00 98.38 335 GLU A N 1
ATOM 2543 C CA . GLU A 1 335 ? -19.475 -9.689 26.413 1.00 98.38 335 GLU A CA 1
ATOM 2544 C C . GLU A 1 335 ? -20.574 -10.620 26.938 1.00 98.38 335 GLU A C 1
ATOM 2546 O O . GLU A 1 335 ? -21.325 -10.250 27.841 1.00 98.38 335 GLU A O 1
ATOM 2551 N N . VAL A 1 336 ? -20.617 -11.864 26.450 1.00 98.44 336 VAL A N 1
ATOM 2552 C CA . VAL A 1 336 ? -21.523 -12.890 26.988 1.00 98.44 336 VAL A CA 1
ATOM 2553 C C . VAL A 1 336 ? -21.234 -13.138 28.467 1.00 98.44 336 VAL A C 1
ATOM 2555 O O . VAL A 1 336 ? -22.156 -13.114 29.279 1.00 98.44 336 VAL A O 1
ATOM 2558 N N . GLU A 1 337 ? -19.965 -13.297 28.845 1.00 98.31 337 GLU A N 1
ATOM 2559 C CA . GLU A 1 337 ? -19.590 -13.519 30.242 1.00 98.31 337 GLU A CA 1
ATOM 2560 C C . GLU A 1 337 ? -19.963 -12.324 31.139 1.00 98.31 337 GLU A C 1
ATOM 2562 O O . GLU A 1 337 ? -20.446 -12.505 32.258 1.00 98.31 337 GLU A O 1
ATOM 2567 N N . ARG A 1 338 ? -19.791 -11.086 30.655 1.00 98.38 338 ARG A N 1
ATOM 2568 C CA . ARG A 1 338 ? -20.228 -9.873 31.366 1.00 98.38 338 ARG A CA 1
ATOM 2569 C C . ARG A 1 338 ? -21.737 -9.860 31.574 1.00 98.38 338 ARG A C 1
ATOM 2571 O O . ARG A 1 338 ? -22.184 -9.598 32.692 1.00 98.38 338 ARG A O 1
ATOM 2578 N N . GLN A 1 339 ? -22.509 -10.178 30.537 1.00 98.50 339 GLN A N 1
ATOM 2579 C CA . GLN A 1 339 ? -23.966 -10.243 30.619 1.00 98.50 339 GLN A CA 1
ATOM 2580 C C . GLN A 1 339 ? -24.428 -11.338 31.593 1.00 98.50 339 GLN A C 1
ATOM 2582 O O . GLN A 1 339 ? -25.324 -11.110 32.409 1.00 98.50 339 GLN A O 1
ATOM 2587 N N . GLU A 1 340 ? -23.788 -12.508 31.566 1.00 98.38 340 GLU A N 1
ATOM 2588 C CA . GLU A 1 340 ? -24.053 -13.598 32.507 1.00 98.38 340 GLU A CA 1
ATOM 2589 C C . GLU A 1 340 ? -23.723 -13.187 33.945 1.00 98.38 340 GLU A C 1
ATOM 2591 O O . GLU A 1 340 ? -24.564 -13.343 34.832 1.00 98.38 340 GLU A O 1
ATOM 2596 N N . ARG A 1 341 ? -22.557 -12.575 34.189 1.00 98.31 341 ARG A N 1
ATOM 2597 C CA . ARG A 1 341 ? -22.181 -12.045 35.511 1.00 98.31 341 ARG A CA 1
ATOM 2598 C C . ARG A 1 341 ? -23.182 -11.008 36.020 1.00 98.31 341 ARG A C 1
ATOM 2600 O O . ARG A 1 341 ? -23.562 -11.071 37.188 1.00 98.31 341 ARG A O 1
ATOM 2607 N N . ALA A 1 342 ? -23.635 -10.091 35.166 1.00 98.38 342 ALA A N 1
ATOM 2608 C CA . ALA A 1 342 ? -24.655 -9.105 35.522 1.00 98.38 342 ALA A CA 1
ATOM 2609 C C . ALA A 1 342 ? -25.989 -9.777 35.889 1.00 98.38 342 ALA A C 1
ATOM 2611 O O . ALA A 1 342 ? -26.598 -9.430 36.901 1.00 98.38 342 ALA A O 1
ATOM 2612 N N . SER A 1 343 ? -26.410 -10.789 35.122 1.00 98.38 343 SER A N 1
ATOM 2613 C CA . SER A 1 343 ? -27.624 -11.559 35.420 1.00 98.38 343 SER A CA 1
ATOM 2614 C C . SER A 1 343 ? -27.522 -12.317 36.750 1.00 98.38 343 SER A C 1
ATOM 2616 O O . SER A 1 343 ? -28.444 -12.275 37.562 1.00 98.38 343 SER A O 1
ATOM 2618 N N . MET A 1 344 ? -26.370 -12.932 37.029 1.00 98.00 344 MET A N 1
ATOM 2619 C CA . MET A 1 344 ? -26.109 -13.642 38.280 1.00 98.00 344 MET A CA 1
ATOM 2620 C C . MET A 1 344 ? -26.067 -12.687 39.474 1.00 98.00 344 MET A C 1
ATOM 2622 O O . MET A 1 344 ? -26.585 -13.015 40.539 1.00 98.00 344 MET A O 1
ATOM 2626 N N . ALA A 1 345 ? -25.492 -11.495 39.305 1.00 98.44 345 ALA A N 1
ATOM 2627 C CA . ALA A 1 345 ? -25.500 -10.459 40.330 1.00 98.44 345 ALA A CA 1
ATOM 2628 C C . ALA A 1 345 ? -26.928 -9.994 40.658 1.00 98.44 345 ALA A C 1
ATOM 2630 O O . ALA A 1 345 ? -27.263 -9.875 41.835 1.00 98.44 345 ALA A O 1
ATOM 2631 N N . ALA A 1 346 ? -27.785 -9.805 39.648 1.00 98.38 346 ALA A N 1
ATOM 2632 C CA . ALA A 1 346 ? -29.193 -9.463 39.856 1.00 98.38 346 ALA A CA 1
ATOM 2633 C C . ALA A 1 346 ? -29.936 -10.559 40.643 1.00 98.38 346 ALA A C 1
ATOM 2635 O O . ALA A 1 346 ? -30.573 -10.263 41.651 1.00 98.38 346 ALA A O 1
ATOM 2636 N N . VAL A 1 347 ? -29.765 -11.831 40.260 1.00 98.44 347 VAL A N 1
ATOM 2637 C CA . VAL A 1 347 ? -30.356 -12.971 40.986 1.00 98.44 347 VAL A CA 1
ATOM 2638 C C . VAL A 1 347 ? -29.857 -13.036 42.435 1.00 98.44 347 VAL A C 1
ATOM 2640 O O . VAL A 1 347 ? -30.631 -13.326 43.346 1.00 98.44 347 VAL A O 1
ATOM 2643 N N . LEU A 1 348 ? -28.575 -12.745 42.681 1.00 98.31 348 LEU A N 1
ATOM 2644 C CA . LEU A 1 348 ? -28.031 -12.700 44.039 1.00 98.31 348 LEU A CA 1
ATOM 2645 C C . LEU A 1 348 ? -28.663 -11.590 44.885 1.00 98.31 348 LEU A C 1
ATOM 2647 O O . LEU A 1 348 ? -28.939 -11.825 46.062 1.00 98.31 348 LEU A O 1
ATOM 2651 N N . GLU A 1 349 ? -28.895 -10.405 44.321 1.00 98.38 349 GLU A N 1
ATOM 2652 C CA . GLU A 1 349 ? -29.593 -9.323 45.025 1.00 98.38 349 GLU A CA 1
ATOM 2653 C C . GLU A 1 349 ? -31.055 -9.684 45.320 1.00 98.38 349 GLU A C 1
ATOM 2655 O O . GLU A 1 349 ? -31.507 -9.491 46.451 1.00 98.38 349 GLU A O 1
ATOM 2660 N N . ASP A 1 350 ? -31.759 -10.318 44.379 1.00 98.31 350 ASP A N 1
ATOM 2661 C CA . ASP A 1 350 ? -33.123 -10.815 44.599 1.00 98.31 350 ASP A CA 1
ATOM 2662 C C . ASP A 1 350 ? -33.171 -11.864 45.724 1.00 98.31 350 ASP A C 1
ATOM 2664 O O . ASP A 1 350 ? -34.017 -11.796 46.622 1.00 98.31 350 ASP A O 1
ATOM 2668 N N . CYS A 1 351 ? -32.223 -12.808 45.748 1.00 98.12 351 CYS A N 1
ATOM 2669 C CA . CYS A 1 351 ? -32.109 -13.789 46.829 1.00 98.12 351 CYS A CA 1
ATOM 2670 C C . CYS A 1 351 ? -31.790 -13.134 48.180 1.00 98.12 351 CYS A C 1
ATOM 2672 O O . CYS A 1 351 ? -32.376 -13.511 49.195 1.00 98.12 351 CYS A O 1
ATOM 2674 N N . LYS A 1 352 ? -30.887 -12.145 48.223 1.00 98.50 352 LYS A N 1
ATOM 2675 C CA . LYS A 1 352 ? -30.599 -11.389 49.455 1.00 98.50 352 LYS A CA 1
ATOM 2676 C C . LYS A 1 352 ? -31.839 -10.647 49.949 1.00 98.50 352 LYS A C 1
ATOM 2678 O O . LYS A 1 352 ? -32.108 -10.653 51.150 1.00 98.50 352 LYS A O 1
ATOM 2683 N N . ALA A 1 353 ? -32.601 -10.030 49.047 1.00 98.38 353 ALA A N 1
ATOM 2684 C CA . ALA A 1 353 ? -33.851 -9.360 49.382 1.00 98.38 353 ALA A CA 1
ATOM 2685 C C . ALA A 1 353 ? -34.882 -10.347 49.955 1.00 98.38 353 ALA A C 1
AT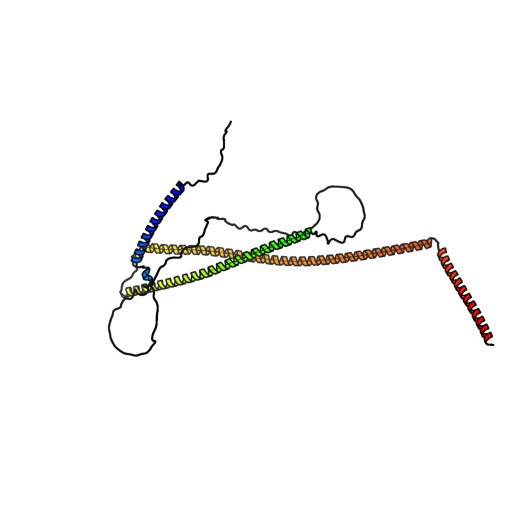OM 2687 O O . ALA A 1 353 ? -35.488 -10.056 50.988 1.00 98.38 353 ALA A O 1
ATOM 2688 N N . ALA A 1 354 ? -35.019 -11.534 49.355 1.00 98.31 354 ALA A N 1
ATOM 2689 C CA . ALA A 1 354 ? -35.879 -12.601 49.867 1.00 98.31 354 ALA A CA 1
ATOM 2690 C C . ALA A 1 354 ? -35.465 -13.047 51.281 1.00 98.31 354 ALA A C 1
ATOM 2692 O O . ALA A 1 354 ? -36.292 -13.053 52.188 1.00 98.31 354 ALA A O 1
ATOM 2693 N N . VAL A 1 355 ? -34.173 -13.306 51.512 1.00 98.44 355 VAL A N 1
ATOM 2694 C CA . VAL A 1 355 ? -33.652 -13.686 52.839 1.00 98.44 355 VAL A CA 1
ATOM 2695 C C . VAL A 1 355 ? -33.892 -12.591 53.882 1.00 98.44 355 VAL A C 1
ATOM 2697 O O . VAL A 1 355 ? -34.245 -12.885 55.024 1.00 98.44 355 VAL A O 1
ATOM 2700 N N . ASN A 1 356 ? -33.726 -11.319 53.513 1.00 98.31 356 ASN A N 1
ATOM 2701 C CA . ASN A 1 356 ? -33.995 -10.201 54.416 1.00 98.31 356 ASN A CA 1
ATOM 2702 C C . ASN A 1 356 ? -35.485 -10.096 54.779 1.00 98.31 356 ASN A C 1
ATOM 2704 O O . ASN A 1 356 ? -35.804 -9.826 55.940 1.00 98.31 356 ASN A O 1
ATOM 2708 N N . ASN A 1 357 ? -36.385 -10.341 53.822 1.00 98.25 357 ASN A N 1
ATOM 2709 C CA . ASN A 1 357 ? -37.824 -10.412 54.083 1.00 98.25 357 ASN A CA 1
ATOM 2710 C C . ASN A 1 357 ? -38.157 -11.570 55.029 1.00 98.25 357 ASN A C 1
ATOM 2712 O O . ASN A 1 357 ? -38.781 -11.336 56.065 1.00 98.25 357 ASN A O 1
ATOM 2716 N N . ASP A 1 358 ? -37.657 -12.776 54.753 1.00 98.31 358 ASP A N 1
ATOM 2717 C CA . ASP A 1 358 ? -37.855 -13.946 55.616 1.00 98.31 358 ASP A CA 1
ATOM 2718 C C . ASP A 1 358 ? -37.335 -13.687 57.039 1.00 98.31 358 ASP A C 1
ATOM 2720 O O . ASP A 1 358 ? -37.982 -14.017 58.035 1.00 98.31 358 ASP A O 1
ATOM 2724 N N . GLN A 1 359 ? -36.183 -13.024 57.169 1.00 98.38 359 GLN A N 1
ATOM 2725 C CA . GLN A 1 359 ? -35.616 -12.647 58.462 1.00 98.38 359 GLN A CA 1
ATOM 2726 C C . GLN A 1 359 ? -36.486 -11.619 59.209 1.00 98.38 359 GLN A C 1
ATOM 2728 O O . GLN A 1 359 ? -36.621 -11.696 60.440 1.00 98.38 359 GLN A O 1
ATOM 2733 N N . ALA A 1 360 ? -37.085 -10.659 58.500 1.00 98.06 360 ALA A N 1
ATOM 2734 C CA . ALA A 1 360 ? -38.021 -9.698 59.079 1.00 98.06 360 ALA A CA 1
ATOM 2735 C C . ALA A 1 360 ? -39.313 -10.389 59.546 1.00 98.06 360 ALA A C 1
ATOM 2737 O O . ALA A 1 360 ? -39.784 -10.133 60.659 1.00 98.06 360 ALA A O 1
ATOM 2738 N N . GLU A 1 361 ? -39.843 -11.322 58.753 1.00 98.12 361 GLU A N 1
ATOM 2739 C CA . GLU A 1 361 ? -41.004 -12.134 59.116 1.00 98.12 361 GLU A CA 1
ATOM 2740 C C . GLU A 1 361 ? -40.726 -13.027 60.329 1.00 98.12 361 GLU A C 1
ATOM 2742 O O . GLU A 1 361 ? -41.518 -13.044 61.275 1.00 98.12 361 GLU A O 1
ATOM 2747 N N . LEU A 1 362 ? -39.571 -13.696 60.370 1.00 98.06 362 LEU A N 1
ATOM 2748 C CA . LEU A 1 362 ? -39.126 -14.472 61.529 1.00 98.06 362 LEU A CA 1
ATOM 2749 C C . LEU A 1 362 ? -39.026 -13.604 62.786 1.00 98.06 362 LEU A C 1
ATOM 2751 O O . LEU A 1 362 ? -39.458 -14.019 63.863 1.00 98.06 362 LEU A O 1
ATOM 2755 N N . SER A 1 363 ? -38.486 -12.391 62.665 1.00 98.06 363 SER A N 1
ATOM 2756 C CA . SER A 1 363 ? -38.381 -11.443 63.780 1.00 98.06 363 SER A CA 1
ATOM 2757 C C . SER A 1 363 ? -39.760 -11.002 64.279 1.00 98.06 363 SER A C 1
ATOM 2759 O O . SER A 1 363 ? -39.996 -10.977 65.488 1.00 98.06 363 SER A O 1
ATOM 2761 N N . ARG A 1 364 ? -40.702 -10.742 63.364 1.00 98.38 364 ARG A N 1
ATOM 2762 C CA . ARG A 1 364 ? -42.103 -10.442 63.691 1.00 98.38 364 ARG A CA 1
ATOM 2763 C C . ARG A 1 364 ? -42.774 -11.608 64.421 1.00 98.38 364 ARG A C 1
ATOM 2765 O O . ARG A 1 364 ? -43.398 -11.398 65.458 1.00 98.38 364 ARG A O 1
ATOM 2772 N N . CYS A 1 365 ? -42.621 -12.833 63.920 1.00 98.06 365 CYS A N 1
ATOM 2773 C CA . CYS A 1 365 ? -43.168 -14.037 64.548 1.00 98.06 365 CYS A CA 1
ATOM 2774 C C . CYS A 1 365 ? -42.577 -14.279 65.944 1.00 98.06 365 CYS A C 1
ATOM 2776 O O . CYS A 1 365 ? -43.321 -14.607 66.866 1.00 98.06 365 CYS A O 1
ATOM 2778 N N . ARG A 1 366 ? -41.268 -14.058 66.140 1.00 98.25 366 ARG A N 1
ATOM 2779 C CA . ARG A 1 366 ? -40.632 -14.119 67.470 1.00 98.25 366 ARG A CA 1
ATOM 2780 C C . ARG A 1 366 ? -41.206 -13.081 68.432 1.00 98.25 366 ARG A C 1
ATOM 2782 O O . ARG A 1 366 ? -41.467 -13.420 69.579 1.00 98.25 366 ARG A O 1
ATOM 2789 N N . ALA A 1 367 ? -41.434 -11.849 67.974 1.00 97.75 367 ALA A N 1
ATOM 2790 C CA . ALA A 1 367 ? -42.033 -10.802 68.801 1.00 97.75 367 ALA A CA 1
ATOM 2791 C C . ALA A 1 367 ? -43.472 -11.150 69.221 1.00 97.75 367 ALA A C 1
ATOM 2793 O O . ALA A 1 367 ? -43.820 -10.989 70.388 1.00 97.75 367 ALA A O 1
ATOM 2794 N N . LEU A 1 368 ? -44.284 -11.686 68.300 1.00 97.94 368 LEU A N 1
ATOM 2795 C CA . LEU A 1 368 ? -45.632 -12.177 68.615 1.00 97.94 368 LEU A CA 1
ATOM 2796 C C . LEU A 1 368 ? -45.594 -13.337 69.616 1.00 97.94 368 LEU A C 1
ATOM 2798 O O . LEU A 1 368 ? -46.364 -13.349 70.570 1.00 97.94 368 LEU A O 1
ATOM 2802 N N . LEU A 1 369 ? -44.675 -14.287 69.437 1.00 98.06 369 LEU A N 1
ATOM 2803 C CA . LEU A 1 369 ? -44.494 -15.402 70.366 1.00 98.06 369 LEU A CA 1
ATOM 2804 C C . LEU A 1 369 ? -44.138 -14.910 71.777 1.00 98.06 369 LEU A C 1
ATOM 2806 O O . LEU A 1 369 ? -44.681 -15.411 72.758 1.00 98.06 369 LEU A O 1
ATOM 2810 N N . GLU A 1 370 ? -43.243 -13.928 71.885 1.00 97.69 370 GLU A N 1
ATOM 2811 C CA . GLU A 1 370 ? -42.840 -13.361 73.173 1.00 97.69 370 GLU A CA 1
ATOM 2812 C C . GLU A 1 370 ? -43.978 -12.565 73.826 1.00 97.69 370 GLU A C 1
ATOM 2814 O O . GLU A 1 370 ? -44.200 -12.682 75.029 1.00 97.69 370 GLU A O 1
ATOM 2819 N N . GLN A 1 371 ? -44.770 -11.837 73.033 1.00 97.31 371 GLN A N 1
ATOM 2820 C CA . GLN A 1 371 ? -45.985 -11.182 73.514 1.00 97.31 371 GLN A CA 1
ATOM 2821 C C . GLN A 1 371 ? -46.993 -12.198 74.071 1.00 97.31 371 GLN A C 1
ATOM 2823 O O . GLN A 1 371 ? -47.537 -11.987 75.152 1.00 97.31 371 GLN A O 1
ATOM 2828 N N . GLU A 1 372 ? -47.251 -13.299 73.362 1.00 96.31 372 GLU A N 1
ATOM 2829 C CA . GLU A 1 372 ? -48.161 -14.344 73.844 1.00 96.31 372 GLU A CA 1
ATOM 2830 C C . GLU A 1 372 ? -47.612 -15.046 75.093 1.00 96.31 372 GLU A C 1
ATOM 2832 O O . GLU A 1 372 ? -48.365 -15.299 76.031 1.00 96.31 372 GLU A O 1
ATOM 2837 N N . ARG A 1 373 ? -46.297 -15.287 75.177 1.00 96.94 373 ARG A N 1
ATOM 2838 C CA . ARG A 1 373 ? -45.657 -15.781 76.410 1.00 96.94 373 ARG A CA 1
ATOM 2839 C C . ARG A 1 373 ? -45.846 -14.825 77.580 1.00 96.94 373 ARG A C 1
ATOM 2841 O O . ARG A 1 373 ? -46.163 -15.284 78.673 1.00 96.94 373 ARG A O 1
ATOM 2848 N N . GLN A 1 374 ? -45.684 -13.524 77.350 1.00 96.50 374 GLN A N 1
ATOM 2849 C CA . GLN A 1 374 ? -45.885 -12.501 78.370 1.00 96.50 374 GLN A CA 1
ATOM 2850 C C . GLN A 1 374 ? -47.346 -12.460 78.837 1.00 96.50 374 GLN A C 1
ATOM 2852 O O . GLN A 1 374 ? -47.591 -12.501 80.038 1.00 96.50 374 GLN A O 1
ATOM 2857 N N . LYS A 1 375 ? -48.320 -12.496 77.916 1.00 95.62 375 LYS A N 1
ATOM 2858 C CA . LYS A 1 375 ? -49.751 -12.611 78.260 1.00 95.62 375 LYS A CA 1
ATOM 2859 C C . LYS A 1 375 ? -50.046 -13.875 79.064 1.00 95.62 375 LYS A C 1
ATOM 2861 O O . LYS A 1 375 ? -50.780 -13.827 80.043 1.00 95.62 375 LYS A O 1
ATOM 2866 N N . VAL A 1 376 ? -49.471 -15.014 78.673 1.00 95.19 376 VAL A N 1
ATOM 2867 C CA . VAL A 1 376 ? -49.603 -16.271 79.422 1.00 95.19 376 VAL A CA 1
ATOM 2868 C C . VAL A 1 376 ? -49.010 -16.121 80.825 1.00 95.19 376 VAL A C 1
ATOM 2870 O O . VAL A 1 376 ? -49.652 -16.522 81.792 1.00 95.19 376 VAL A O 1
ATOM 2873 N N . ALA A 1 377 ? -47.833 -15.509 80.969 1.00 92.69 377 ALA A N 1
ATOM 2874 C CA . ALA A 1 377 ? -47.221 -15.241 82.269 1.00 92.69 377 ALA A CA 1
ATOM 2875 C C . ALA A 1 377 ? -48.075 -14.297 83.138 1.00 92.69 377 ALA A C 1
ATOM 2877 O O . ALA A 1 377 ? -48.241 -14.556 84.329 1.00 92.69 377 ALA A O 1
ATOM 2878 N N . GLU A 1 378 ? -48.668 -13.252 82.554 1.00 89.88 378 GLU A N 1
ATOM 2879 C CA . GLU A 1 378 ? -49.619 -12.352 83.221 1.00 89.88 378 GLU A CA 1
ATOM 2880 C C . GLU A 1 378 ? -50.868 -13.105 83.694 1.00 89.88 378 GLU A C 1
ATOM 2882 O O . GLU A 1 378 ? -51.256 -12.977 84.854 1.00 89.88 378 GLU A O 1
ATOM 2887 N N . LEU A 1 379 ? -51.451 -13.959 82.847 1.00 87.81 379 LEU A N 1
ATOM 2888 C CA . LEU A 1 379 ? -52.583 -14.814 83.216 1.00 87.81 379 LEU A CA 1
ATOM 2889 C C . LEU A 1 379 ? -52.226 -15.784 84.350 1.00 87.81 379 LEU A C 1
ATOM 2891 O O . LEU A 1 379 ? -53.006 -15.941 85.289 1.00 87.81 379 LEU A O 1
ATOM 2895 N N . TYR A 1 380 ? -51.045 -16.408 84.304 1.00 87.31 380 TYR A N 1
ATOM 2896 C CA . TYR A 1 380 ? -50.549 -17.240 85.403 1.00 87.31 380 TYR A CA 1
ATOM 2897 C C . TYR A 1 380 ? -50.341 -16.431 86.686 1.00 87.31 380 TYR A C 1
ATOM 2899 O O . TYR A 1 380 ? -50.643 -16.935 87.766 1.00 87.31 380 TYR A O 1
ATOM 2907 N N . SER A 1 381 ? -49.861 -15.189 86.589 1.00 85.88 381 SER A N 1
ATOM 2908 C CA . SER A 1 381 ? -49.707 -14.286 87.733 1.00 85.88 381 SER A CA 1
ATOM 2909 C C . SER A 1 381 ? -51.060 -13.952 88.363 1.00 85.88 381 SER A C 1
ATOM 2911 O O . SER A 1 381 ? -51.218 -14.156 89.560 1.00 85.88 381 SER A O 1
ATOM 2913 N N . ILE A 1 382 ? -52.063 -13.557 87.567 1.00 81.62 382 ILE A N 1
ATOM 2914 C CA . ILE A 1 382 ? -53.438 -13.295 88.035 1.00 81.62 382 ILE A CA 1
ATOM 2915 C C . ILE A 1 382 ? -54.034 -14.549 88.694 1.00 81.62 382 ILE A C 1
ATOM 2917 O O . ILE A 1 382 ? -54.606 -14.484 89.780 1.00 81.62 382 ILE A O 1
ATOM 2921 N N . HIS A 1 383 ? -53.856 -15.720 88.074 1.00 75.88 383 HIS A N 1
ATOM 2922 C CA . HIS A 1 383 ? -54.325 -16.987 88.636 1.00 75.88 383 HIS A CA 1
ATOM 2923 C C . HIS A 1 383 ? -53.641 -17.330 89.974 1.00 75.88 383 HIS A C 1
ATOM 2925 O O . HIS A 1 383 ? -54.298 -17.811 90.900 1.00 75.88 383 HIS A O 1
ATOM 2931 N N . ASN A 1 384 ? -52.330 -17.094 90.090 1.00 71.94 384 ASN A N 1
ATOM 2932 C CA . ASN A 1 384 ? -51.542 -17.404 91.286 1.00 71.94 384 ASN A CA 1
ATOM 2933 C C . ASN A 1 384 ? -51.662 -16.342 92.391 1.00 71.94 384 ASN A C 1
ATOM 2935 O O . ASN A 1 384 ? -51.488 -16.684 93.559 1.00 71.94 384 ASN A O 1
ATOM 2939 N N . ALA A 1 385 ? -51.982 -15.089 92.048 1.00 68.75 385 ALA A N 1
ATOM 2940 C CA . ALA A 1 385 ? -52.235 -13.997 92.991 1.00 68.75 385 ALA A CA 1
ATOM 2941 C C . ALA A 1 385 ? -53.479 -14.240 93.865 1.00 68.75 385 ALA A C 1
ATOM 2943 O O . ALA A 1 385 ? -53.622 -13.620 94.912 1.00 68.75 385 ALA A O 1
ATOM 2944 N N . GLY A 1 386 ? -54.332 -15.205 93.499 1.00 56.66 386 GLY A N 1
ATOM 2945 C CA . GLY A 1 386 ? -55.445 -15.643 94.340 1.00 56.66 386 GLY A CA 1
ATOM 2946 C C . GLY A 1 386 ? -56.741 -14.851 94.151 1.00 56.66 386 GLY A C 1
ATOM 2947 O O . GLY A 1 386 ? -5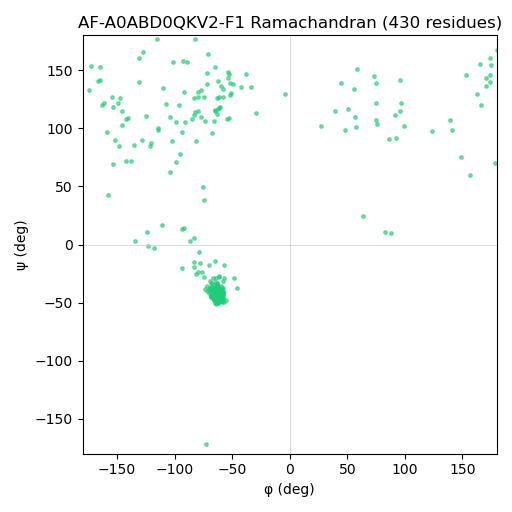7.700 -15.115 94.876 1.00 56.66 386 GLY A O 1
ATOM 2948 N N . ASP A 1 387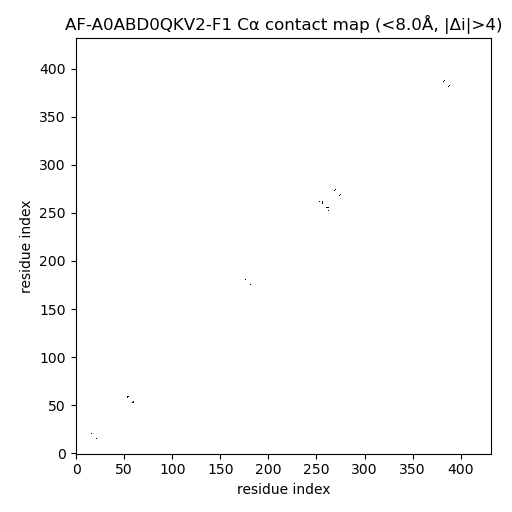 ? -56.833 -13.984 93.137 1.00 57.88 387 ASP A N 1
ATOM 2949 C CA . ASP A 1 387 ? -58.014 -13.158 92.817 1.00 57.88 387 ASP A CA 1
ATOM 2950 C C . ASP A 1 387 ? -59.164 -13.955 92.166 1.00 57.88 387 ASP A C 1
ATOM 2952 O O . ASP A 1 387 ? -59.888 -13.489 91.286 1.00 57.88 387 ASP A O 1
ATOM 2956 N N . LYS A 1 388 ? -59.400 -15.189 92.625 1.00 60.69 388 LYS A N 1
ATOM 2957 C CA . LYS A 1 388 ? -60.652 -15.908 92.335 1.00 60.69 388 LYS A CA 1
ATOM 2958 C C . LYS A 1 388 ? -61.855 -15.151 92.905 1.00 60.69 388 LYS A C 1
ATOM 2960 O O . LYS A 1 388 ? -62.949 -15.276 92.366 1.00 60.69 388 LYS A O 1
ATOM 2965 N N . SER A 1 389 ? -61.639 -14.371 93.969 1.00 60.22 389 SER A N 1
ATOM 2966 C CA . SER A 1 389 ? -62.646 -13.523 94.611 1.00 60.22 389 SER A CA 1
ATOM 2967 C C . SER A 1 389 ? -63.173 -12.439 93.673 1.00 60.22 389 SER A C 1
ATOM 2969 O O . SER A 1 389 ? -64.383 -12.289 93.578 1.00 60.22 389 SER A O 1
ATOM 2971 N N . ASP A 1 390 ? -62.310 -11.737 92.940 1.00 63.59 390 ASP A N 1
ATOM 2972 C CA . ASP A 1 390 ? -62.729 -10.588 92.125 1.00 63.59 390 ASP A CA 1
ATOM 2973 C C . ASP A 1 390 ? -63.500 -11.027 90.877 1.00 63.59 390 ASP A C 1
ATOM 2975 O O . ASP A 1 390 ? -64.527 -10.444 90.528 1.00 63.59 390 ASP A O 1
ATOM 2979 N N . ILE A 1 391 ? -63.071 -12.129 90.252 1.00 71.12 391 ILE A N 1
ATOM 2980 C CA . ILE A 1 391 ? -63.800 -12.739 89.133 1.00 71.12 391 ILE A CA 1
ATOM 2981 C C . ILE A 1 391 ? -65.145 -13.307 89.609 1.00 71.12 391 ILE A C 1
ATOM 2983 O O . ILE A 1 391 ? -66.155 -13.116 88.931 1.00 71.12 391 ILE A O 1
ATOM 2987 N N . HIS A 1 392 ? -65.189 -13.969 90.773 1.00 73.06 392 HIS A N 1
ATOM 2988 C CA . HIS A 1 392 ? -66.449 -14.442 91.352 1.00 73.06 392 HIS A CA 1
ATOM 2989 C C . HIS A 1 392 ? -67.379 -13.287 91.738 1.00 73.06 392 HIS A C 1
ATOM 2991 O O . HIS A 1 392 ? -68.555 -13.351 91.404 1.00 73.06 392 HIS A O 1
ATOM 2997 N N . GLN A 1 393 ? -66.872 -12.218 92.357 1.00 73.81 393 GLN A N 1
ATOM 2998 C CA . GLN A 1 393 ? -67.662 -11.046 92.745 1.00 73.81 393 GLN A CA 1
ATOM 2999 C C . GLN A 1 393 ? -68.252 -10.317 91.539 1.00 73.81 393 GLN A C 1
ATOM 3001 O O . GLN A 1 393 ? -69.416 -9.924 91.581 1.00 73.81 393 GLN A O 1
ATOM 3006 N N . LEU A 1 394 ? -67.495 -10.172 90.448 1.00 79.12 394 LEU A N 1
ATOM 3007 C CA . LEU A 1 394 ? -68.011 -9.554 89.227 1.00 79.12 394 LEU A CA 1
ATOM 3008 C C . LEU A 1 394 ? -69.126 -10.406 88.590 1.00 79.12 394 LEU A C 1
ATOM 3010 O O . LEU A 1 394 ? -70.135 -9.871 88.134 1.00 79.12 394 LEU A O 1
ATOM 3014 N N . LEU A 1 395 ? -68.979 -11.736 88.606 1.00 84.06 395 LEU A N 1
ATOM 3015 C CA . LEU A 1 395 ? -70.010 -12.683 88.157 1.00 84.06 395 LEU A CA 1
ATOM 3016 C C . LEU A 1 395 ? -71.257 -12.673 89.057 1.00 84.06 395 LEU A C 1
ATOM 3018 O O . LEU A 1 395 ? -72.374 -12.743 88.545 1.00 84.06 395 LEU A O 1
ATOM 3022 N N . GLU A 1 396 ? -71.077 -12.578 90.375 1.00 85.50 396 GLU A N 1
ATOM 3023 C CA . GLU A 1 396 ? -72.158 -12.466 91.362 1.00 85.50 396 GLU A CA 1
ATOM 3024 C C . GLU A 1 396 ? -72.932 -11.151 91.175 1.00 85.50 396 GLU A C 1
ATOM 3026 O O . GLU A 1 396 ? -74.160 -11.163 91.144 1.00 85.50 396 GLU A O 1
ATOM 3031 N N . GLY A 1 397 ? -72.223 -10.036 90.957 1.00 87.06 397 GLY A N 1
ATOM 3032 C CA . GLY A 1 397 ? -72.813 -8.723 90.686 1.00 87.06 397 GLY A CA 1
ATOM 3033 C C . GLY A 1 397 ? -73.668 -8.715 89.419 1.00 87.06 397 GLY A C 1
ATOM 3034 O O . GLY A 1 397 ? -74.832 -8.335 89.466 1.00 87.06 397 GLY A O 1
ATOM 3035 N N . VAL A 1 398 ? -73.152 -9.253 88.308 1.00 88.69 398 VAL A N 1
ATOM 3036 C CA . VAL A 1 398 ? -73.928 -9.379 87.059 1.00 88.69 398 VAL A CA 1
ATOM 3037 C C . VAL A 1 398 ? -75.144 -10.301 87.232 1.00 88.69 398 VAL A C 1
ATOM 3039 O O . VAL A 1 398 ? -76.189 -10.067 86.621 1.00 88.69 398 VAL A O 1
ATOM 3042 N N . ARG A 1 399 ? -75.048 -11.349 88.064 1.00 90.62 399 ARG A N 1
ATOM 3043 C CA . ARG A 1 399 ? -76.206 -12.199 88.392 1.00 90.62 399 ARG A CA 1
ATOM 3044 C C . ARG A 1 399 ? -77.260 -11.453 89.205 1.00 90.62 399 ARG A C 1
ATOM 3046 O O . ARG A 1 399 ? -78.437 -11.604 88.888 1.00 90.62 399 ARG A O 1
ATOM 3053 N N . LEU A 1 400 ? -76.855 -10.671 90.203 1.00 92.06 400 LEU A N 1
ATOM 3054 C CA . LEU A 1 400 ? -77.762 -9.869 91.028 1.00 92.06 400 LEU A CA 1
ATOM 3055 C C . LEU A 1 400 ? -78.460 -8.783 90.206 1.00 92.06 400 LEU A C 1
ATOM 3057 O O . LEU A 1 400 ? -79.678 -8.661 90.278 1.00 92.06 400 LEU A O 1
ATOM 3061 N N . ASP A 1 401 ? -77.723 -8.067 89.357 1.00 89.75 401 ASP A N 1
ATOM 3062 C CA . ASP A 1 401 ? -78.292 -7.044 88.473 1.00 89.75 401 ASP A CA 1
ATOM 3063 C C . ASP A 1 401 ? -79.317 -7.647 87.499 1.00 89.75 401 ASP A C 1
ATOM 3065 O O . ASP A 1 401 ? -80.361 -7.052 87.219 1.00 89.75 401 ASP A O 1
ATOM 3069 N N . LYS A 1 402 ? -79.046 -8.861 86.997 1.00 92.88 402 LYS A N 1
ATOM 3070 C CA . LYS A 1 402 ? -79.987 -9.619 86.166 1.00 92.88 402 LYS A CA 1
ATOM 3071 C C . LYS A 1 402 ? -81.247 -9.995 86.946 1.00 92.88 402 LYS A C 1
ATOM 3073 O O . LYS A 1 402 ? -82.343 -9.812 86.425 1.00 92.88 402 LYS A O 1
ATOM 3078 N N . GLU A 1 403 ? -81.104 -10.513 88.161 1.00 93.56 403 GLU A N 1
ATOM 3079 C CA . GLU A 1 403 ? -82.237 -10.876 89.018 1.00 93.56 403 GLU A CA 1
ATOM 3080 C C . GLU A 1 403 ? -83.086 -9.643 89.369 1.00 93.56 403 GLU A C 1
ATOM 3082 O O . GLU A 1 403 ? -84.314 -9.691 89.309 1.00 93.56 403 GLU A O 1
ATOM 3087 N N . GLU A 1 404 ? -82.452 -8.497 89.629 1.00 92.62 404 GLU A N 1
ATOM 3088 C CA . GLU A 1 404 ? -83.142 -7.229 89.860 1.00 92.62 404 GLU A CA 1
ATOM 3089 C C . GLU A 1 404 ? -83.879 -6.738 88.602 1.00 92.62 404 GLU A C 1
ATOM 3091 O O . GLU A 1 404 ? -85.016 -6.261 88.684 1.00 92.62 404 GLU A O 1
ATOM 3096 N N . ALA A 1 405 ? -83.265 -6.866 87.423 1.00 89.19 405 ALA A N 1
ATOM 3097 C CA . ALA A 1 405 ? -83.903 -6.534 86.154 1.00 89.19 405 ALA A CA 1
ATOM 3098 C C . ALA A 1 405 ? -85.098 -7.457 85.850 1.00 89.19 405 ALA A C 1
ATOM 3100 O O . ALA A 1 405 ? -86.153 -6.974 85.432 1.00 89.19 405 ALA A O 1
ATOM 3101 N N . GLU A 1 406 ? -84.967 -8.761 86.104 1.00 90.94 406 GLU A N 1
ATOM 3102 C CA . GLU A 1 406 ? -86.051 -9.740 85.969 1.00 90.94 406 GLU A CA 1
ATOM 3103 C C . GLU A 1 406 ? -87.196 -9.444 86.953 1.00 90.94 406 GLU A C 1
ATOM 3105 O O . GLU A 1 406 ? -88.356 -9.429 86.541 1.00 90.94 406 GLU A O 1
ATOM 3110 N N . ALA A 1 407 ? -86.897 -9.097 88.210 1.00 89.81 407 ALA A N 1
ATOM 3111 C CA . ALA A 1 407 ? -87.898 -8.707 89.208 1.00 89.81 407 ALA A CA 1
ATOM 3112 C C . ALA A 1 407 ? -88.626 -7.395 88.854 1.00 89.81 407 ALA A C 1
ATOM 3114 O O . ALA A 1 407 ? -89.828 -7.245 89.087 1.00 89.81 407 ALA A O 1
ATOM 3115 N N . LYS A 1 408 ? -87.924 -6.423 88.260 1.00 92.44 408 LYS A N 1
ATOM 3116 C CA . LYS A 1 408 ? -88.556 -5.202 87.729 1.00 92.44 408 LYS A CA 1
ATOM 3117 C C . LYS A 1 408 ? -89.470 -5.522 86.546 1.00 92.44 408 LYS A C 1
ATOM 3119 O O . LYS A 1 408 ? -90.549 -4.941 86.443 1.00 92.44 408 LYS A O 1
ATOM 3124 N N . ALA A 1 409 ? -89.067 -6.448 85.675 1.00 90.31 409 ALA A N 1
ATOM 3125 C CA . ALA A 1 409 ? -89.870 -6.873 84.534 1.00 90.31 409 ALA A CA 1
ATOM 3126 C C . ALA A 1 409 ? -91.149 -7.612 84.963 1.00 90.31 409 ALA A C 1
ATOM 3128 O O . ALA A 1 409 ? -92.215 -7.332 84.413 1.00 90.31 409 ALA A O 1
ATOM 3129 N N . THR A 1 410 ? -91.077 -8.497 85.965 1.00 89.19 410 THR A N 1
ATOM 3130 C CA . THR A 1 410 ? -92.268 -9.172 86.511 1.00 89.19 410 THR A CA 1
ATOM 3131 C C . THR A 1 410 ? -93.222 -8.179 87.164 1.00 89.19 410 THR A C 1
ATOM 3133 O O . THR A 1 410 ? -94.409 -8.197 86.852 1.00 89.19 410 THR A O 1
ATOM 3136 N N . LYS A 1 411 ? -92.709 -7.234 87.964 1.00 90.56 411 LYS A N 1
ATOM 3137 C CA . LYS A 1 411 ? -93.523 -6.186 88.596 1.00 90.56 411 LYS A CA 1
ATOM 3138 C C . LYS A 1 411 ? -94.255 -5.305 87.578 1.00 90.56 411 LYS A C 1
ATOM 3140 O O . LYS A 1 411 ? -95.451 -5.076 87.715 1.00 90.56 411 LYS A O 1
ATOM 3145 N N . LEU A 1 412 ? -93.565 -4.854 86.526 1.00 90.69 412 LEU A N 1
ATOM 3146 C CA . LEU A 1 412 ? -94.207 -4.110 85.434 1.00 90.69 412 LEU A CA 1
ATOM 3147 C C . LEU A 1 412 ? -95.256 -4.959 84.695 1.00 90.69 412 LEU A C 1
ATOM 3149 O O . LEU A 1 412 ? -96.263 -4.424 84.233 1.00 90.69 412 LEU A O 1
ATOM 3153 N N . GLY A 1 413 ? -95.040 -6.274 84.593 1.00 89.75 413 GLY A N 1
ATOM 3154 C CA . GLY A 1 413 ? -96.022 -7.224 84.070 1.00 89.75 413 GLY A CA 1
ATOM 3155 C C . GLY A 1 413 ? -97.288 -7.310 84.929 1.00 89.75 413 GLY A C 1
ATOM 3156 O O . GLY A 1 413 ? -98.392 -7.253 84.384 1.00 89.75 413 GLY A O 1
ATOM 3157 N N . ASP A 1 414 ? -97.139 -7.385 86.252 1.00 89.06 414 ASP A N 1
ATOM 3158 C CA . ASP A 1 414 ? -98.251 -7.430 87.211 1.00 89.06 414 ASP A CA 1
ATOM 3159 C C . ASP A 1 414 ? -99.047 -6.116 87.238 1.00 89.06 414 ASP A C 1
ATOM 3161 O O . ASP A 1 414 ? -100.282 -6.149 87.243 1.00 89.06 414 ASP A O 1
ATOM 3165 N N . ASP A 1 415 ? -98.358 -4.970 87.183 1.00 89.62 415 ASP A N 1
ATOM 3166 C CA . ASP A 1 415 ? -98.966 -3.634 87.110 1.00 89.62 415 ASP A CA 1
ATOM 3167 C C . ASP A 1 415 ? -99.757 -3.456 85.800 1.00 89.62 415 ASP A C 1
ATOM 3169 O O . ASP A 1 415 ? -100.885 -2.960 85.802 1.00 89.62 415 ASP A O 1
ATOM 3173 N N . LEU A 1 416 ? -99.216 -3.928 84.667 1.00 87.94 416 LEU A N 1
ATOM 3174 C CA . LEU A 1 416 ? -99.941 -3.968 83.390 1.00 87.94 416 LEU A CA 1
ATOM 3175 C C . LEU A 1 416 ? -101.152 -4.908 83.441 1.00 87.94 416 LEU A C 1
ATOM 3177 O O . LEU A 1 416 ? -102.183 -4.607 82.837 1.00 87.94 416 LEU A O 1
ATOM 3181 N N . GLY A 1 417 ? -101.039 -6.040 84.138 1.00 87.06 417 GLY A N 1
ATOM 3182 C CA . GLY A 1 417 ? -102.150 -6.956 84.391 1.00 87.06 417 GLY A CA 1
ATOM 3183 C C . GLY A 1 417 ? -103.267 -6.295 85.201 1.00 87.06 417 GLY A C 1
ATOM 3184 O O . GLY A 1 417 ? -104.432 -6.376 84.811 1.00 87.06 417 GLY A O 1
ATOM 3185 N N . HIS A 1 418 ? -102.917 -5.573 86.268 1.00 84.94 418 HIS A N 1
ATOM 3186 C CA . HIS A 1 418 ? -103.863 -4.798 87.075 1.00 84.94 418 HIS A CA 1
ATOM 3187 C C . HIS A 1 418 ? -104.528 -3.691 86.259 1.00 84.94 418 HIS A C 1
ATOM 3189 O O . HIS A 1 418 ? -105.754 -3.637 86.216 1.00 84.94 418 HIS A O 1
ATOM 3195 N N . ALA A 1 419 ? -103.757 -2.886 85.526 1.00 83.50 419 ALA A N 1
ATOM 3196 C CA . ALA A 1 419 ? -104.303 -1.837 84.669 1.00 83.50 419 ALA A CA 1
ATOM 3197 C C . ALA A 1 419 ? -105.228 -2.403 83.574 1.00 83.50 419 ALA A C 1
ATOM 3199 O O . ALA A 1 419 ? -106.271 -1.824 83.283 1.00 83.50 419 ALA A O 1
ATOM 3200 N N . ARG A 1 420 ? -104.899 -3.561 82.982 1.00 84.69 420 ARG A N 1
ATOM 3201 C CA . ARG A 1 420 ? -105.785 -4.249 82.024 1.00 84.69 420 ARG A CA 1
ATOM 3202 C C . ARG A 1 420 ? -107.079 -4.730 82.672 1.00 84.69 420 ARG A C 1
ATOM 3204 O O . ARG A 1 420 ? -108.130 -4.578 82.060 1.00 84.69 420 ARG A O 1
ATOM 3211 N N . ASN A 1 421 ? -107.013 -5.281 83.882 1.00 83.31 421 ASN A N 1
ATOM 3212 C CA . ASN A 1 421 ? -108.195 -5.709 84.630 1.00 83.31 421 ASN A CA 1
ATOM 3213 C C . ASN A 1 421 ? -109.065 -4.513 85.043 1.00 83.31 421 ASN A C 1
ATOM 3215 O O . ASN A 1 421 ? -110.284 -4.589 84.952 1.00 83.31 421 ASN A O 1
ATOM 3219 N N . GLU A 1 422 ? -108.460 -3.391 85.435 1.00 84.38 422 GLU A N 1
ATOM 3220 C CA . GLU A 1 422 ? -109.172 -2.140 85.719 1.00 84.38 422 GLU A CA 1
ATOM 3221 C C . GLU A 1 422 ? -109.834 -1.569 84.462 1.00 84.38 422 GLU A C 1
ATOM 3223 O O . GLU A 1 422 ? -111.003 -1.195 84.508 1.00 84.38 422 GLU A O 1
ATOM 3228 N N . VAL A 1 423 ? -109.140 -1.567 83.318 1.00 83.12 423 VAL A N 1
ATOM 3229 C CA . VAL A 1 423 ? -109.728 -1.182 82.024 1.00 83.12 423 VAL A CA 1
ATOM 3230 C C . VAL A 1 423 ? -110.869 -2.123 81.634 1.00 83.12 423 VAL A C 1
ATOM 3232 O O . VAL A 1 423 ? -111.895 -1.638 81.169 1.00 83.12 423 VAL A O 1
ATOM 3235 N N . ALA A 1 424 ? -110.737 -3.435 81.853 1.00 79.19 424 ALA A N 1
ATOM 3236 C CA . ALA A 1 424 ? -111.808 -4.402 81.610 1.00 79.19 424 ALA A CA 1
ATOM 3237 C C . ALA A 1 424 ? -113.024 -4.145 82.520 1.00 79.19 424 ALA A C 1
ATOM 3239 O O . ALA A 1 424 ? -114.146 -4.082 82.029 1.00 79.19 424 ALA A O 1
ATOM 3240 N N . CYS A 1 425 ? -112.813 -3.883 83.815 1.00 78.12 425 CYS A N 1
ATOM 3241 C CA . CYS A 1 425 ? -113.873 -3.481 84.745 1.00 78.12 425 CYS A CA 1
ATOM 3242 C C . CYS A 1 425 ? -114.548 -2.169 84.319 1.00 78.12 425 CYS A C 1
ATOM 3244 O O . CYS A 1 425 ? -115.773 -2.065 84.366 1.00 78.12 425 CYS A O 1
ATOM 3246 N N . LEU A 1 426 ? -113.774 -1.172 83.875 1.00 79.12 426 LEU A N 1
ATOM 3247 C CA . LEU A 1 426 ? -114.310 0.096 83.378 1.00 79.12 426 LEU A CA 1
ATOM 3248 C C . LEU A 1 426 ? -115.106 -0.097 82.078 1.00 79.12 426 LEU A C 1
ATOM 3250 O O . LEU A 1 426 ? -116.189 0.474 81.940 1.00 79.12 426 LEU A O 1
ATOM 3254 N N . GLN A 1 427 ? -114.630 -0.941 81.159 1.00 74.88 427 GLN A N 1
ATOM 3255 C CA . GLN A 1 427 ? -115.365 -1.331 79.950 1.00 74.88 427 GLN A CA 1
ATOM 3256 C C . GLN A 1 427 ? -116.671 -2.069 80.288 1.00 74.88 427 GLN A C 1
ATOM 3258 O O . GLN A 1 427 ? -117.710 -1.747 79.715 1.00 74.88 427 GLN A O 1
ATOM 3263 N N . ASP A 1 428 ? -116.664 -2.977 81.266 1.00 74.44 428 ASP A N 1
ATOM 3264 C CA . ASP A 1 428 ? -117.863 -3.683 81.740 1.00 74.44 428 ASP A CA 1
ATOM 3265 C C . ASP A 1 428 ? -118.873 -2.753 82.436 1.00 74.44 428 ASP A C 1
ATOM 3267 O O . ASP A 1 428 ? -120.080 -3.000 82.384 1.00 74.44 428 ASP A O 1
ATOM 3271 N N . THR A 1 429 ? -118.414 -1.662 83.061 1.00 71.12 429 THR A N 1
ATOM 3272 C CA . THR A 1 429 ? -119.298 -0.621 83.619 1.00 71.12 429 THR A CA 1
ATOM 3273 C C . THR A 1 429 ? -119.837 0.361 82.581 1.00 71.12 429 THR A C 1
ATOM 3275 O O . THR A 1 429 ? -120.889 0.942 82.816 1.00 71.12 429 THR A O 1
ATOM 3278 N N . LEU A 1 430 ? -119.157 0.542 81.443 1.00 66.38 430 LEU A N 1
ATOM 3279 C CA . LEU A 1 430 ? -119.610 1.414 80.350 1.00 66.38 430 LEU A CA 1
ATOM 3280 C C . LEU A 1 430 ? -120.623 0.718 79.417 1.00 66.38 430 LEU A C 1
ATOM 3282 O O . LEU A 1 430 ? -121.341 1.384 78.678 1.00 66.38 430 LEU A O 1
ATOM 3286 N N . ASN A 1 431 ? -120.664 -0.619 79.447 1.00 61.22 431 ASN A N 1
ATOM 3287 C CA . ASN A 1 431 ? -121.542 -1.471 78.636 1.00 61.22 431 ASN A CA 1
ATOM 3288 C C . ASN A 1 431 ? -122.870 -1.852 79.343 1.00 61.22 431 ASN A C 1
ATOM 3290 O O . ASN A 1 431 ? -123.573 -2.751 78.874 1.00 61.22 431 ASN A O 1
ATOM 3294 N N . LYS A 1 432 ? -123.220 -1.190 80.455 1.00 50.16 432 LYS A N 1
ATOM 3295 C CA . LYS A 1 432 ? -124.501 -1.290 81.185 1.00 50.16 432 LYS A CA 1
ATOM 3296 C C . LYS A 1 432 ? -125.172 0.074 81.237 1.00 50.16 432 LYS A C 1
ATOM 3298 O O . LYS A 1 432 ? -126.422 0.089 81.211 1.00 50.16 432 LYS A O 1
#

pLDDT: mean 75.01, std 25.68, range [26.91, 98.69]

Solvent-accessible surface area (backbone atoms only — not comparable to full-atom values): 27081 Å² total; per-residue (Å²): 135,85,86,84,83,85,87,85,82,93,75,88,79,82,82,78,84,47,75,68,57,53,52,53,49,50,52,50,50,51,52,50,53,52,49,53,54,50,51,52,51,49,54,52,49,49,53,48,52,51,50,52,51,36,42,75,72,70,56,46,83,76,51,69,81,83,50,85,86,76,86,84,80,81,84,86,84,83,85,89,84,91,82,87,79,88,78,88,77,90,79,86,85,80,84,82,89,78,90,86,82,92,83,87,88,80,83,95,75,88,89,89,82,89,82,90,81,83,84,81,90,80,90,74,92,75,93,74,89,83,74,88,76,85,84,85,81,84,89,83,80,85,88,76,94,78,89,81,83,90,82,82,82,84,89,81,85,87,84,86,87,82,91,79,90,78,93,72,90,77,90,72,94,83,78,76,82,45,71,67,61,55,51,52,54,48,52,53,51,50,51,52,50,49,54,54,51,51,52,52,50,50,54,52,48,53,52,50,51,54,51,49,53,52,51,54,52,49,54,51,49,53,52,52,51,52,52,51,50,53,51,50,54,53,50,52,54,51,50,53,53,50,51,50,52,49,53,50,52,52,51,52,49,52,54,32,56,76,69,68,49,84,77,70,78,54,73,74,70,60,35,70,68,49,54,54,50,52,50,52,51,49,51,51,52,52,49,54,50,50,53,50,53,50,51,50,51,51,51,50,50,52,51,52,52,49,53,50,52,53,48,54,49,53,53,50,50,53,51,51,51,53,50,49,52,52,47,58,50,50,53,53,51,52,52,52,51,50,54,50,51,51,53,51,50,52,53,51,51,53,51,50,53,50,51,52,50,52,51,51,51,52,51,51,52,51,50,51,51,50,50,53,51,49,52,53,51,51,52,51,48,53,64,70,72,58,55,61,59,59,59,48,48,55,54,51,49,56,50,50,54,48,51,53,51,50,53,52,51,51,50,53,48,52,51,52,48,51,53,50,52,51,50,49,52,51,52,60,62,72,76,109

Foldseek 3Di:
DDDDDDDDDDDDDPDDCDPVNVVVVVVVVVVVVVVVVVVVVVVVVVVVVVQVVCVVVVNDPVCVVPPPPDDDDDDDDDDDDDDDDDDDDDDDDDDDDDDDDDDDDDDDDDDPDDDDDDDDDDDDDDDDDDDDDDPDDDDDDDDDDDDDDDDDDDDDDDDDDDDDDDDDDDPDPPDDPPPVVVVVVVVVVVVVVVVVVVVVVVVVVVVVVVVVVVVVVVVVVVVVVVVVVVVVVVVVVVVVVVVVVVVVVVVVVVVCVVVVNDPDVPVVVVDVVVVVVVVVVVVVVVVVVVVVVVVVVVVVVVVVVVVVVVVVVVVVVVVVVVVVVVVVVVVVVVVVVVVVVVVVVVVVVVVVVVVVVVVVVVVVVVVVVVVVVVVVVVVVCCVVVPVPVVVVVVVVVVVVVVVVVVVVVVVVVVVVVVVVVVVVVVVVVVVD

Radius of gyration: 66.14 Å; Cα contacts (8 Å, |Δi|>4): 14; chains: 1; bounding box: 183×72×183 Å

Mean predicted aligned error: 23.91 Å

Sequence (432 aa):
EDEEDERPPEREAAAVITAADVESTLLLLQEQNQAIRGELNLLKNENRMLKDRLNALGFSLEQRLDGAEKTFGFPSTSPDLSSSGGGGGHGDCATVASSVEGSAPGSMEDLLTGGQRSGSTDNLDSESSEVYQAVTSSDDALDAPSGCGSSSSSESEGGAPCRNSSRKGSSGNTSEVSVACLTERIHQMEENQHSTAEELQATLQELADLQQITQELNGENERLGEEKVLLMDSLCQQSDKLEHCGRQIEYFRSLLDEHGVAYSVDEDIKSGRYLELEQRYVELAENARFEREQLLGVQQHLSNTLKMAEQDNAEAQSVIAALKERNHHMERLLEVERQERASMAAVLEDCKAAVNNDQAELSRCRALLEQERQKVAELYSIHNAGDKSDIHQLLEGVRLDKEEAEAKATKLGDDLGHARNEVACLQDTLNK

Secondary structure (DSSP, 8-state):
------------------HHHHHHHHHHHHHHHHHHHHHHHHHHHHHHHHHHHHHHTT--TTTTTT-TT-S-----------------------------------------------------------------------------------------------------SS----HHHHHHHHHHHHHHHHHHHHHHHHHHHHHHHHHHHHHHHHHHHHHHHHHHHHHHHHHHHHHHHHHHHHHHHHHHHHHHHHTT------GGGS-HHHHHHHHHHHHHHHHHHHHHHHHHHHHHHHHHHHHHHHHHHHHHHHHHHHHHHHHHHHHHHHHHHHHHHHHHHHHHHHHHHHHHHHHHHHHHHHHHHHHHHHHHHHHHHHHHHTTHHHHHHHHHHHHHHHHHHHHHHHHHHHHHHHHHHHHHHHHHHHT-

=== Feature glossary ===
Key to the feature types in this record:

Secondary structure (8-state, DSSP). Secondary structure is the local, repeating backbone conformation. DSSP classifies it into eight states by reading the hydrogen-bond network: three helix types (H, G, I), two β types (E, B), two non-regular types (T, S), and unstructured coil (-).

Backbone torsions (φ/ψ). Backbone dihedral angles. Every residue except chain termini has a φ (preceding-C → N → Cα → C) and a ψ (N → Cα → C → next-N). They are reported in degrees following the IUPAC sign convention. Secondary structure is essentially a statement about which (φ, ψ) basin each residue occupies.

Predicted aligned error. Predicted Aligned Error (PAE) is an AlphaFold confidence matrix: entry (i, j) is the expected error in the position of residue j, in ångströms, when the prediction is superimposed on the true structure at residue i. Low PAE within a block of residues means that block is internally rigid and well-predicted; high PAE between two blocks means their relative placement is uncertain even if each block individually is confident.

B-factor. B-factor (Debye–Waller factor) reflects atomic displacement in the crystal lattice. It is an experimental observable (units Å²), not a prediction; low values mean the atom is pinned down, high values mean it moves or is heterogeneous across the crystal.

Secondary structure (3-state, P-SEA). Three-state secondary structure (P-SEA) collapses the eight DSSP classes into helix (a), strand (b), and coil (c). P-SEA assigns these from Cα geometry alone — distances and angles — without requiring backbone oxygens, so it works on any Cα trace.

Sequence. Primary structure: the covalent order of the twenty standard amino acids along the backbone. Two proteins with the same sequence will (almost always) fold to the same structure; two with 30% identity often share a fold but not the details.

pLDDT. pLDDT is the predicted lDDT-Cα score: AlphaFold's confidence that the local environment of each residue (all inter-atomic distances within 15 Å) is correctly placed. It is a per-residue number between 0 and 100, with higher meaning more reliable.

InterPro / GO / CATH / organism. Functional annotations link the protein to curated databases. InterPro entries identify conserved domains and families by matching the sequence against member-database signatures (Pfam, PROSITE, CDD, …). Gene Ontology (GO) terms describe molecular function, biological process, and cellular component in a controlled vocabulary. CATH places the structure in a hierarchical fold classification (Class/Architecture/Topology/Homologous-superfamily). The organism is the source species.

Contact-map, Ramachandran, and PAE plots. Three diagnostic plots accompany the record. The Cα contact map visualizes the tertiary structure as a 2D adjacency matrix (8 Å cutoff, sequence-local contacts suppressed). The Ramachandran plot shows the distribution of backbone (φ, ψ) torsions, with points in the α and β basins reflecting secondary structure content. The PAE plot shows AlphaFold's inter-residue confidence as a color matrix.

mmCIF coordinates. The mmCIF table is the protein's shape written out atom by atom. For each backbone N, Cα, C, and carbonyl O, it records an (x, y, z) coordinate triple in Å plus the residue type, chain letter, and residue number.

Radius of gyration, Cα contacts, bounding box. Three whole-structure scalars: the radius of gyration (RMS distance of Cα from centroid, in Å), the count of Cα–Cα contacts (pairs closer than 8 Å and separated by more than four residues in sequence — i.e. tertiary, not local, contacts), and the bounding-box dimensions. Together they distinguish compact globular folds from extended fibres or disordered chains.

Foldseek 3Di. The Foldseek 3Di string encodes local tertiary geometry as a 20-letter alphabet — one character per residue — derived from the relative positions of nearby Cα atoms. Unlike the amino-acid sequence, 3Di is a direct function of the 3D structure, so two proteins with the same fold have similar 3Di strings even at low sequence identity.

Rendered structure images. Six rendered views show the 3D structure from the faces of a cube — i.e. along ±x, ±y, ±z. Rendering representation is drawn randomly per protein from cartoon (secondary-structure ribbons), sticks (backbone bonds), or molecular surface; coloring is either N→C rainbow (blue at the N-terminus through red at the C-terminus) or one color per chain.

Nearest PDB structures. The Foldseek neighbor list gives the closest experimentally determined structures in the PDB, ranked by structural alignment. TM-score near 1 means near-identical fold; near 0.3 means only rough topology match. This is how one finds what a novel AlphaFold prediction most resembles in the solved-structure universe.

Solvent-accessible surface area. SASA measures how much of the protein is reachable by solvent. It is computed by rolling a water-sized probe over the atomic surface and summing the exposed area (Å²). Per-residue SASA distinguishes core (buried, low SASA) from surface (exposed, high SASA) residues; total SASA is a whole-molecule size measure.